Protein AF-A0A7V7EAX3-F1 (afdb_monomer_lite)

Secondary structure (DSSP, 8-state):
-HHHHHHHHHH-TT-HHHHHHHHHHHHHHT-HHHHHHHHHT-SSHHHHHHHHHHHHHHHHGGGGHHHHHHHHHH-SSSHHHHHHHHHHHHTT-HHHHHHHHTT--GGG-SSHHHHHHHHHHHHHHHHHTT-HHHHHHHHHHHHHH-TTTHHHHHHHHHHHHHHHTTHHHHHHHHHHHHHHHHHHHS--PPPGGGS-SSS----EEEEPPPB-TT-HHHHHTSHHHHHHHHHHHHHHHHSS-EEPPHHHHHHH--HHHHHHHHHSHHHHHHHHHHH--SEEEEEEEEEETTEEEEEEEEEETTT--EEEPPPEE-PSS--HHHHHHHHHHHHHHHHHHHS--EEEEEEETTEEEES--GGGT--TT-EEEEESSSSGGGEEEEEEEEE-S---SS-EEEEEESS-GGGS-TT-EEEEEHHHHHHHS--

Sequence (427 aa):
AAELYAAFLAEHPGDDACLHGLGYALLAQGEAEEALAHFERIVDSMRKAEGVAAVAYETKGEDARETLESAREAADTAYPDTLLANLELLRGRYESAAARLANATRDRFYYDWQYAKCLQALGQAYYRLSRNEQALDVFGRLGETTPAARPLSASYVEKLRRIELDDATRDALRQQIREVAQAIEASDGPSPAEQDAWTSRPLRFFVLPPEAGNSRLAFESGLADVLPLWLERALVENTHLRAVDRRDLDQALTEQELSAYLASEEGKLYLRKILTARLFIAADFYSVFGEDSVIVKITDTESSIKYTLEDMPLTRPFDREAFVTKLRRGIWQKIAEEYPVRGKVSSANGRATIDIGEAVGVTEGMRFVVAARANAAFVMEGKAAVVDGVVESDTAPVRLEGFSADTIPSEGWYVIDETWYRQHGET

Structure (mmCIF, N/CA/C/O backbone):
data_AF-A0A7V7EAX3-F1
#
_entry.id   AF-A0A7V7EAX3-F1
#
loop_
_atom_site.group_PDB
_atom_site.id
_atom_site.type_symbol
_atom_site.label_atom_id
_atom_site.label_alt_id
_atom_site.label_comp_id
_atom_site.label_asym_id
_atom_site.label_entity_id
_atom_site.label_seq_id
_atom_site.pdbx_PDB_ins_code
_atom_site.Cartn_x
_atom_site.Cartn_y
_atom_site.Cartn_z
_atom_site.occupancy
_atom_site.B_iso_or_equiv
_atom_site.auth_seq_id
_atom_site.auth_comp_id
_atom_site.auth_asym_id
_atom_site.auth_atom_id
_atom_site.pdbx_PDB_model_num
ATOM 1 N N . ALA A 1 1 ? 23.754 -12.742 -8.174 1.00 87.69 1 ALA A N 1
ATOM 2 C CA . ALA A 1 1 ? 23.681 -12.595 -9.647 1.00 87.69 1 ALA A CA 1
ATOM 3 C C . ALA A 1 1 ? 24.931 -11.912 -10.191 1.00 87.69 1 ALA A C 1
ATOM 5 O O . ALA A 1 1 ? 25.590 -12.523 -11.021 1.00 87.69 1 ALA A O 1
ATOM 6 N N . ALA A 1 2 ? 25.296 -10.721 -9.692 1.00 92.31 2 ALA A N 1
ATOM 7 C CA . ALA A 1 2 ? 26.517 -10.012 -10.095 1.00 92.31 2 ALA A CA 1
ATOM 8 C C . ALA A 1 2 ? 27.776 -10.900 -10.035 1.00 92.31 2 ALA A C 1
ATOM 10 O O . ALA A 1 2 ? 28.472 -11.031 -11.033 1.00 92.31 2 ALA A O 1
ATOM 11 N N . GLU A 1 3 ? 27.990 -11.622 -8.929 1.00 94.25 3 GLU A N 1
ATOM 12 C CA . GLU A 1 3 ? 29.122 -12.556 -8.780 1.00 94.25 3 GLU A CA 1
ATOM 13 C C . GLU A 1 3 ? 29.177 -13.647 -9.863 1.00 94.25 3 GLU A C 1
ATOM 15 O O . GLU A 1 3 ? 30.255 -13.990 -10.338 1.00 94.25 3 GLU A O 1
ATOM 20 N N . LEU A 1 4 ? 28.022 -14.171 -10.293 1.00 95.19 4 LEU A N 1
ATOM 21 C CA . LEU A 1 4 ? 27.958 -15.208 -11.330 1.00 95.19 4 LEU A CA 1
ATOM 22 C C . LEU A 1 4 ? 28.337 -14.645 -12.704 1.00 95.19 4 LEU A C 1
ATOM 24 O O . LEU A 1 4 ? 29.086 -15.283 -13.440 1.00 95.19 4 LEU A O 1
ATOM 28 N N . TYR A 1 5 ? 27.855 -13.444 -13.037 1.00 95.50 5 TYR A N 1
ATOM 29 C CA . TYR A 1 5 ? 28.257 -12.766 -14.269 1.00 95.50 5 TYR A CA 1
ATOM 30 C C . TYR A 1 5 ? 29.739 -12.377 -14.238 1.00 95.50 5 TYR A C 1
ATOM 32 O O . TYR A 1 5 ? 30.447 -12.588 -15.219 1.00 95.50 5 TYR A O 1
ATOM 40 N N . ALA A 1 6 ? 30.234 -11.874 -13.105 1.00 94.50 6 ALA A N 1
ATOM 41 C CA . ALA A 1 6 ? 31.641 -11.528 -12.930 1.00 94.50 6 ALA A CA 1
ATOM 42 C C . ALA A 1 6 ? 32.558 -12.750 -13.107 1.00 94.50 6 ALA A C 1
ATOM 44 O O . ALA A 1 6 ? 33.561 -12.663 -13.814 1.00 94.50 6 ALA A O 1
ATOM 45 N N . ALA A 1 7 ? 32.184 -13.900 -12.534 1.00 95.75 7 ALA A N 1
ATOM 46 C CA . ALA A 1 7 ? 32.910 -15.154 -12.718 1.00 95.75 7 ALA A CA 1
ATOM 47 C C . ALA A 1 7 ? 32.956 -15.581 -14.196 1.00 95.75 7 ALA A C 1
ATOM 49 O O . ALA A 1 7 ? 34.016 -15.950 -14.691 1.00 95.75 7 ALA A O 1
ATOM 50 N N . PHE A 1 8 ? 31.843 -15.463 -14.928 1.00 96.38 8 PHE A N 1
ATOM 51 C CA . PHE A 1 8 ? 31.804 -15.783 -16.359 1.00 96.38 8 PHE A CA 1
ATOM 52 C C . PHE A 1 8 ? 32.642 -14.809 -17.208 1.00 96.38 8 PHE A C 1
ATOM 54 O O . PHE A 1 8 ? 33.369 -15.228 -18.107 1.00 96.38 8 PHE A O 1
ATOM 61 N N . LEU A 1 9 ? 32.590 -13.505 -16.914 1.00 96.25 9 LEU A N 1
ATOM 62 C CA . LEU A 1 9 ? 33.372 -12.484 -17.625 1.00 96.25 9 LEU A CA 1
ATOM 63 C C . LEU A 1 9 ? 34.882 -12.616 -17.409 1.00 96.25 9 LEU A C 1
ATOM 65 O O . LEU A 1 9 ? 35.646 -12.112 -18.230 1.00 96.25 9 LEU A O 1
ATOM 69 N N . ALA A 1 10 ? 35.325 -13.285 -16.342 1.00 96.19 10 ALA A N 1
ATOM 70 C CA . ALA A 1 10 ? 36.741 -13.587 -16.150 1.00 96.19 10 ALA A CA 1
ATOM 71 C C . ALA A 1 10 ? 37.284 -14.500 -17.265 1.00 96.19 10 ALA A C 1
ATOM 73 O O . ALA A 1 10 ? 38.431 -14.346 -17.684 1.00 96.19 10 ALA A O 1
ATOM 74 N N . GLU A 1 11 ? 36.450 -15.406 -17.779 1.00 97.12 11 GLU A N 1
ATOM 75 C CA . GLU A 1 11 ? 36.781 -16.301 -18.893 1.00 97.12 11 GLU A CA 1
ATOM 76 C C . GLU A 1 11 ? 36.385 -15.698 -20.254 1.00 97.12 11 GLU A C 1
ATOM 78 O O . GLU A 1 11 ? 37.030 -15.963 -21.271 1.00 97.12 11 GLU A O 1
ATOM 83 N N . HIS A 1 12 ? 35.363 -14.834 -20.273 1.00 96.75 12 HIS A N 1
ATOM 84 C CA . HIS A 1 12 ? 34.773 -14.254 -21.483 1.00 96.75 12 HIS A CA 1
ATOM 85 C C . HIS A 1 12 ? 34.619 -12.719 -21.394 1.00 96.75 12 HIS A C 1
ATOM 87 O O . HIS A 1 12 ? 33.502 -12.204 -21.377 1.00 96.75 12 HIS A O 1
ATOM 93 N N . PRO A 1 13 ? 35.717 -11.939 -21.376 1.00 95.75 13 PRO A N 1
ATOM 94 C CA . PRO A 1 13 ? 35.693 -10.517 -20.997 1.00 95.75 13 PRO A CA 1
ATOM 95 C C . PRO A 1 13 ? 34.957 -9.567 -21.957 1.00 95.75 13 PRO A C 1
ATOM 97 O O . PRO A 1 13 ? 34.750 -8.401 -21.607 1.00 95.75 13 PRO A O 1
ATOM 100 N N . GLY A 1 14 ? 34.605 -10.035 -23.155 1.00 94.56 14 GLY A N 1
ATOM 101 C CA . GLY A 1 14 ? 33.897 -9.274 -24.188 1.00 94.56 14 GLY A CA 1
ATOM 102 C C . GLY A 1 14 ? 32.507 -9.818 -24.517 1.00 94.56 14 GLY A C 1
ATOM 103 O O . GLY A 1 14 ? 31.983 -9.500 -25.577 1.00 94.56 14 GLY A O 1
ATOM 104 N N . ASP A 1 15 ? 31.934 -10.680 -23.673 1.00 97.88 15 ASP A N 1
ATOM 105 C CA . ASP A 1 15 ? 30.567 -11.157 -23.884 1.00 97.88 15 ASP A CA 1
ATOM 106 C C . ASP A 1 15 ? 29.555 -10.044 -23.556 1.00 97.88 15 ASP A C 1
ATOM 108 O O . ASP A 1 15 ? 29.313 -9.720 -22.390 1.00 97.88 15 ASP A O 1
ATOM 112 N N . ASP A 1 16 ? 28.973 -9.449 -24.599 1.00 97.50 16 ASP A N 1
ATOM 113 C CA . ASP A 1 16 ? 28.034 -8.328 -24.487 1.00 97.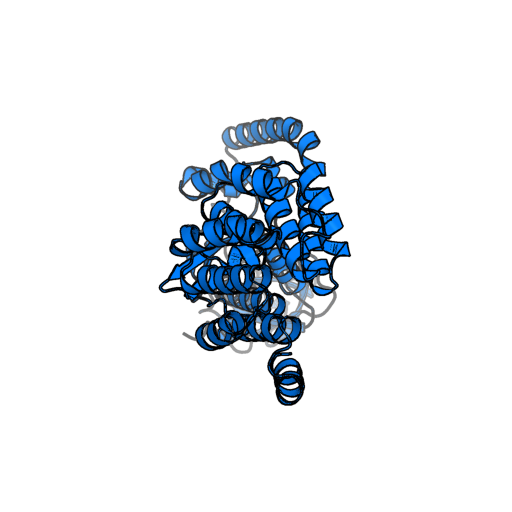50 16 ASP A CA 1
ATOM 114 C C . ASP A 1 16 ? 26.802 -8.665 -23.635 1.00 97.50 16 ASP A C 1
ATOM 116 O O . ASP A 1 16 ? 26.321 -7.821 -22.879 1.00 97.50 16 ASP A O 1
ATOM 120 N N . ALA A 1 17 ? 26.280 -9.893 -23.722 1.00 95.75 17 ALA A N 1
ATOM 121 C CA . ALA A 1 17 ? 25.100 -10.296 -22.962 1.00 95.75 17 ALA A CA 1
ATOM 122 C C . ALA A 1 17 ? 25.399 -10.391 -21.458 1.00 95.75 17 ALA A C 1
ATOM 124 O O . ALA A 1 17 ? 24.564 -9.999 -20.637 1.00 95.75 17 ALA A O 1
ATOM 125 N N . CYS A 1 18 ? 26.588 -10.874 -21.103 1.00 96.56 18 CYS A N 1
ATOM 126 C CA . CYS A 1 18 ? 27.056 -10.990 -19.732 1.00 96.56 18 CYS A CA 1
ATOM 127 C C . CYS A 1 18 ? 27.447 -9.628 -19.141 1.00 96.56 18 CYS A C 1
ATOM 129 O O . CYS A 1 18 ? 27.073 -9.330 -18.008 1.00 96.56 18 CYS A O 1
ATOM 131 N N . LEU A 1 19 ? 28.097 -8.755 -19.923 1.00 97.88 19 LEU A N 1
ATOM 132 C CA . LEU A 1 19 ? 28.339 -7.355 -19.542 1.00 97.88 19 LEU A CA 1
ATOM 133 C C . LEU A 1 19 ? 27.023 -6.620 -19.263 1.00 97.88 19 LEU A C 1
ATOM 135 O O . LEU A 1 19 ? 26.892 -5.943 -18.245 1.00 97.88 19 LEU A O 1
ATOM 139 N N . HIS A 1 20 ? 26.028 -6.811 -20.130 1.00 97.31 20 HIS A N 1
ATOM 140 C CA . HIS A 1 20 ? 24.699 -6.226 -19.980 1.00 97.31 20 HIS A CA 1
ATOM 141 C C . HIS A 1 20 ? 23.970 -6.760 -18.736 1.00 97.31 20 HIS A C 1
ATOM 143 O O . HIS A 1 20 ? 23.414 -5.989 -17.954 1.00 97.31 20 HIS A O 1
ATOM 149 N N . GLY A 1 21 ? 24.012 -8.077 -18.509 1.00 96.38 21 GLY A N 1
ATOM 150 C CA . GLY A 1 21 ? 23.439 -8.712 -17.321 1.00 96.38 21 GLY A CA 1
ATOM 151 C C . GLY A 1 21 ? 24.105 -8.266 -16.015 1.00 96.38 21 GLY A C 1
ATOM 152 O O . GLY A 1 21 ? 23.405 -8.003 -15.034 1.00 96.38 21 GLY A O 1
ATOM 153 N N . LEU A 1 22 ? 25.437 -8.131 -16.008 1.00 97.12 22 LEU A N 1
ATOM 154 C CA . LEU A 1 22 ? 26.192 -7.612 -14.867 1.00 97.12 22 LEU A CA 1
ATOM 155 C C . LEU A 1 22 ? 25.836 -6.152 -14.582 1.00 97.12 22 LEU A C 1
ATOM 157 O O . LEU A 1 22 ? 25.545 -5.830 -13.435 1.00 97.12 22 LEU A O 1
ATOM 161 N N . GLY A 1 23 ? 25.781 -5.298 -15.609 1.00 97.75 23 GLY A N 1
ATOM 162 C CA . GLY A 1 23 ? 25.401 -3.892 -15.454 1.00 97.75 23 GLY A CA 1
ATOM 163 C C . GLY A 1 23 ? 24.043 -3.725 -14.764 1.00 97.75 23 GLY A C 1
ATOM 164 O O . GLY A 1 23 ? 23.919 -2.957 -13.813 1.00 97.75 23 GLY A O 1
ATOM 165 N N . TYR A 1 24 ? 23.032 -4.512 -15.146 1.00 97.00 24 TYR A N 1
ATOM 166 C CA . TYR A 1 24 ? 21.738 -4.487 -14.451 1.00 97.00 24 TYR A CA 1
ATOM 167 C C . TYR A 1 24 ? 21.784 -5.055 -13.030 1.00 97.00 24 TYR A C 1
ATOM 169 O O . TYR A 1 24 ? 21.066 -4.561 -12.159 1.00 97.00 24 TYR A O 1
ATOM 177 N N . ALA A 1 25 ? 22.596 -6.085 -12.779 1.00 94.88 25 ALA A N 1
ATOM 178 C CA . ALA A 1 25 ? 22.753 -6.634 -11.435 1.00 94.88 25 ALA A CA 1
ATOM 179 C C . ALA A 1 25 ? 23.380 -5.606 -10.477 1.00 94.88 25 ALA A C 1
ATOM 181 O O . ALA A 1 25 ? 22.894 -5.469 -9.357 1.00 94.88 25 ALA A O 1
ATOM 182 N N . LEU A 1 26 ? 24.383 -4.860 -10.947 1.00 95.69 26 LEU A N 1
ATOM 183 C CA . LEU A 1 26 ? 25.029 -3.768 -10.215 1.00 95.69 26 LEU A CA 1
ATOM 184 C C . LEU A 1 26 ? 24.063 -2.593 -9.996 1.00 95.69 26 LEU A C 1
ATOM 186 O O . LEU A 1 26 ? 23.917 -2.113 -8.874 1.00 95.69 26 LEU A O 1
ATOM 190 N N . LEU A 1 27 ? 23.289 -2.197 -11.017 1.00 94.31 27 LEU A N 1
ATOM 191 C CA . LEU A 1 27 ? 22.243 -1.175 -10.850 1.00 94.31 27 LEU A CA 1
ATOM 192 C C . LEU A 1 27 ? 21.219 -1.551 -9.773 1.00 94.31 27 LEU A C 1
ATOM 194 O O . LEU A 1 27 ? 20.818 -0.701 -8.980 1.00 94.31 27 LEU A O 1
ATOM 198 N N . ALA A 1 28 ? 20.814 -2.821 -9.705 1.00 91.00 28 ALA A N 1
ATOM 199 C CA . ALA A 1 28 ? 19.900 -3.298 -8.667 1.00 91.00 28 ALA A CA 1
ATOM 200 C C . ALA A 1 28 ? 20.505 -3.235 -7.247 1.00 91.00 28 ALA A C 1
ATOM 202 O O . ALA A 1 28 ? 19.754 -3.236 -6.271 1.00 91.00 28 ALA A O 1
ATOM 203 N N . GLN A 1 29 ? 21.835 -3.169 -7.137 1.00 91.50 29 GLN A N 1
ATOM 204 C CA . GLN A 1 29 ? 22.588 -3.002 -5.890 1.00 91.50 29 GLN A CA 1
ATOM 205 C C . GLN A 1 29 ? 22.895 -1.527 -5.567 1.00 91.50 29 GLN A C 1
ATOM 207 O O . GLN A 1 29 ? 23.405 -1.244 -4.489 1.00 91.50 29 GLN A O 1
ATOM 212 N N . GLY A 1 30 ? 22.551 -0.586 -6.457 1.00 90.56 30 GLY A N 1
ATOM 213 C CA . GLY A 1 30 ? 22.875 0.839 -6.310 1.00 90.56 30 GLY A CA 1
ATOM 214 C C . GLY A 1 30 ? 24.261 1.232 -6.843 1.00 90.56 30 GLY A C 1
ATOM 215 O O . GLY A 1 30 ? 24.653 2.389 -6.727 1.00 90.56 30 GLY A O 1
ATOM 216 N N . GLU A 1 31 ? 24.977 0.302 -7.473 1.00 94.44 31 GLU A N 1
ATOM 217 C CA . GLU A 1 31 ? 26.338 0.458 -8.006 1.00 94.44 31 GLU A CA 1
ATOM 218 C C . GLU A 1 31 ? 26.307 1.034 -9.435 1.00 94.44 31 GLU A C 1
ATOM 220 O O . GLU A 1 31 ? 26.645 0.386 -10.428 1.00 94.44 31 GLU A O 1
ATOM 225 N N . ALA A 1 32 ? 25.793 2.262 -9.568 1.00 95.81 32 ALA A N 1
ATOM 226 C CA . ALA A 1 32 ? 25.502 2.860 -10.872 1.00 95.81 32 ALA A CA 1
ATOM 227 C C . ALA A 1 32 ? 26.752 3.231 -11.688 1.00 95.81 32 ALA A C 1
ATOM 229 O O . ALA A 1 32 ? 26.731 3.124 -12.916 1.00 95.81 32 ALA A O 1
ATOM 230 N N . GLU A 1 33 ? 27.833 3.645 -11.024 1.00 96.88 33 GLU A N 1
ATOM 231 C CA . GLU A 1 33 ? 29.101 3.968 -11.688 1.00 96.88 33 GLU A CA 1
ATOM 232 C C . GLU A 1 33 ? 29.769 2.707 -12.252 1.00 96.88 33 GLU A C 1
ATOM 234 O O . GLU A 1 33 ? 30.146 2.689 -13.428 1.00 96.88 33 GLU A O 1
ATOM 239 N N . GLU A 1 34 ? 29.849 1.622 -11.469 1.00 97.56 34 GLU A N 1
ATOM 240 C CA . GLU A 1 34 ? 30.370 0.345 -11.968 1.00 97.56 34 GLU A CA 1
ATOM 241 C C . GLU A 1 34 ? 29.489 -0.221 -13.085 1.00 97.56 34 GLU A C 1
ATOM 243 O O . GLU A 1 34 ? 30.003 -0.676 -14.113 1.00 97.56 34 GLU A O 1
ATOM 248 N N . ALA A 1 35 ? 28.163 -0.147 -12.937 1.00 98.06 35 ALA A N 1
ATOM 249 C CA . ALA A 1 35 ? 27.241 -0.575 -13.981 1.00 98.06 35 ALA A CA 1
ATOM 250 C C . ALA A 1 35 ? 27.484 0.159 -15.307 1.00 98.06 35 ALA A C 1
ATOM 252 O O . ALA A 1 35 ? 27.553 -0.481 -16.360 1.00 98.06 35 ALA A O 1
ATOM 253 N N . LEU A 1 36 ? 27.657 1.486 -15.262 1.00 98.25 36 LEU A N 1
ATOM 254 C CA . LEU A 1 36 ? 27.948 2.294 -16.445 1.00 98.25 36 LEU A CA 1
ATOM 255 C C . LEU A 1 36 ? 29.239 1.845 -17.126 1.00 98.25 36 LEU A C 1
ATOM 257 O O . LEU A 1 36 ? 29.240 1.632 -18.339 1.00 98.25 36 LEU A O 1
ATOM 261 N N . ALA A 1 37 ? 30.305 1.625 -16.354 1.00 98.00 37 ALA A N 1
ATOM 262 C CA . ALA A 1 37 ? 31.579 1.152 -16.887 1.00 98.00 37 ALA A CA 1
ATOM 263 C C . ALA A 1 37 ? 31.438 -0.197 -17.618 1.00 98.00 37 ALA A C 1
ATOM 265 O O . ALA A 1 37 ? 32.087 -0.429 -18.642 1.00 98.00 37 ALA A O 1
ATOM 266 N N . HIS A 1 38 ? 30.566 -1.089 -17.138 1.00 98.19 38 HIS A N 1
ATOM 267 C CA . HIS A 1 38 ? 30.264 -2.345 -17.827 1.00 98.19 38 HIS A CA 1
ATOM 268 C C . HIS A 1 38 ? 29.437 -2.146 -19.100 1.00 98.19 38 HIS A C 1
ATOM 270 O O . HIS A 1 38 ? 29.769 -2.748 -20.122 1.00 98.19 38 HIS A O 1
ATOM 276 N N . PHE A 1 39 ? 28.417 -1.283 -19.082 1.00 98.31 39 PHE A N 1
ATOM 277 C CA . PHE A 1 39 ? 27.634 -0.976 -20.283 1.00 98.31 39 PHE A CA 1
ATOM 278 C C . PHE A 1 39 ? 28.471 -0.292 -21.369 1.00 98.31 39 PHE A C 1
ATOM 280 O O . PHE A 1 39 ? 28.292 -0.569 -22.553 1.00 98.31 39 PHE A O 1
ATOM 287 N N . GLU A 1 40 ? 29.432 0.554 -21.000 1.00 97.75 40 GLU A N 1
ATOM 288 C CA . GLU A 1 40 ? 30.298 1.238 -21.963 1.00 97.75 40 GLU A CA 1
ATOM 289 C C . GLU A 1 40 ? 31.228 0.298 -22.735 1.00 97.75 40 GLU A C 1
ATOM 291 O O . GL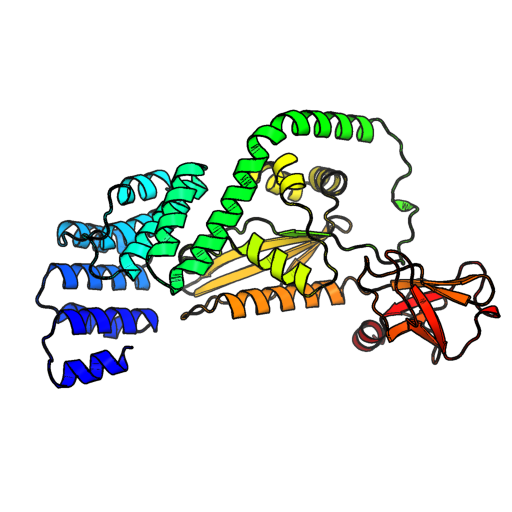U A 1 40 ? 31.611 0.630 -23.865 1.00 97.75 40 GLU A O 1
ATOM 296 N N . ARG A 1 41 ? 31.546 -0.867 -22.155 1.00 97.75 41 ARG A N 1
ATOM 297 C CA . ARG A 1 41 ? 32.364 -1.926 -22.766 1.00 97.75 41 ARG A CA 1
ATOM 298 C C . ARG A 1 41 ? 31.612 -2.770 -23.794 1.00 97.75 41 ARG A C 1
ATOM 300 O O . ARG A 1 41 ? 32.268 -3.496 -24.535 1.00 97.75 41 ARG A O 1
ATOM 307 N N . ILE A 1 42 ? 30.281 -2.698 -23.821 1.00 98.19 42 ILE A N 1
ATOM 308 C CA . ILE A 1 42 ? 29.451 -3.452 -24.763 1.00 98.19 42 ILE A CA 1
ATOM 309 C C . ILE A 1 42 ? 29.703 -2.942 -26.185 1.00 98.19 42 ILE A C 1
ATOM 311 O O . ILE A 1 42 ? 29.689 -1.730 -26.433 1.00 98.19 42 ILE A O 1
ATOM 315 N N . VAL A 1 43 ? 29.927 -3.870 -27.116 1.00 97.62 43 VAL A N 1
ATOM 316 C CA . VAL A 1 43 ? 30.163 -3.559 -28.533 1.00 97.62 43 VAL A CA 1
ATOM 317 C C . VAL A 1 43 ? 28.843 -3.340 -29.272 1.00 97.62 43 VAL A C 1
ATOM 319 O O . VAL A 1 43 ? 28.742 -2.403 -30.066 1.00 97.62 43 VAL A O 1
ATOM 322 N N . ASP A 1 44 ? 27.828 -4.163 -29.000 1.00 96.81 44 ASP A N 1
ATOM 323 C CA . ASP A 1 44 ? 26.473 -3.987 -29.519 1.00 96.81 44 ASP A CA 1
ATOM 324 C C . ASP A 1 44 ? 25.882 -2.630 -29.101 1.00 96.81 44 ASP A C 1
ATOM 326 O O . ASP A 1 44 ? 25.591 -2.364 -27.930 1.00 96.81 44 ASP A O 1
ATOM 330 N N . SER A 1 45 ? 25.691 -1.747 -30.083 1.00 95.88 45 SER A N 1
ATOM 331 C CA . SER A 1 45 ? 25.270 -0.368 -29.833 1.00 95.88 45 SER A CA 1
ATOM 332 C C . SER A 1 45 ? 23.885 -0.276 -29.196 1.00 95.88 45 SER A C 1
ATOM 334 O O . SER A 1 45 ? 23.637 0.663 -28.441 1.00 95.88 45 SER A O 1
ATOM 336 N N . MET A 1 46 ? 22.997 -1.242 -29.463 1.00 95.56 46 MET A N 1
ATOM 337 C CA . MET A 1 46 ? 21.639 -1.248 -28.919 1.00 95.56 46 MET A CA 1
ATOM 338 C C . MET A 1 46 ? 21.645 -1.575 -27.421 1.00 95.56 46 MET A C 1
ATOM 340 O O . MET A 1 46 ? 21.102 -0.810 -26.626 1.00 95.56 46 MET A O 1
ATOM 344 N N . ARG A 1 47 ? 22.311 -2.662 -27.008 1.00 96.75 47 ARG A N 1
ATOM 345 C CA . ARG A 1 47 ? 22.498 -3.035 -25.592 1.00 96.75 47 ARG A CA 1
ATOM 346 C C . ARG A 1 47 ? 23.253 -1.965 -24.816 1.00 96.75 47 ARG A C 1
ATOM 348 O O . ARG A 1 47 ? 22.891 -1.661 -23.681 1.00 96.75 47 ARG A O 1
ATOM 355 N N . LYS A 1 48 ? 24.282 -1.367 -25.425 1.00 97.75 48 LYS A N 1
ATOM 356 C CA . LYS A 1 48 ? 25.008 -0.247 -24.819 1.00 97.75 48 LYS A CA 1
ATOM 357 C C . LYS A 1 48 ? 24.081 0.943 -24.567 1.00 97.75 48 LYS A C 1
ATOM 359 O O . LYS A 1 48 ? 24.048 1.451 -23.449 1.00 97.75 48 LYS A O 1
ATOM 364 N N . ALA A 1 49 ? 23.326 1.373 -25.580 1.00 97.56 49 ALA A N 1
ATOM 365 C CA . ALA A 1 49 ? 22.396 2.495 -25.457 1.00 97.56 49 ALA A CA 1
ATOM 366 C C . ALA A 1 49 ? 21.328 2.236 -24.384 1.00 97.56 49 ALA A C 1
ATOM 368 O O . ALA A 1 49 ? 21.062 3.107 -23.557 1.00 97.56 49 ALA A O 1
ATOM 369 N N . GLU A 1 50 ? 20.769 1.026 -24.351 1.00 97.31 50 GLU A N 1
ATOM 370 C CA . GLU A 1 50 ? 19.782 0.613 -23.355 1.00 97.31 50 GLU A CA 1
ATOM 371 C C . GLU A 1 50 ? 20.347 0.629 -21.922 1.00 97.31 50 GLU A C 1
ATOM 373 O O . GLU A 1 50 ? 19.721 1.174 -21.011 1.00 97.31 50 GLU A O 1
ATOM 378 N N . GLY A 1 51 ? 21.552 0.091 -21.721 1.00 97.75 51 GLY A N 1
ATOM 379 C CA . GLY A 1 51 ? 22.227 0.096 -20.424 1.00 97.75 51 GLY A CA 1
ATOM 380 C C . GLY A 1 51 ? 22.563 1.502 -19.920 1.00 97.75 51 GLY A C 1
ATOM 381 O O . GLY A 1 51 ? 22.288 1.838 -18.768 1.00 97.75 51 GLY A O 1
ATOM 382 N N . VAL A 1 52 ? 23.080 2.368 -20.798 1.00 97.94 52 VAL A N 1
ATOM 383 C CA . VAL A 1 52 ? 23.340 3.786 -20.482 1.00 97.94 52 VAL A CA 1
ATOM 384 C C . VAL A 1 52 ? 22.042 4.515 -20.121 1.00 97.94 52 VAL A C 1
ATOM 386 O O . VAL A 1 52 ? 22.012 5.285 -19.159 1.00 97.94 52 VAL A O 1
ATOM 389 N N . ALA A 1 53 ? 20.953 4.243 -20.844 1.00 97.81 53 ALA A N 1
ATOM 390 C CA . ALA A 1 53 ? 19.626 4.757 -20.521 1.00 97.81 53 ALA A CA 1
ATOM 391 C C . ALA A 1 53 ? 19.149 4.305 -19.134 1.00 97.81 53 ALA A C 1
ATOM 393 O O . ALA A 1 53 ? 18.633 5.127 -18.375 1.00 97.81 53 ALA A O 1
ATOM 394 N N . ALA A 1 54 ? 19.364 3.039 -18.768 1.00 97.38 54 ALA A N 1
ATOM 395 C CA . ALA A 1 54 ? 19.023 2.531 -17.443 1.00 97.38 54 ALA A CA 1
ATOM 396 C C . ALA A 1 54 ? 19.801 3.251 -16.329 1.00 97.38 54 ALA A C 1
ATOM 398 O O . ALA A 1 54 ? 19.193 3.698 -15.359 1.00 97.38 54 ALA A O 1
ATOM 399 N N . VAL A 1 55 ? 21.116 3.446 -16.489 1.00 97.69 55 VAL A N 1
ATOM 400 C CA . VAL A 1 55 ? 21.935 4.211 -15.528 1.00 97.69 55 VAL A CA 1
ATOM 401 C C . VAL A 1 55 ? 21.437 5.651 -15.407 1.00 97.69 55 VAL A C 1
ATOM 403 O O . VAL A 1 55 ? 21.291 6.167 -14.297 1.00 97.69 55 VAL A O 1
ATOM 406 N N . ALA A 1 56 ? 21.169 6.312 -16.538 1.00 97.12 56 ALA A N 1
ATOM 407 C CA . ALA A 1 56 ? 20.686 7.687 -16.544 1.00 97.12 56 ALA A CA 1
ATOM 408 C C . ALA A 1 56 ? 19.341 7.802 -15.821 1.00 97.12 56 ALA A C 1
ATOM 410 O O . ALA A 1 56 ? 19.190 8.678 -14.974 1.00 97.12 56 ALA A O 1
ATOM 411 N N . TYR A 1 57 ? 18.401 6.893 -16.100 1.00 95.38 57 TYR A N 1
ATOM 412 C CA . TYR A 1 57 ? 17.124 6.829 -15.395 1.00 95.38 57 TYR A CA 1
ATOM 413 C C . TYR A 1 57 ? 17.331 6.695 -13.886 1.00 95.38 57 TYR A C 1
ATOM 415 O O . TYR A 1 57 ? 16.735 7.455 -13.126 1.00 95.38 57 TYR A O 1
ATOM 423 N N . GLU A 1 58 ? 18.213 5.790 -13.452 1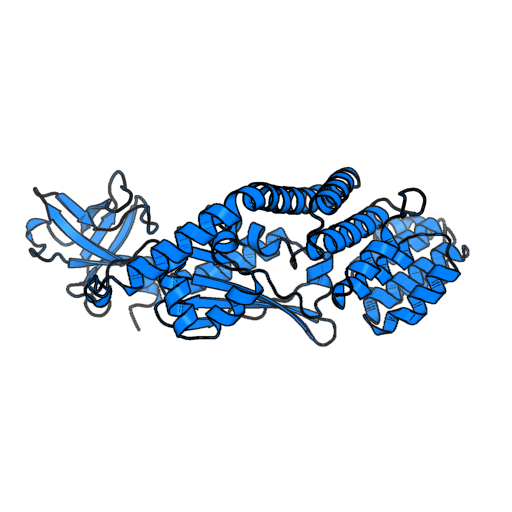.00 92.12 58 GLU A N 1
ATOM 424 C CA . GLU A 1 58 ? 18.461 5.518 -12.036 1.00 92.12 58 GLU A CA 1
ATOM 425 C C . GLU A 1 58 ? 19.093 6.700 -11.290 1.00 92.12 58 GLU A C 1
ATOM 427 O O . GLU A 1 58 ? 18.640 7.020 -10.190 1.00 92.12 58 GLU A O 1
ATOM 432 N N . THR A 1 59 ? 20.064 7.380 -11.906 1.00 92.69 59 THR A N 1
ATOM 433 C CA . THR A 1 59 ? 20.917 8.396 -11.252 1.00 92.69 59 THR A CA 1
ATOM 434 C C . THR A 1 59 ? 20.477 9.840 -11.465 1.00 92.69 59 THR A C 1
ATOM 436 O O . THR A 1 59 ? 20.716 10.683 -10.605 1.00 92.69 59 THR A O 1
ATOM 439 N N . LYS A 1 60 ? 19.850 10.151 -12.605 1.00 91.50 60 LYS A N 1
ATOM 440 C CA . LYS A 1 60 ? 19.471 11.524 -12.982 1.00 91.50 60 LYS A CA 1
ATOM 441 C C . LYS A 1 60 ? 17.979 11.798 -12.820 1.00 91.50 60 LYS A C 1
ATOM 443 O O . LYS A 1 60 ? 17.557 12.943 -12.952 1.00 91.50 60 LYS A O 1
ATOM 448 N N . GLY A 1 61 ? 17.171 10.766 -12.567 1.00 86.31 61 GLY A N 1
ATOM 449 C CA . GLY A 1 61 ? 15.725 10.900 -12.412 1.00 86.31 61 GLY A CA 1
ATOM 450 C C . GLY A 1 61 ? 15.095 11.624 -13.604 1.00 86.31 61 GLY A C 1
ATOM 451 O O . GLY A 1 61 ? 15.174 11.160 -14.741 1.00 86.31 61 GLY A O 1
ATOM 452 N N . GLU A 1 62 ? 14.484 12.781 -13.356 1.00 86.12 62 GLU A N 1
ATOM 453 C CA . GLU A 1 62 ? 13.835 13.584 -14.397 1.00 86.12 62 GLU A CA 1
ATOM 454 C C . GLU A 1 62 ? 14.788 14.098 -15.489 1.00 86.12 62 GLU A C 1
ATOM 456 O O . GLU A 1 62 ? 14.384 14.194 -16.655 1.00 86.12 62 GLU A O 1
ATOM 461 N N . ASP A 1 63 ? 16.048 14.366 -15.140 1.00 92.69 63 ASP A N 1
ATOM 462 C CA . ASP A 1 63 ? 17.065 14.878 -16.064 1.00 92.69 63 ASP A CA 1
ATOM 463 C C . ASP A 1 63 ? 17.580 13.787 -17.021 1.00 92.69 63 ASP A C 1
ATOM 465 O O . ASP A 1 63 ? 18.336 14.057 -17.955 1.00 92.69 63 ASP A O 1
ATOM 469 N N . ALA A 1 64 ? 17.137 12.535 -16.848 1.00 95.88 64 ALA A N 1
ATOM 470 C CA . ALA A 1 64 ? 17.484 11.423 -17.729 1.00 95.88 64 ALA A CA 1
ATOM 471 C C . ALA A 1 64 ? 16.831 11.511 -19.118 1.00 95.88 64 ALA A C 1
ATOM 473 O O . ALA A 1 64 ? 17.253 10.805 -20.035 1.00 95.88 64 ALA A O 1
ATOM 474 N N . ARG A 1 65 ? 15.792 12.341 -19.294 1.00 96.56 65 ARG A N 1
ATOM 475 C CA . ARG A 1 65 ? 14.903 12.295 -20.469 1.00 96.56 65 ARG A CA 1
ATOM 476 C C . ARG A 1 65 ? 15.637 12.371 -21.810 1.00 96.56 65 ARG A C 1
ATOM 478 O O . ARG A 1 65 ? 15.326 11.589 -22.701 1.00 96.56 65 ARG A O 1
ATOM 485 N N . GLU A 1 66 ? 16.590 13.288 -21.959 1.00 97.50 66 GLU A N 1
ATOM 486 C CA . GLU A 1 66 ? 17.349 13.452 -23.209 1.00 97.50 66 GLU A CA 1
ATOM 487 C C . GLU A 1 66 ? 18.176 12.200 -23.538 1.00 97.50 66 GLU A C 1
ATOM 489 O O . GLU A 1 66 ? 18.194 11.738 -24.680 1.00 97.50 66 GLU A O 1
ATOM 494 N N . THR A 1 67 ? 18.801 11.599 -22.520 1.00 97.94 67 THR A N 1
ATOM 495 C CA . THR A 1 67 ? 19.546 10.343 -22.671 1.00 97.94 67 THR A CA 1
ATOM 496 C C . THR A 1 67 ? 18.620 9.194 -23.071 1.00 97.94 67 THR A C 1
ATOM 498 O O . THR A 1 67 ? 18.978 8.391 -23.928 1.00 97.94 67 THR A O 1
ATOM 501 N N . LEU A 1 68 ? 17.415 9.132 -22.498 1.00 97.81 68 LEU A N 1
ATOM 502 C CA . LEU A 1 68 ? 16.435 8.096 -22.822 1.00 97.81 68 LEU A CA 1
ATOM 503 C C . LEU A 1 68 ? 15.879 8.221 -24.248 1.00 97.81 68 LEU A C 1
ATOM 505 O O . LEU A 1 68 ? 15.758 7.207 -24.932 1.00 97.81 68 LEU A O 1
ATOM 509 N N . GLU A 1 69 ? 15.561 9.432 -24.719 1.00 97.44 69 GLU A N 1
ATOM 510 C CA . GLU A 1 69 ? 15.112 9.634 -26.109 1.00 97.44 69 GLU A CA 1
ATOM 511 C C . GLU A 1 69 ? 16.250 9.329 -27.100 1.00 97.44 69 GLU A C 1
ATOM 513 O O . GLU A 1 69 ? 16.022 8.647 -28.095 1.00 97.44 69 GLU A O 1
ATOM 518 N N . SER A 1 70 ? 17.495 9.706 -26.780 1.00 97.31 70 SER A N 1
ATOM 519 C CA . SER A 1 70 ? 18.663 9.330 -27.595 1.00 97.31 70 SER A CA 1
ATOM 520 C C . SER A 1 70 ? 18.836 7.807 -27.680 1.00 97.31 70 SER A C 1
ATOM 522 O O . SER A 1 70 ? 19.108 7.261 -28.748 1.00 97.31 70 SER A O 1
ATOM 524 N N . ALA A 1 71 ? 18.650 7.094 -26.564 1.00 97.25 71 ALA A N 1
ATOM 525 C CA . ALA A 1 71 ? 18.731 5.636 -26.541 1.00 97.25 71 ALA A CA 1
ATOM 526 C C . ALA A 1 71 ? 17.589 4.970 -27.317 1.00 97.25 71 ALA A C 1
ATOM 528 O O . ALA A 1 71 ? 17.817 3.968 -27.986 1.00 97.25 71 ALA A O 1
ATOM 529 N N . ARG A 1 72 ? 16.382 5.539 -27.268 1.00 96.56 72 ARG A N 1
ATOM 530 C CA . ARG A 1 72 ? 15.228 5.092 -28.060 1.00 96.56 72 ARG A CA 1
ATOM 531 C C . ARG A 1 72 ? 15.466 5.230 -29.566 1.00 96.56 72 ARG A C 1
ATOM 533 O O . ARG A 1 72 ? 15.011 4.386 -30.326 1.00 96.56 72 ARG A O 1
ATOM 540 N N . GLU A 1 73 ? 16.156 6.279 -30.007 1.00 96.12 73 GLU A N 1
ATOM 541 C CA . GLU A 1 73 ? 16.532 6.441 -31.420 1.00 96.12 73 GLU A CA 1
ATOM 542 C C . GLU A 1 73 ? 17.644 5.467 -31.841 1.00 96.12 73 GLU A C 1
ATOM 544 O O . GLU A 1 73 ? 17.684 5.027 -32.990 1.00 96.12 73 GLU A O 1
ATOM 549 N N . ALA A 1 74 ? 18.541 5.123 -30.913 1.00 94.25 74 ALA A N 1
ATOM 550 C CA . ALA A 1 74 ? 19.695 4.264 -31.169 1.00 94.25 74 ALA A CA 1
ATOM 551 C C . ALA A 1 74 ? 19.408 2.754 -31.047 1.00 94.25 74 ALA A C 1
ATOM 553 O O . ALA A 1 74 ? 20.120 1.952 -31.656 1.00 94.25 74 ALA A O 1
ATOM 554 N N . ALA A 1 75 ? 18.411 2.354 -30.254 1.00 90.56 75 ALA A N 1
ATOM 555 C CA . ALA A 1 75 ? 18.072 0.960 -29.982 1.00 90.56 75 ALA A CA 1
ATOM 556 C C . ALA A 1 75 ? 16.685 0.603 -30.528 1.00 90.56 75 ALA A C 1
ATOM 558 O O . ALA A 1 75 ? 15.701 1.267 -30.218 1.00 90.56 75 ALA A O 1
ATOM 559 N N . ASP A 1 76 ? 16.576 -0.511 -31.258 1.00 90.88 76 ASP A N 1
ATOM 560 C CA . ASP A 1 76 ? 15.276 -1.083 -31.642 1.00 90.88 76 ASP A CA 1
ATOM 561 C C . ASP A 1 76 ? 14.703 -1.990 -30.534 1.00 90.88 76 ASP A C 1
ATOM 563 O O . ASP A 1 76 ? 14.219 -3.096 -30.772 1.00 90.88 76 ASP A O 1
ATOM 567 N N . THR A 1 77 ? 14.792 -1.538 -29.283 1.00 95.56 77 THR A N 1
ATOM 568 C CA . THR A 1 77 ? 14.174 -2.203 -28.130 1.00 95.56 77 THR A CA 1
ATOM 569 C C . THR A 1 77 ? 13.121 -1.295 -27.512 1.00 95.56 77 THR A C 1
ATOM 571 O O . THR A 1 77 ? 13.166 -0.071 -27.626 1.00 95.56 77 THR A O 1
ATOM 574 N N . ALA A 1 78 ? 12.135 -1.888 -26.844 1.00 97.56 78 ALA A N 1
ATOM 575 C CA . ALA A 1 78 ? 11.063 -1.141 -26.186 1.00 97.56 78 ALA A CA 1
ATOM 576 C C . ALA A 1 78 ? 11.406 -0.741 -24.733 1.00 97.56 78 ALA A C 1
ATOM 578 O O . ALA A 1 78 ? 10.581 -0.144 -24.033 1.00 97.56 78 ALA A O 1
ATOM 579 N N . TYR A 1 79 ? 12.613 -1.052 -24.244 1.00 97.88 79 TYR A N 1
ATOM 580 C CA . TYR A 1 79 ? 12.990 -0.736 -22.867 1.00 97.88 79 TYR A CA 1
ATOM 581 C C . TYR A 1 79 ? 13.248 0.763 -22.623 1.00 97.88 79 TYR A C 1
ATOM 583 O O . TYR A 1 79 ? 12.713 1.276 -21.638 1.00 97.88 79 TYR A O 1
ATOM 591 N N . PRO A 1 80 ? 13.928 1.526 -23.506 1.00 97.94 80 PRO A N 1
ATOM 592 C CA . PRO A 1 80 ? 13.997 2.986 -23.372 1.00 97.94 80 PRO A CA 1
ATOM 593 C C . PRO A 1 80 ? 12.610 3.647 -23.337 1.00 97.94 80 PRO A C 1
ATOM 595 O O . PRO A 1 80 ? 12.370 4.550 -22.534 1.00 97.94 80 PRO A O 1
ATOM 598 N N . ASP A 1 81 ? 11.661 3.142 -24.134 1.00 98.38 81 ASP A N 1
ATOM 599 C CA . ASP A 1 81 ? 10.262 3.582 -24.097 1.00 98.38 81 ASP A CA 1
ATOM 600 C C . ASP A 1 81 ? 9.591 3.283 -22.744 1.00 98.38 81 ASP A C 1
ATOM 602 O O . ASP A 1 81 ? 8.832 4.112 -22.239 1.00 98.38 81 ASP A O 1
ATOM 606 N N . THR A 1 82 ? 9.911 2.146 -22.119 1.00 98.31 82 THR A N 1
ATOM 607 C CA . THR A 1 82 ? 9.449 1.792 -20.762 1.00 98.31 82 THR A CA 1
ATOM 608 C C . THR A 1 82 ? 9.966 2.778 -19.715 1.00 98.31 82 THR A C 1
ATOM 610 O O . THR A 1 82 ? 9.191 3.267 -18.893 1.00 98.31 82 THR A O 1
ATOM 613 N N . LEU A 1 83 ? 11.254 3.132 -19.766 1.00 97.62 83 LEU A N 1
ATOM 614 C CA . LEU A 1 83 ? 11.853 4.105 -18.844 1.00 97.62 83 LEU A CA 1
ATOM 615 C C . LEU A 1 83 ? 11.247 5.506 -19.026 1.00 97.62 83 LEU A C 1
ATOM 617 O O . LEU A 1 83 ? 10.926 6.177 -18.043 1.00 97.62 83 LEU A O 1
ATOM 621 N N . LEU A 1 84 ? 11.019 5.930 -20.274 1.00 97.75 84 LEU A N 1
ATOM 622 C CA . LEU A 1 84 ? 10.329 7.188 -20.578 1.00 97.75 84 LEU A CA 1
ATOM 623 C C . LEU A 1 84 ? 8.895 7.190 -20.053 1.00 97.75 84 LEU A C 1
ATOM 625 O O . LEU A 1 84 ? 8.477 8.172 -19.445 1.00 97.75 84 LEU A O 1
ATOM 629 N N . ALA A 1 85 ? 8.149 6.102 -20.252 1.00 97.81 85 ALA A N 1
ATOM 630 C CA . ALA A 1 85 ? 6.791 5.975 -19.736 1.00 97.81 85 ALA A CA 1
ATOM 631 C C . ALA A 1 85 ? 6.751 6.068 -18.204 1.00 97.81 85 ALA A C 1
ATOM 633 O O . ALA A 1 85 ? 5.877 6.750 -17.676 1.00 97.81 85 ALA A O 1
ATOM 634 N N . ASN A 1 86 ? 7.723 5.492 -17.489 1.00 96.38 86 ASN A N 1
ATOM 635 C CA . ASN A 1 86 ? 7.815 5.653 -16.035 1.00 96.38 86 ASN A CA 1
ATOM 636 C C . ASN A 1 86 ? 8.043 7.114 -15.612 1.00 96.38 86 ASN A C 1
ATOM 638 O O . ASN A 1 86 ? 7.459 7.555 -14.625 1.00 96.38 86 ASN A O 1
ATOM 642 N N . LEU A 1 87 ? 8.840 7.893 -16.357 1.00 95.44 87 LEU A N 1
ATOM 643 C CA . LEU A 1 87 ? 8.955 9.340 -16.111 1.00 95.44 87 LEU A CA 1
ATOM 644 C C . LEU A 1 87 ? 7.633 10.077 -16.372 1.00 95.44 87 LEU A C 1
ATOM 646 O O . LEU A 1 87 ? 7.315 11.036 -15.671 1.00 95.44 87 LEU A O 1
ATOM 650 N N . GLU A 1 88 ? 6.851 9.652 -17.367 1.00 96.25 88 GLU A N 1
ATOM 651 C CA . GLU A 1 88 ? 5.518 10.220 -17.602 1.00 96.25 88 GLU A CA 1
ATOM 652 C C . GLU A 1 88 ? 4.539 9.863 -16.469 1.00 96.25 88 GLU A C 1
ATOM 654 O O . GLU A 1 88 ? 3.776 10.732 -16.050 1.00 96.25 88 GLU A O 1
ATOM 659 N N . LEU A 1 89 ? 4.588 8.636 -15.927 1.00 94.56 89 LEU A N 1
ATOM 660 C CA . LEU A 1 89 ? 3.781 8.225 -14.768 1.00 94.56 89 LEU A CA 1
ATOM 661 C C . LEU A 1 89 ? 4.062 9.104 -13.543 1.00 94.56 89 LEU A C 1
ATOM 663 O O . LEU A 1 89 ? 3.116 9.596 -12.928 1.00 94.56 89 LEU A O 1
ATOM 667 N N . LEU A 1 90 ? 5.341 9.363 -13.246 1.00 92.94 90 LEU A N 1
ATOM 668 C CA . LEU A 1 90 ? 5.763 10.246 -12.148 1.00 92.94 90 LEU A CA 1
ATOM 669 C C . LEU A 1 90 ? 5.210 11.670 -12.291 1.00 92.94 90 LEU A C 1
ATOM 671 O O . LEU A 1 90 ? 4.950 12.343 -11.299 1.00 92.94 90 LEU A O 1
ATOM 675 N N . ARG A 1 91 ? 4.985 12.121 -13.528 1.00 92.81 91 ARG A N 1
ATOM 676 C CA . ARG A 1 91 ? 4.439 13.448 -13.852 1.00 92.81 91 ARG A CA 1
ATOM 677 C C . ARG A 1 91 ? 2.922 13.464 -14.029 1.00 92.81 91 ARG A C 1
ATOM 679 O O . ARG A 1 91 ? 2.378 14.471 -14.479 1.00 92.81 91 ARG A O 1
ATOM 686 N N . GLY A 1 92 ? 2.245 12.351 -13.753 1.00 93.31 92 GLY A N 1
ATOM 687 C CA . GLY A 1 92 ? 0.801 12.220 -13.944 1.00 93.31 92 GLY A CA 1
ATOM 688 C C . GLY A 1 92 ? 0.349 12.228 -15.410 1.00 93.31 92 GLY A C 1
ATOM 689 O O . GLY A 1 92 ? -0.822 12.459 -15.691 1.00 93.31 92 GLY A O 1
ATOM 690 N N . ARG A 1 93 ? 1.252 12.002 -16.372 1.00 96.38 93 ARG A N 1
ATOM 691 C CA . ARG A 1 93 ? 0.964 12.017 -17.820 1.00 96.38 93 ARG A CA 1
ATOM 692 C C . ARG A 1 93 ? 0.619 10.615 -18.320 1.00 96.38 93 ARG A C 1
ATOM 694 O O . ARG A 1 93 ? 1.309 10.035 -19.164 1.00 96.38 93 ARG A O 1
ATOM 701 N N . TYR A 1 94 ? -0.452 10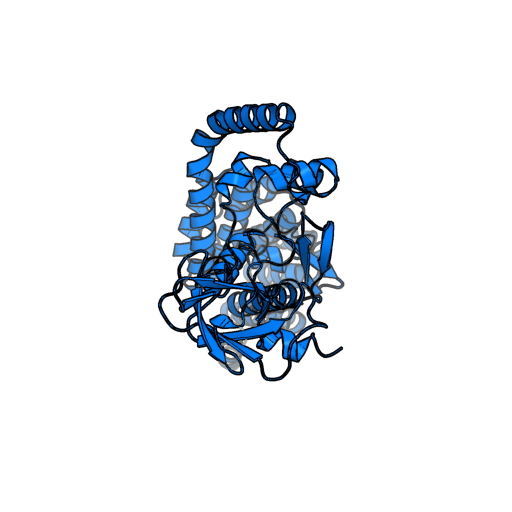.061 -17.766 1.00 96.81 94 TYR A N 1
ATOM 702 C CA . TYR A 1 94 ? -0.828 8.660 -17.947 1.00 96.81 94 TYR A CA 1
ATOM 703 C C . TYR A 1 94 ? -1.193 8.316 -19.399 1.00 96.81 94 TYR A C 1
ATOM 705 O O . TYR A 1 94 ? -0.819 7.249 -19.883 1.00 96.81 94 TYR A O 1
ATOM 713 N N . GLU A 1 95 ? -1.844 9.216 -20.143 1.00 98.31 95 GLU A N 1
ATOM 714 C CA . GLU A 1 95 ? -2.160 9.007 -21.563 1.00 98.31 95 GLU A CA 1
ATOM 715 C C . GLU A 1 95 ? -0.899 8.857 -22.410 1.00 98.31 95 GLU A C 1
ATOM 717 O O . GLU A 1 95 ? -0.833 7.968 -23.259 1.00 98.31 95 GLU A O 1
ATOM 722 N N . SER A 1 96 ? 0.112 9.695 -22.161 1.00 98.12 96 SER A N 1
ATOM 723 C CA . SER A 1 96 ? 1.399 9.634 -22.858 1.00 98.12 96 SER A CA 1
ATOM 724 C C . SER A 1 96 ? 2.135 8.332 -22.551 1.00 98.12 96 SER A C 1
ATOM 726 O O . SER A 1 96 ? 2.662 7.700 -23.467 1.00 98.12 96 SER A O 1
ATOM 728 N N . ALA A 1 97 ? 2.139 7.905 -21.282 1.00 98.19 97 ALA A N 1
ATOM 729 C CA . ALA A 1 97 ? 2.709 6.622 -20.874 1.00 98.19 97 ALA A CA 1
ATOM 730 C C . ALA A 1 97 ? 2.006 5.450 -21.582 1.00 98.19 97 ALA A C 1
ATOM 732 O O . ALA A 1 97 ? 2.660 4.612 -22.203 1.00 98.19 97 ALA A O 1
ATOM 733 N N . ALA A 1 98 ? 0.670 5.430 -21.563 1.00 98.44 98 ALA A N 1
ATOM 734 C CA . ALA A 1 98 ? -0.122 4.381 -22.196 1.00 98.44 98 ALA A CA 1
ATOM 735 C C . ALA A 1 98 ? 0.081 4.338 -23.718 1.00 98.44 98 ALA A C 1
ATOM 737 O O . ALA A 1 98 ? 0.311 3.268 -24.275 1.00 98.44 98 ALA A O 1
ATOM 738 N N . ALA A 1 99 ? 0.038 5.489 -24.397 1.00 98.31 99 ALA A N 1
ATOM 739 C CA . ALA A 1 99 ? 0.224 5.571 -25.846 1.00 98.31 99 ALA A CA 1
ATOM 740 C C . ALA A 1 99 ? 1.607 5.066 -26.280 1.00 98.31 99 ALA A C 1
ATOM 742 O O . ALA A 1 99 ? 1.722 4.394 -27.305 1.00 98.31 99 ALA A O 1
ATOM 743 N N . ARG A 1 100 ? 2.642 5.350 -25.481 1.00 97.75 100 ARG A N 1
ATOM 744 C CA . ARG A 1 100 ? 4.012 4.899 -25.740 1.00 97.75 100 ARG A CA 1
ATOM 745 C C . ARG A 1 100 ? 4.150 3.377 -25.645 1.00 97.75 100 ARG A C 1
ATOM 747 O O . ARG A 1 100 ? 4.853 2.785 -26.456 1.00 97.75 100 ARG A O 1
ATOM 754 N N . LEU A 1 101 ? 3.473 2.747 -24.685 1.00 98.44 101 LEU A N 1
ATOM 755 C CA . LEU A 1 101 ? 3.639 1.318 -24.392 1.00 98.44 101 LEU A CA 1
ATOM 756 C C . LEU A 1 101 ? 2.582 0.405 -25.030 1.00 98.44 101 LEU A C 1
ATOM 758 O O . LEU A 1 101 ? 2.783 -0.806 -25.063 1.00 98.44 101 LEU A O 1
ATOM 762 N N . ALA A 1 102 ? 1.482 0.947 -25.562 1.00 97.62 102 ALA A N 1
ATOM 763 C CA . ALA A 1 102 ? 0.338 0.162 -26.046 1.00 97.62 102 ALA A CA 1
ATOM 764 C C . ALA A 1 102 ? 0.694 -0.905 -27.099 1.00 97.62 102 ALA A C 1
ATOM 766 O O . ALA A 1 102 ? 0.057 -1.955 -27.147 1.00 97.62 102 ALA A O 1
ATOM 767 N N . ASN A 1 103 ? 1.719 -0.651 -27.919 1.00 96.38 103 ASN A N 1
ATOM 768 C CA . ASN A 1 103 ? 2.155 -1.552 -28.990 1.00 96.38 103 ASN A CA 1
ATOM 769 C C . ASN A 1 103 ? 3.419 -2.357 -28.635 1.00 96.38 103 ASN A C 1
ATOM 771 O O . ASN A 1 103 ? 4.014 -2.979 -29.514 1.00 96.38 103 ASN A O 1
ATOM 775 N N . ALA A 1 104 ? 3.876 -2.323 -27.379 1.00 97.12 104 ALA A N 1
ATOM 776 C CA . ALA A 1 104 ? 5.059 -3.063 -26.962 1.00 97.12 104 ALA A CA 1
ATOM 777 C C . ALA A 1 104 ? 4.767 -4.572 -26.894 1.00 97.12 104 ALA A C 1
ATOM 779 O O . ALA A 1 104 ? 3.856 -5.026 -26.195 1.00 97.12 104 ALA A O 1
ATOM 780 N N . THR A 1 105 ? 5.569 -5.357 -27.608 1.00 97.31 105 THR A N 1
ATOM 781 C CA . THR A 1 105 ? 5.496 -6.820 -27.645 1.00 97.31 105 THR A CA 1
ATOM 782 C C . THR A 1 105 ? 6.733 -7.436 -26.996 1.00 97.31 105 THR A C 1
ATOM 784 O O . THR A 1 105 ? 7.789 -6.809 -26.918 1.00 97.31 105 THR A O 1
ATOM 787 N N . ARG A 1 106 ? 6.603 -8.670 -26.491 1.00 97.56 106 ARG A N 1
ATOM 788 C CA . ARG A 1 106 ? 7.652 -9.354 -25.709 1.00 97.56 106 ARG A CA 1
ATOM 789 C C . ARG A 1 106 ? 8.977 -9.497 -26.466 1.00 97.56 106 ARG A C 1
ATOM 791 O O . ARG A 1 106 ? 10.028 -9.426 -25.846 1.00 97.56 106 ARG A O 1
ATOM 798 N N . ASP A 1 107 ? 8.929 -9.680 -27.781 1.00 97.25 107 ASP A N 1
ATOM 799 C CA . ASP A 1 107 ? 10.090 -9.834 -28.665 1.00 97.25 107 ASP A CA 1
ATOM 800 C C . ASP A 1 107 ? 10.935 -8.557 -28.814 1.00 97.25 107 ASP A C 1
ATOM 802 O O . ASP A 1 107 ? 12.076 -8.638 -29.259 1.00 97.25 107 ASP A O 1
ATOM 806 N N . ARG A 1 108 ? 10.427 -7.396 -28.374 1.00 97.38 108 ARG A N 1
ATOM 807 C CA . ARG A 1 108 ? 11.171 -6.124 -28.349 1.00 97.38 108 ARG A CA 1
ATOM 808 C C . ARG A 1 108 ? 11.985 -5.905 -27.067 1.00 97.38 108 ARG A C 1
ATOM 810 O O . ARG A 1 108 ? 12.434 -4.785 -26.816 1.00 97.38 108 ARG A O 1
ATOM 817 N N . PHE A 1 109 ? 12.142 -6.934 -26.235 1.00 97.56 109 PHE A N 1
ATOM 818 C CA . PHE A 1 109 ? 12.874 -6.878 -24.969 1.00 97.56 109 PHE A CA 1
ATOM 819 C C . PHE A 1 109 ? 13.924 -7.987 -24.897 1.00 97.56 109 PHE A C 1
ATOM 821 O O . PHE A 1 109 ? 13.677 -9.112 -25.330 1.00 97.56 109 PHE A O 1
ATOM 828 N N . TYR A 1 110 ? 15.081 -7.698 -24.294 1.00 96.38 110 TYR A N 1
ATOM 829 C CA . TYR A 1 110 ? 16.123 -8.707 -24.089 1.00 96.38 110 TYR A CA 1
ATOM 830 C C . TYR A 1 110 ? 15.781 -9.691 -22.972 1.00 96.38 110 TYR A C 1
ATOM 832 O O . TYR A 1 110 ? 16.211 -10.845 -23.019 1.00 96.38 110 TYR A O 1
ATOM 840 N N . TYR A 1 111 ? 15.031 -9.242 -21.962 1.00 95.88 111 TYR A N 1
ATOM 841 C CA . TYR A 1 111 ? 14.695 -10.050 -20.795 1.00 95.88 111 TYR A CA 1
ATOM 842 C C . TYR A 1 111 ? 13.218 -9.945 -20.413 1.00 95.88 111 TYR A C 1
ATOM 844 O O . TYR A 1 111 ? 12.608 -8.878 -20.472 1.00 95.88 111 TYR A O 1
ATOM 852 N N . ASP A 1 112 ? 12.668 -11.039 -19.885 1.00 96.94 112 ASP A N 1
ATOM 853 C CA . ASP A 1 112 ? 11.272 -11.090 -19.432 1.00 96.94 112 ASP A CA 1
ATOM 854 C C . ASP A 1 112 ? 10.959 -10.091 -18.314 1.00 96.94 112 ASP A C 1
ATOM 856 O O . ASP A 1 112 ? 9.847 -9.572 -18.247 1.00 96.94 112 ASP A O 1
ATOM 860 N N . TRP A 1 113 ? 11.929 -9.777 -17.450 1.00 95.69 113 TRP A N 1
ATOM 861 C CA . TRP A 1 113 ? 11.735 -8.784 -16.392 1.00 95.69 113 TRP A CA 1
ATOM 862 C C . TRP A 1 113 ? 11.577 -7.359 -16.952 1.00 95.69 113 TRP A C 1
ATOM 864 O O . TRP A 1 113 ? 10.869 -6.551 -16.354 1.00 95.69 113 TRP A O 1
ATOM 874 N N . GLN A 1 114 ? 12.178 -7.048 -18.109 1.00 97.31 114 GLN A N 1
ATOM 875 C CA . GLN A 1 114 ? 12.005 -5.753 -18.777 1.00 97.31 114 GLN A CA 1
ATOM 876 C C . GLN A 1 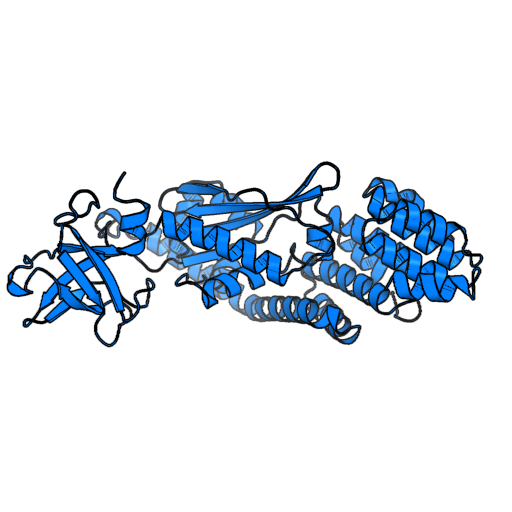114 ? 10.599 -5.635 -19.360 1.00 97.31 114 GLN A C 1
ATOM 878 O O . GLN A 1 114 ? 9.924 -4.627 -19.161 1.00 97.31 114 GLN A O 1
ATOM 883 N N . TYR A 1 115 ? 10.128 -6.701 -20.011 1.00 98.25 115 TYR A N 1
ATOM 884 C CA . TYR A 1 115 ? 8.753 -6.772 -20.493 1.00 98.25 115 TYR A CA 1
ATOM 885 C C . TYR A 1 115 ? 7.745 -6.723 -19.333 1.00 98.25 115 TYR A C 1
ATOM 887 O O . TYR A 1 115 ? 6.733 -6.033 -19.428 1.00 98.25 115 TYR A O 1
ATOM 895 N N . ALA A 1 116 ? 8.046 -7.364 -18.198 1.00 97.94 116 ALA A N 1
ATOM 896 C CA . ALA A 1 116 ? 7.245 -7.244 -16.982 1.00 97.94 116 ALA A CA 1
ATOM 897 C C . ALA A 1 116 ? 7.171 -5.785 -16.487 1.00 97.94 116 ALA A C 1
ATOM 899 O O . ALA A 1 116 ? 6.076 -5.301 -16.207 1.00 97.94 116 ALA A O 1
ATOM 900 N N . LYS A 1 117 ? 8.295 -5.049 -16.454 1.00 97.38 117 LYS A N 1
ATOM 901 C CA . LYS A 1 117 ? 8.295 -3.608 -16.131 1.00 97.38 117 LYS A CA 1
ATOM 902 C C . LYS A 1 117 ? 7.436 -2.795 -17.109 1.00 97.38 117 LYS A C 1
ATOM 904 O O . LYS A 1 117 ? 6.676 -1.936 -16.670 1.00 97.38 117 LYS A O 1
ATOM 909 N N . CYS A 1 118 ? 7.504 -3.093 -18.408 1.00 98.44 118 CYS A N 1
ATOM 910 C CA . CYS A 1 118 ? 6.656 -2.458 -19.421 1.00 98.44 118 CYS A CA 1
ATOM 911 C C . CYS A 1 118 ? 5.165 -2.693 -19.151 1.00 98.44 118 CYS A C 1
ATOM 913 O O . CYS A 1 118 ? 4.377 -1.748 -19.155 1.00 98.44 118 CYS A O 1
ATOM 915 N N . LEU A 1 119 ? 4.763 -3.944 -18.904 1.00 98.50 119 LEU A N 1
ATOM 916 C CA . LEU A 1 119 ? 3.369 -4.274 -18.604 1.00 98.50 119 LEU A CA 1
ATOM 917 C C . LEU A 1 119 ? 2.904 -3.626 -17.302 1.00 98.50 119 LEU A C 1
ATOM 919 O O . LEU A 1 119 ? 1.787 -3.127 -17.246 1.00 98.50 119 LEU A O 1
ATOM 923 N N . GLN A 1 120 ? 3.751 -3.578 -16.274 1.00 98.19 120 GLN A N 1
ATOM 924 C CA . GLN A 1 120 ? 3.424 -2.873 -15.039 1.00 98.19 120 GLN A CA 1
ATOM 925 C C . GLN A 1 120 ? 3.137 -1.391 -15.308 1.00 98.19 120 GLN A C 1
ATOM 927 O O . GLN A 1 120 ? 2.071 -0.913 -14.929 1.00 98.19 120 GLN A O 1
ATOM 932 N N . ALA A 1 121 ? 4.034 -0.690 -16.006 1.00 98.12 121 ALA A N 1
ATOM 933 C CA . ALA A 1 121 ? 3.867 0.727 -16.317 1.00 98.12 121 ALA A CA 1
ATOM 934 C C . ALA A 1 121 ? 2.607 0.997 -17.161 1.00 98.12 121 ALA A C 1
ATOM 936 O O . ALA A 1 121 ? 1.844 1.923 -16.880 1.00 98.12 121 ALA A O 1
ATOM 937 N N . LEU A 1 122 ? 2.341 0.154 -18.165 1.00 98.50 122 LEU A N 1
ATOM 938 C CA . LEU A 1 122 ? 1.139 0.247 -18.997 1.00 98.50 122 LEU A CA 1
ATOM 939 C C . LEU A 1 122 ? -0.142 -0.023 -18.189 1.00 98.50 122 LEU A C 1
ATOM 941 O O . LEU A 1 122 ? -1.121 0.712 -18.320 1.00 98.50 122 LEU A O 1
ATOM 945 N N . GLY A 1 123 ? -0.135 -1.046 -17.333 1.00 98.19 123 GLY A N 1
ATOM 946 C CA . GLY A 1 123 ? -1.264 -1.389 -16.470 1.00 98.19 123 GLY A CA 1
ATOM 947 C C . GLY A 1 123 ? -1.566 -0.278 -15.467 1.00 98.19 123 GLY A C 1
ATOM 948 O O . GLY A 1 123 ? -2.726 0.089 -15.289 1.00 98.19 123 GLY A O 1
ATOM 949 N N . GLN A 1 124 ? -0.527 0.319 -14.875 1.00 97.44 124 GLN A N 1
ATOM 950 C CA . GLN A 1 124 ? -0.637 1.479 -13.985 1.00 97.44 124 GLN A CA 1
ATOM 951 C C . GLN A 1 124 ? -1.206 2.701 -14.712 1.00 97.44 124 GLN A C 1
ATOM 953 O O . GLN A 1 124 ? -2.107 3.357 -14.188 1.00 97.44 124 GLN A O 1
ATOM 958 N N . ALA A 1 125 ? -0.747 2.974 -15.938 1.00 97.62 125 ALA A N 1
ATOM 959 C CA . ALA A 1 125 ? -1.295 4.048 -16.760 1.00 97.62 125 ALA A CA 1
ATOM 960 C C . ALA A 1 125 ? -2.795 3.838 -17.028 1.00 97.62 125 ALA A C 1
ATOM 962 O O . ALA A 1 125 ? -3.593 4.742 -16.796 1.00 97.62 125 ALA A O 1
ATOM 963 N N . TYR A 1 126 ? -3.208 2.640 -17.456 1.00 97.75 126 TYR A N 1
ATOM 964 C CA . TYR A 1 126 ? -4.627 2.341 -17.673 1.00 97.75 126 TYR A CA 1
ATOM 965 C C . TYR A 1 126 ? -5.455 2.397 -16.391 1.00 97.75 126 TYR A C 1
ATOM 967 O O . TYR A 1 126 ? -6.561 2.934 -16.419 1.00 97.75 126 TYR A O 1
ATOM 975 N N . TYR A 1 127 ? -4.916 1.913 -15.271 1.00 94.56 127 TYR A N 1
ATOM 976 C CA . TYR A 1 127 ? -5.564 2.002 -13.965 1.00 94.56 127 TYR A CA 1
ATOM 977 C C . TYR A 1 127 ? -5.834 3.463 -13.570 1.00 94.56 127 TYR A C 1
ATOM 979 O O . TYR A 1 127 ? -6.962 3.810 -13.225 1.00 94.56 127 TYR A O 1
ATOM 987 N N . ARG A 1 128 ? -4.835 4.347 -13.692 1.00 92.56 128 ARG A N 1
ATOM 988 C CA . ARG A 1 128 ? -4.971 5.779 -13.360 1.00 92.56 128 ARG A CA 1
ATOM 989 C C . ARG A 1 128 ? -5.868 6.551 -14.331 1.00 92.56 128 ARG A C 1
ATOM 991 O O . ARG A 1 128 ? -6.439 7.563 -13.947 1.00 92.56 128 ARG A O 1
ATOM 998 N N . LEU A 1 129 ? -6.042 6.048 -15.553 1.00 93.88 129 LEU A N 1
ATOM 999 C CA . LEU A 1 129 ? -7.010 6.553 -16.534 1.00 93.88 129 LEU A CA 1
ATOM 1000 C C . LEU A 1 129 ? -8.423 5.977 -16.355 1.00 93.88 129 LEU A C 1
ATOM 1002 O O . LEU A 1 129 ? -9.278 6.210 -17.210 1.00 93.88 129 LEU A O 1
ATOM 1006 N N . SER A 1 130 ? -8.656 5.172 -15.312 1.00 91.31 130 SER A N 1
ATOM 1007 C CA . SER A 1 130 ? -9.913 4.445 -15.082 1.00 91.31 130 SER A CA 1
ATOM 1008 C C . SER A 1 130 ? -10.326 3.538 -16.253 1.00 91.31 130 SER A C 1
ATOM 1010 O O . SER A 1 130 ? -11.500 3.223 -16.436 1.00 91.31 130 SER A O 1
ATOM 1012 N N . ARG A 1 131 ? -9.360 3.078 -17.058 1.00 93.75 131 ARG A N 1
ATOM 1013 C CA . ARG A 1 131 ? -9.561 2.126 -18.164 1.00 93.75 131 ARG A CA 1
ATOM 1014 C C . ARG A 1 131 ? -9.446 0.699 -17.628 1.00 93.75 131 ARG A C 1
ATOM 1016 O O . ARG A 1 131 ? -8.524 -0.040 -17.978 1.00 93.75 131 ARG A O 1
ATOM 1023 N N . ASN A 1 132 ? -10.368 0.342 -16.735 1.00 93.12 132 ASN A N 1
ATOM 1024 C CA . ASN A 1 132 ? -10.281 -0.848 -15.881 1.00 93.12 132 ASN A CA 1
ATOM 1025 C C . ASN A 1 132 ? -10.141 -2.159 -16.667 1.00 93.12 132 ASN A C 1
ATOM 1027 O O . ASN A 1 132 ? -9.302 -2.980 -16.309 1.00 93.12 132 ASN A O 1
ATOM 1031 N N . GLU A 1 133 ? -10.885 -2.333 -17.764 1.00 94.38 133 GLU A N 1
ATOM 1032 C CA . GLU A 1 133 ? -10.796 -3.533 -18.613 1.00 94.38 133 GLU A CA 1
ATOM 1033 C C . GLU A 1 133 ? -9.394 -3.711 -19.217 1.00 94.38 133 GLU A C 1
ATOM 1035 O O . GLU A 1 133 ? -8.815 -4.797 -19.169 1.00 94.38 133 GLU A O 1
ATOM 1040 N N . GLN A 1 134 ? -8.808 -2.627 -19.736 1.00 97.38 134 GLN A N 1
ATOM 1041 C CA . GLN A 1 134 ? -7.464 -2.654 -20.319 1.00 97.38 134 GLN A CA 1
ATOM 1042 C C . GLN A 1 134 ? -6.398 -2.878 -19.244 1.00 97.38 134 GLN A C 1
ATOM 1044 O O . GLN A 1 134 ? -5.442 -3.621 -19.461 1.00 97.38 134 GLN A O 1
ATOM 1049 N N . ALA A 1 135 ? -6.563 -2.261 -18.071 1.00 97.56 135 ALA A N 1
ATOM 1050 C CA . ALA A 1 135 ? -5.681 -2.492 -16.934 1.00 97.56 135 ALA A CA 1
ATOM 1051 C C . ALA A 1 135 ? -5.730 -3.963 -16.488 1.00 97.56 135 ALA A C 1
ATOM 1053 O O . ALA A 1 135 ? -4.684 -4.565 -16.251 1.00 97.56 135 ALA A O 1
ATOM 1054 N N . LEU A 1 136 ? -6.925 -4.559 -16.426 1.00 96.88 136 LEU A N 1
ATOM 1055 C CA . LEU A 1 136 ? -7.133 -5.950 -16.025 1.00 96.88 136 LEU A CA 1
ATOM 1056 C C . LEU A 1 136 ? -6.443 -6.930 -16.983 1.00 96.88 136 LEU A C 1
ATOM 1058 O O . LEU A 1 136 ? -5.747 -7.831 -16.513 1.00 96.88 136 LEU A O 1
ATOM 1062 N N . ASP A 1 137 ? -6.578 -6.727 -18.299 1.00 97.81 137 ASP A N 1
ATOM 1063 C CA . ASP A 1 137 ? -5.867 -7.516 -19.319 1.00 97.81 137 ASP A CA 1
ATOM 1064 C C . ASP A 1 137 ? -4.344 -7.429 -19.138 1.00 97.81 137 ASP A C 1
ATOM 1066 O O . ASP A 1 137 ? -3.649 -8.445 -19.024 1.00 97.81 137 ASP A O 1
ATOM 1070 N N . VAL A 1 138 ? -3.821 -6.204 -19.039 1.00 98.50 138 VAL A N 1
ATOM 1071 C CA . VAL A 1 138 ? -2.380 -5.959 -18.932 1.00 98.50 138 VAL A CA 1
ATOM 1072 C C . VAL A 1 138 ? -1.807 -6.549 -17.642 1.00 98.50 138 VAL A C 1
ATOM 1074 O O . VAL A 1 138 ? -0.754 -7.192 -17.677 1.00 98.50 138 VAL A O 1
ATOM 1077 N N . PHE A 1 139 ? -2.496 -6.400 -16.507 1.00 98.38 139 PHE A N 1
ATOM 1078 C CA . PHE A 1 139 ? -2.063 -7.017 -15.254 1.00 98.38 139 PHE A CA 1
ATOM 1079 C C . PHE A 1 139 ? -2.213 -8.541 -15.267 1.00 98.38 139 PHE A C 1
ATOM 1081 O O . PHE A 1 139 ? -1.382 -9.218 -14.661 1.00 98.38 139 PHE A O 1
ATOM 1088 N N . GLY A 1 140 ? -3.191 -9.102 -15.982 1.00 98.00 140 GLY A N 1
ATOM 1089 C CA . GLY A 1 140 ? -3.277 -10.544 -16.231 1.00 98.00 140 GLY A CA 1
ATOM 1090 C C . GLY A 1 140 ? -2.019 -11.062 -16.929 1.00 98.00 140 GLY A C 1
ATOM 1091 O O . GLY A 1 140 ? -1.321 -11.926 -16.396 1.00 98.00 140 GLY A O 1
ATOM 1092 N N . ARG A 1 141 ? -1.646 -10.426 -18.047 1.00 98.06 141 ARG A N 1
ATOM 1093 C CA . ARG A 1 141 ? -0.407 -10.722 -18.788 1.00 98.06 141 ARG A CA 1
ATOM 1094 C C . ARG A 1 141 ? 0.844 -10.541 -17.928 1.00 98.06 141 ARG A C 1
ATOM 1096 O O . ARG A 1 141 ? 1.763 -11.352 -18.016 1.00 98.06 141 ARG A O 1
ATOM 1103 N N . LEU A 1 142 ? 0.891 -9.519 -17.066 1.00 98.12 142 LEU A N 1
ATOM 1104 C CA . LEU A 1 142 ? 2.011 -9.301 -16.139 1.00 98.12 142 LEU A CA 1
ATOM 1105 C C . LEU A 1 142 ? 2.242 -10.530 -15.243 1.00 98.12 142 LEU A C 1
ATOM 1107 O O . LEU A 1 142 ? 3.386 -10.954 -15.069 1.00 98.12 142 LEU A O 1
ATOM 1111 N N . GLY A 1 143 ? 1.174 -11.142 -14.723 1.00 97.44 143 GLY A N 1
ATOM 1112 C CA . GLY A 1 143 ? 1.255 -12.336 -13.873 1.00 97.44 143 GLY A CA 1
ATOM 1113 C C . GLY A 1 143 ? 1.833 -13.569 -14.580 1.00 97.44 143 GLY A C 1
ATOM 1114 O O . GLY A 1 143 ? 2.381 -14.464 -13.934 1.00 97.44 143 GLY A O 1
ATOM 1115 N N . GLU A 1 144 ? 1.775 -13.600 -15.909 1.00 97.25 144 GLU A N 1
ATOM 1116 C CA . GLU A 1 144 ? 2.283 -14.700 -16.732 1.00 97.25 144 GLU A CA 1
ATOM 1117 C C . GLU A 1 144 ? 3.764 -14.532 -17.110 1.00 97.25 144 GLU A C 1
ATOM 1119 O O . GLU A 1 144 ? 4.398 -15.500 -17.528 1.00 97.25 144 GLU A O 1
ATOM 1124 N N . THR A 1 145 ? 4.343 -13.336 -16.936 1.00 96.62 145 THR A N 1
ATOM 1125 C CA . THR A 1 145 ? 5.719 -13.047 -17.382 1.00 96.62 145 THR A CA 1
ATOM 1126 C C . THR A 1 145 ? 6.787 -13.709 -16.515 1.00 96.62 145 THR A C 1
ATOM 1128 O O . THR A 1 145 ? 7.618 -14.463 -17.013 1.00 96.62 145 THR A O 1
ATOM 1131 N N . THR A 1 146 ? 6.788 -13.432 -15.209 1.00 95.25 146 THR A N 1
ATOM 1132 C CA . THR A 1 146 ? 7.809 -13.908 -14.268 1.00 95.25 146 THR A CA 1
ATOM 1133 C C . THR A 1 146 ? 7.174 -14.296 -12.931 1.00 95.25 146 THR A C 1
ATOM 1135 O O . THR A 1 146 ? 6.174 -13.697 -12.525 1.00 95.25 146 THR A O 1
ATOM 1138 N N . PRO A 1 147 ? 7.751 -15.254 -12.178 1.00 95.50 147 PRO A N 1
ATOM 1139 C CA . PRO A 1 147 ? 7.259 -15.585 -10.840 1.00 95.50 147 PRO A CA 1
ATOM 1140 C C . PRO A 1 147 ? 7.232 -14.387 -9.879 1.00 95.50 147 PRO A C 1
ATOM 1142 O O . PRO A 1 147 ? 6.302 -14.276 -9.084 1.00 95.50 147 PRO A O 1
ATOM 1145 N N . ALA A 1 148 ? 8.207 -13.477 -9.985 1.00 91.94 148 ALA A N 1
ATOM 1146 C CA . ALA A 1 148 ? 8.305 -12.284 -9.143 1.00 91.94 148 ALA A CA 1
ATOM 1147 C C . ALA A 1 148 ? 7.166 -11.274 -9.388 1.00 91.94 148 ALA A C 1
ATOM 1149 O O . ALA A 1 148 ? 6.757 -10.578 -8.461 1.00 91.94 148 ALA A O 1
ATOM 1150 N N . ALA A 1 149 ? 6.615 -11.219 -10.605 1.00 94.62 149 ALA A N 1
ATOM 1151 C CA . ALA A 1 149 ? 5.538 -10.296 -10.963 1.00 94.62 149 ALA A CA 1
ATOM 1152 C C . ALA A 1 149 ? 4.144 -10.755 -10.489 1.00 94.62 149 ALA A C 1
ATOM 1154 O O . ALA A 1 149 ? 3.250 -9.926 -10.296 1.00 94.62 149 ALA A O 1
ATOM 1155 N N . ARG A 1 150 ? 3.947 -12.064 -10.262 1.00 96.00 150 ARG A N 1
ATOM 1156 C CA . ARG A 1 150 ? 2.640 -12.659 -9.914 1.00 96.00 150 ARG A CA 1
ATOM 1157 C C . ARG A 1 150 ? 1.949 -12.006 -8.717 1.00 96.00 150 ARG A C 1
ATOM 1159 O O . ARG A 1 150 ? 0.770 -11.690 -8.849 1.00 96.00 150 ARG A O 1
ATOM 1166 N N . PRO A 1 151 ? 2.613 -11.767 -7.569 1.00 94.88 151 PRO A N 1
ATOM 1167 C CA . PRO A 1 151 ? 1.915 -11.208 -6.414 1.00 94.88 151 PRO A CA 1
ATOM 1168 C C . PRO A 1 151 ? 1.439 -9.768 -6.648 1.00 94.88 151 PRO A C 1
ATOM 1170 O O . PRO A 1 151 ? 0.379 -9.375 -6.162 1.00 94.88 151 PRO A O 1
ATOM 1173 N N . LEU A 1 152 ? 2.219 -8.974 -7.394 1.00 95.25 152 LEU A N 1
ATOM 1174 C CA . LEU A 1 152 ? 1.837 -7.605 -7.737 1.00 95.25 152 LEU A CA 1
ATOM 1175 C C . LEU A 1 152 ? 0.645 -7.604 -8.699 1.00 95.25 152 LEU A C 1
ATOM 1177 O O . LEU A 1 152 ? -0.361 -6.959 -8.416 1.00 95.25 152 LEU A O 1
ATOM 1181 N N . SER A 1 153 ? 0.731 -8.394 -9.772 1.00 97.38 153 SER A N 1
ATOM 1182 C CA . SER A 1 153 ? -0.369 -8.627 -10.715 1.00 97.38 153 SER A CA 1
ATOM 1183 C C . SER A 1 153 ? -1.656 -9.036 -9.988 1.00 97.38 153 SER A C 1
ATOM 1185 O O . SER A 1 153 ? -2.678 -8.370 -10.142 1.00 97.38 153 SER A O 1
ATOM 1187 N N . ALA A 1 154 ? -1.595 -10.048 -9.116 1.00 97.19 154 ALA A N 1
ATOM 1188 C CA . ALA A 1 154 ? -2.752 -10.520 -8.356 1.00 97.19 154 ALA A CA 1
ATOM 1189 C C . ALA A 1 154 ? -3.399 -9.410 -7.510 1.00 97.19 154 ALA A C 1
ATOM 1191 O O . ALA A 1 154 ? -4.623 -9.332 -7.433 1.00 97.19 154 ALA A O 1
ATOM 1192 N N . SER A 1 155 ? -2.587 -8.520 -6.929 1.00 95.94 155 SER A N 1
ATOM 1193 C CA . SER A 1 155 ? -3.073 -7.400 -6.113 1.00 95.94 155 SER A CA 1
ATOM 1194 C C . SER A 1 155 ? -3.825 -6.358 -6.946 1.00 95.94 155 SER A C 1
ATOM 1196 O O . SER A 1 155 ? -4.889 -5.899 -6.534 1.00 95.94 155 SER A O 1
ATOM 1198 N N . TYR A 1 156 ? -3.320 -6.010 -8.135 1.00 96.81 156 TYR A N 1
ATOM 1199 C CA . TYR A 1 156 ? -4.034 -5.113 -9.051 1.00 96.81 156 TYR A CA 1
ATOM 1200 C C . TYR A 1 156 ? -5.300 -5.751 -9.621 1.00 96.81 156 TYR A C 1
ATOM 1202 O O . TYR A 1 156 ? -6.335 -5.093 -9.672 1.00 96.81 156 TYR A O 1
ATOM 1210 N N . VAL A 1 157 ? -5.240 -7.027 -10.016 1.00 96.62 157 VAL A N 1
ATOM 1211 C CA . VAL A 1 157 ? -6.401 -7.775 -10.524 1.00 96.62 157 VAL A CA 1
ATOM 1212 C C . VAL A 1 157 ? -7.512 -7.811 -9.479 1.00 96.62 157 VAL A C 1
ATOM 1214 O O . VAL A 1 157 ? -8.668 -7.546 -9.796 1.00 96.62 157 VAL A O 1
ATOM 1217 N N . GLU A 1 158 ? -7.176 -8.104 -8.224 1.00 93.94 158 GLU A N 1
ATOM 1218 C CA . GLU A 1 158 ? -8.144 -8.056 -7.135 1.00 93.94 158 GLU A CA 1
ATOM 1219 C C . GLU A 1 158 ? -8.724 -6.654 -6.954 1.00 93.94 158 GLU A C 1
ATOM 1221 O O . GLU A 1 158 ? -9.943 -6.505 -6.867 1.00 93.94 158 GLU A O 1
ATOM 1226 N N . LYS A 1 159 ? -7.864 -5.630 -6.919 1.00 90.88 159 LYS A N 1
ATOM 1227 C CA . LYS A 1 159 ? -8.296 -4.241 -6.757 1.00 90.88 159 LYS A CA 1
ATOM 1228 C C . LYS A 1 159 ? -9.275 -3.825 -7.860 1.00 90.88 159 LYS A C 1
ATOM 1230 O O . LYS A 1 159 ? -10.324 -3.272 -7.556 1.00 90.88 159 LYS A O 1
ATOM 1235 N N . LEU A 1 160 ? -8.964 -4.130 -9.118 1.00 90.81 160 LEU A N 1
ATOM 1236 C CA . LEU A 1 160 ? -9.806 -3.817 -10.276 1.00 90.81 160 LEU A CA 1
ATOM 1237 C C . LEU A 1 160 ? -11.143 -4.561 -10.249 1.00 90.81 160 LEU A C 1
ATOM 1239 O O . LEU A 1 160 ? -12.178 -3.957 -10.513 1.00 90.81 160 LEU A O 1
ATOM 1243 N N . ARG A 1 161 ? -11.146 -5.843 -9.866 1.00 88.50 161 ARG A N 1
ATOM 1244 C CA . ARG A 1 161 ? -12.387 -6.625 -9.729 1.00 88.50 161 ARG A CA 1
ATOM 1245 C C . ARG A 1 161 ? -13.313 -6.074 -8.648 1.00 88.50 161 ARG A C 1
ATOM 1247 O O . ARG A 1 161 ? -14.525 -6.163 -8.804 1.00 88.50 161 ARG A O 1
ATOM 1254 N N . ARG A 1 162 ? -12.761 -5.510 -7.566 1.00 84.00 162 ARG A N 1
ATOM 1255 C CA . ARG A 1 162 ? -13.570 -4.811 -6.555 1.00 84.00 162 ARG A CA 1
ATOM 1256 C C . ARG A 1 162 ? -14.250 -3.573 -7.155 1.00 84.00 162 ARG A C 1
ATOM 1258 O O . ARG A 1 162 ? -15.431 -3.394 -6.914 1.00 84.00 162 ARG A O 1
ATOM 1265 N N . ILE A 1 163 ? -13.548 -2.806 -7.996 1.00 79.62 163 ILE A N 1
ATOM 1266 C CA . ILE A 1 163 ? -14.089 -1.599 -8.653 1.00 79.62 163 ILE A CA 1
ATOM 1267 C C . ILE A 1 163 ? -15.203 -1.936 -9.663 1.00 79.62 163 ILE A C 1
ATOM 1269 O O . ILE A 1 163 ? -16.236 -1.274 -9.674 1.00 79.62 163 ILE A O 1
ATOM 1273 N N . GLU A 1 164 ? -15.018 -2.956 -10.510 1.00 72.06 164 GLU A N 1
ATOM 1274 C CA . GLU A 1 164 ? -15.979 -3.330 -11.570 1.00 72.06 164 GLU A CA 1
ATOM 1275 C C . GLU A 1 164 ? -17.361 -3.723 -11.015 1.00 72.06 164 GLU A C 1
ATOM 1277 O O . GLU A 1 164 ? -18.392 -3.411 -11.609 1.00 72.06 164 GLU A O 1
ATOM 1282 N N . LEU A 1 165 ? -17.392 -4.356 -9.839 1.00 61.06 165 LEU A N 1
ATOM 1283 C CA . LEU A 1 165 ? -18.630 -4.728 -9.148 1.00 61.06 165 LEU A CA 1
ATOM 1284 C C . LEU A 1 165 ? -19.442 -3.511 -8.656 1.00 61.06 165 LEU A C 1
ATOM 1286 O O . LEU A 1 165 ? -20.639 -3.642 -8.389 1.00 61.06 165 LEU A O 1
ATOM 1290 N N . ASP A 1 166 ? -18.824 -2.330 -8.562 1.00 62.84 166 ASP A N 1
ATOM 1291 C CA . ASP A 1 166 ? -19.410 -1.169 -7.891 1.00 62.84 166 ASP A CA 1
ATOM 1292 C C . ASP A 1 166 ? -20.075 -0.159 -8.836 1.00 62.84 166 ASP A C 1
ATOM 1294 O O . ASP A 1 166 ? -21.021 0.510 -8.417 1.00 62.84 166 ASP A O 1
ATOM 1298 N N . ASP A 1 167 ? -19.662 -0.052 -10.105 1.00 60.34 167 ASP A N 1
ATOM 1299 C CA . ASP A 1 167 ? -20.180 0.971 -11.036 1.00 60.34 167 ASP A CA 1
ATOM 1300 C C . ASP A 1 167 ? -21.704 0.863 -11.252 1.00 60.34 167 ASP A C 1
ATOM 1302 O O . ASP A 1 167 ? -22.398 1.878 -11.290 1.00 60.34 167 ASP A O 1
ATOM 1306 N N . ALA A 1 168 ? -22.251 -0.358 -11.299 1.00 60.50 168 ALA A N 1
ATOM 1307 C CA . ALA A 1 168 ? -23.694 -0.600 -11.417 1.00 60.50 168 ALA A CA 1
ATOM 1308 C C . ALA A 1 168 ? -24.481 -0.298 -10.122 1.00 60.50 168 ALA A C 1
ATOM 1310 O O . ALA A 1 168 ? -25.683 -0.032 -10.167 1.00 60.50 168 ALA A O 1
ATOM 1311 N N . THR A 1 169 ? -23.810 -0.322 -8.968 1.00 60.50 169 THR A N 1
ATOM 1312 C CA . THR A 1 169 ? -24.400 -0.117 -7.632 1.00 60.50 169 THR A CA 1
ATOM 1313 C C . THR A 1 169 ? -24.347 1.360 -7.208 1.00 60.50 169 THR A C 1
ATOM 1315 O O . THR A 1 169 ? -25.176 1.826 -6.422 1.00 60.50 169 THR A O 1
ATOM 1318 N N . ARG A 1 170 ? -23.401 2.126 -7.768 1.00 58.06 170 ARG A N 1
ATOM 1319 C CA . ARG A 1 170 ? -23.046 3.485 -7.332 1.00 58.06 170 ARG A CA 1
ATOM 1320 C C . ARG A 1 170 ? -24.179 4.510 -7.489 1.00 58.06 170 ARG A C 1
ATOM 1322 O O . ARG A 1 170 ? -24.356 5.350 -6.610 1.00 58.06 170 ARG A O 1
ATOM 1329 N N . ASP A 1 171 ? -24.983 4.442 -8.553 1.00 61.41 171 ASP A N 1
ATOM 1330 C CA . ASP A 1 171 ? -26.033 5.448 -8.808 1.00 61.41 171 ASP A CA 1
ATOM 1331 C C . ASP A 1 171 ? -27.276 5.282 -7.921 1.00 61.41 171 ASP A C 1
ATOM 1333 O O . ASP A 1 171 ? -27.796 6.271 -7.396 1.00 61.41 171 ASP A O 1
ATOM 1337 N N . ALA A 1 172 ? -27.720 4.042 -7.685 1.00 61.31 172 ALA A N 1
ATOM 1338 C CA . ALA A 1 172 ? -28.834 3.755 -6.778 1.00 61.31 172 ALA A CA 1
ATOM 1339 C C . ALA A 1 172 ? -28.496 4.141 -5.328 1.00 61.31 172 ALA A C 1
ATOM 1341 O O . ALA A 1 172 ? -29.334 4.665 -4.591 1.00 61.31 172 ALA A O 1
ATOM 1342 N N . LEU A 1 173 ? -27.240 3.940 -4.936 1.00 51.94 173 LEU A N 1
ATOM 1343 C CA . LEU A 1 173 ? -26.788 4.201 -3.580 1.00 51.94 173 LEU A CA 1
ATOM 1344 C C . LEU A 1 173 ? -26.470 5.682 -3.325 1.00 51.94 173 LEU A C 1
ATOM 1346 O O . LEU A 1 173 ? -26.797 6.184 -2.255 1.00 51.94 173 LEU A O 1
ATOM 1350 N N . ARG A 1 174 ? -25.963 6.437 -4.315 1.00 60.34 174 ARG A N 1
ATOM 1351 C CA . ARG A 1 174 ? -25.856 7.913 -4.228 1.00 60.34 174 ARG A CA 1
ATOM 1352 C C . ARG A 1 174 ? -27.195 8.574 -3.910 1.00 60.34 174 ARG A C 1
ATOM 1354 O O . ARG A 1 174 ? -27.239 9.600 -3.232 1.00 60.34 174 ARG A O 1
ATOM 1361 N N . GLN A 1 175 ? -28.290 8.011 -4.416 1.00 64.06 175 GLN A N 1
ATOM 1362 C CA . GLN A 1 175 ? -29.628 8.476 -4.080 1.00 64.06 175 GLN A CA 1
ATOM 1363 C C . GLN A 1 175 ? -29.991 8.150 -2.622 1.00 64.06 175 GLN A C 1
ATOM 1365 O O . GLN A 1 175 ? -30.391 9.059 -1.898 1.00 64.06 175 GLN A O 1
ATOM 1370 N N . GLN A 1 176 ? -29.752 6.919 -2.162 1.00 55.16 176 GLN A N 1
ATOM 1371 C CA . GLN A 1 176 ? -29.984 6.526 -0.765 1.00 55.16 176 GLN A CA 1
ATOM 1372 C C . GLN A 1 176 ? -29.130 7.320 0.237 1.00 55.16 176 GLN A C 1
ATOM 1374 O O . GLN A 1 176 ? -29.630 7.714 1.285 1.00 55.16 176 GLN A O 1
ATOM 1379 N N . ILE A 1 177 ? -27.868 7.618 -0.083 1.00 53.75 177 ILE A N 1
ATOM 1380 C CA . ILE A 1 177 ? -26.981 8.416 0.779 1.00 53.75 177 ILE A CA 1
ATOM 1381 C C . ILE A 1 177 ? -27.504 9.849 0.922 1.00 53.75 177 ILE A C 1
ATOM 1383 O O . ILE A 1 177 ? -27.517 10.379 2.030 1.00 53.75 177 ILE A O 1
ATOM 1387 N N . ARG A 1 178 ? -28.001 10.467 -0.162 1.00 64.94 178 ARG A N 1
ATOM 1388 C CA . ARG A 1 178 ? -28.651 11.788 -0.085 1.00 64.94 178 ARG A CA 1
ATOM 1389 C C . ARG A 1 178 ? -29.912 11.754 0.776 1.00 64.94 178 ARG A C 1
ATOM 1391 O O . ARG A 1 178 ? -30.123 12.670 1.563 1.00 64.94 178 ARG A O 1
ATOM 1398 N N . GLU A 1 179 ? -30.720 10.706 0.651 1.00 65.38 179 GLU A N 1
ATOM 1399 C CA . GLU A 1 179 ? -31.936 10.526 1.452 1.00 65.38 179 GLU A CA 1
ATOM 1400 C C . GLU A 1 179 ? -31.609 10.326 2.944 1.00 65.38 179 GLU A C 1
ATOM 1402 O O . GLU A 1 179 ? -32.246 10.942 3.798 1.00 65.38 179 GLU A O 1
ATOM 1407 N N . VAL A 1 180 ? -30.571 9.548 3.274 1.00 52.59 180 VAL A N 1
ATOM 1408 C CA . VAL A 1 180 ? -30.096 9.347 4.655 1.00 52.59 180 VAL A CA 1
ATOM 1409 C C . VAL A 1 180 ? -29.478 10.623 5.227 1.00 52.59 180 VAL A C 1
ATOM 1411 O O . VAL A 1 180 ? -29.783 10.980 6.362 1.00 52.59 180 VAL A O 1
ATOM 1414 N N . ALA A 1 181 ? -28.660 11.347 4.458 1.00 56.34 181 ALA A N 1
ATOM 1415 C CA . ALA A 1 181 ? -28.091 12.625 4.886 1.00 56.34 181 ALA A CA 1
ATOM 1416 C C . ALA A 1 181 ? -29.196 13.646 5.210 1.00 56.34 181 ALA A C 1
ATOM 1418 O O . ALA A 1 181 ? -29.173 14.248 6.282 1.00 56.34 181 ALA A O 1
ATOM 1419 N N . GLN A 1 182 ? -30.212 13.758 4.346 1.00 66.38 182 GLN A N 1
ATOM 1420 C CA . GLN A 1 182 ? -31.382 14.612 4.578 1.00 66.38 182 GLN A CA 1
ATOM 1421 C C . GLN A 1 182 ? -32.203 14.161 5.793 1.00 66.38 182 GLN A C 1
ATOM 1423 O O . GLN A 1 182 ? -32.640 14.996 6.582 1.00 66.38 182 GLN A O 1
ATOM 1428 N N . ALA A 1 183 ? -32.392 12.853 5.984 1.00 59.66 183 ALA A N 1
ATOM 1429 C CA . ALA A 1 183 ? -33.101 12.317 7.144 1.00 59.66 183 ALA A CA 1
ATOM 1430 C C . ALA A 1 183 ? -32.346 12.566 8.462 1.00 59.66 183 ALA A C 1
ATOM 1432 O O . ALA A 1 183 ? -32.973 12.828 9.487 1.00 59.66 183 ALA A O 1
ATOM 1433 N N . ILE A 1 184 ? -31.011 12.518 8.442 1.00 52.78 184 ILE A N 1
ATOM 1434 C CA . ILE A 1 184 ? -30.164 12.804 9.606 1.00 52.78 184 ILE A CA 1
ATOM 1435 C C . ILE A 1 184 ? -30.137 14.304 9.918 1.00 52.78 184 ILE A C 1
ATOM 1437 O O . ILE A 1 184 ? -30.168 14.666 11.089 1.00 52.78 184 ILE A O 1
ATOM 1441 N N . GLU A 1 185 ? -30.092 15.179 8.910 1.00 64.06 185 GLU A N 1
ATOM 1442 C CA . GLU A 1 185 ? -30.230 16.632 9.108 1.00 64.06 185 GLU A CA 1
ATOM 1443 C C . GLU A 1 185 ? -31.614 17.013 9.648 1.00 64.06 185 GLU A C 1
ATOM 1445 O O . GLU A 1 185 ? -31.729 17.942 10.442 1.00 64.06 185 GLU A O 1
ATOM 1450 N N . ALA A 1 186 ? -32.656 16.277 9.256 1.00 70.19 186 ALA A N 1
ATOM 1451 C CA . ALA A 1 186 ? -34.022 16.484 9.730 1.00 70.19 186 ALA A CA 1
ATOM 1452 C C . ALA A 1 186 ? -34.306 15.863 11.112 1.00 70.19 186 ALA A C 1
ATOM 1454 O O . ALA A 1 186 ? -35.344 16.149 11.710 1.00 70.19 186 ALA A O 1
ATOM 1455 N N . SER A 1 187 ? -33.420 15.003 11.620 1.00 52.53 187 SER A N 1
ATOM 1456 C CA . SER A 1 187 ? -33.580 14.325 12.904 1.00 52.53 187 SER A CA 1
ATOM 1457 C C . SER A 1 187 ? -32.772 15.035 13.994 1.00 52.53 187 SER A C 1
ATOM 1459 O O . SER A 1 187 ? -31.558 14.857 14.070 1.00 52.53 187 SER A O 1
ATOM 1461 N N . ASP A 1 188 ? -33.455 15.714 14.925 1.00 52.78 188 ASP A N 1
ATOM 1462 C CA . ASP A 1 188 ? -32.935 16.137 16.246 1.00 52.78 188 ASP A CA 1
ATOM 1463 C C . ASP A 1 188 ? -32.692 14.914 17.165 1.00 52.78 188 ASP A C 1
ATOM 1465 O O . ASP A 1 188 ? -33.171 14.822 18.297 1.00 52.78 188 ASP A O 1
ATOM 1469 N N . GLY A 1 189 ? -31.993 13.900 16.652 1.00 54.09 189 GLY A N 1
ATOM 1470 C CA . GLY A 1 189 ? -31.629 12.720 17.427 1.00 54.09 189 GLY A CA 1
ATOM 1471 C C . GLY A 1 189 ? -30.692 13.114 18.574 1.00 54.09 189 GLY A C 1
ATOM 1472 O O . GLY A 1 189 ? -29.903 14.050 18.413 1.00 54.09 189 GLY A O 1
ATOM 1473 N N . PRO A 1 190 ? -30.747 12.422 19.728 1.00 45.75 190 PRO A N 1
ATOM 1474 C CA . PRO A 1 190 ? -29.866 12.719 20.848 1.00 45.75 190 PRO A CA 1
ATOM 1475 C C . PRO A 1 190 ? -28.412 12.717 20.374 1.00 45.75 190 PRO A C 1
ATOM 1477 O O . PRO A 1 190 ? -27.946 11.770 19.734 1.00 45.75 190 PRO A O 1
ATOM 1480 N N . SER A 1 191 ? -27.712 13.814 20.667 1.00 48.69 191 SER A N 1
ATOM 1481 C CA . SER A 1 191 ? -26.285 13.938 20.396 1.00 48.69 191 SER A CA 1
ATOM 1482 C C . SER A 1 191 ? -25.561 12.723 20.996 1.00 48.69 191 SER A C 1
ATOM 1484 O O . SER A 1 191 ? -25.824 12.382 22.151 1.00 48.69 191 SER A O 1
ATOM 1486 N N . PRO A 1 192 ? -24.607 12.093 20.283 1.00 52.88 192 PRO A N 1
ATOM 1487 C CA . PRO A 1 192 ? -23.763 11.019 20.821 1.00 52.88 192 PRO A CA 1
ATOM 1488 C C . PRO A 1 192 ? -23.033 11.375 22.132 1.00 52.88 192 PRO A C 1
ATOM 1490 O O . PRO A 1 192 ? -22.430 10.506 22.754 1.00 52.88 192 PRO A O 1
ATOM 1493 N N . ALA A 1 193 ? -23.081 12.645 22.548 1.00 47.28 193 ALA A N 1
ATOM 1494 C CA . ALA A 1 193 ? -22.499 13.201 23.761 1.00 47.28 193 ALA A CA 1
ATOM 1495 C C . ALA A 1 193 ? -23.013 12.610 25.095 1.00 47.28 193 ALA A C 1
ATOM 1497 O O . ALA A 1 193 ? -22.384 12.865 26.116 1.00 47.28 193 ALA A O 1
ATOM 1498 N N . GLU A 1 194 ? -24.088 11.811 25.120 1.00 54.84 194 GLU A N 1
ATOM 1499 C CA . GLU A 1 194 ? -24.509 11.068 26.331 1.00 54.84 194 GLU A CA 1
ATOM 1500 C C . GLU A 1 194 ? -24.011 9.612 26.383 1.00 54.84 194 GLU A C 1
ATOM 1502 O O . GLU A 1 194 ? -24.346 8.866 27.303 1.00 54.84 194 GLU A O 1
ATOM 1507 N N . GLN A 1 195 ? -23.207 9.175 25.412 1.00 62.88 195 GLN A N 1
ATOM 1508 C CA . GLN A 1 195 ? -22.671 7.817 25.415 1.00 62.88 195 GLN A CA 1
ATOM 1509 C C . GLN A 1 195 ? -21.430 7.707 26.306 1.00 62.88 195 GLN A C 1
ATOM 1511 O O . GLN A 1 195 ? -20.588 8.603 26.337 1.00 62.88 195 GLN A O 1
ATOM 1516 N N . ASP A 1 196 ? -21.304 6.570 26.990 1.00 83.38 196 ASP A N 1
ATOM 1517 C CA . ASP A 1 196 ? -20.159 6.227 27.831 1.00 83.38 196 ASP A CA 1
ATOM 1518 C C . ASP A 1 196 ? -18.830 6.472 27.096 1.00 83.38 196 ASP A C 1
ATOM 1520 O O . ASP A 1 196 ? -18.564 5.880 26.043 1.00 83.38 196 ASP A O 1
ATOM 1524 N N . ALA A 1 197 ? -18.030 7.396 27.632 1.00 86.44 197 ALA A N 1
ATOM 1525 C CA . ALA A 1 197 ? -16.730 7.772 27.087 1.00 86.44 197 ALA A CA 1
ATOM 1526 C C . ALA A 1 197 ? -15.609 6.820 27.534 1.00 86.44 197 ALA A C 1
ATOM 1528 O O . ALA A 1 197 ? -14.507 6.882 26.990 1.00 86.44 197 ALA A O 1
ATOM 1529 N N . TRP A 1 198 ? -15.862 5.970 28.537 1.00 92.69 198 TRP A N 1
ATOM 1530 C CA . TRP A 1 198 ? -14.871 5.033 29.053 1.00 92.69 198 TRP A CA 1
ATOM 1531 C C . TRP A 1 198 ? -14.818 3.738 28.249 1.00 92.69 198 TRP A C 1
ATOM 1533 O O . TRP A 1 198 ? -13.727 3.285 27.904 1.00 92.69 198 TRP A O 1
ATOM 1543 N N . THR A 1 199 ? -15.981 3.139 27.988 1.00 94.38 199 THR A N 1
ATOM 1544 C CA . THR A 1 199 ? -16.078 1.826 27.349 1.00 94.38 199 THR A CA 1
ATOM 1545 C C . THR A 1 199 ? -15.586 1.890 25.902 1.00 94.38 199 THR A C 1
ATOM 1547 O O . THR A 1 199 ? -16.064 2.687 25.088 1.00 94.38 199 THR A O 1
ATOM 1550 N N . SER A 1 200 ? -14.598 1.050 25.585 1.00 94.44 200 SER A N 1
ATOM 1551 C CA . SER A 1 200 ? -14.010 0.934 24.256 1.00 94.44 200 SER A CA 1
ATOM 1552 C C . SER A 1 200 ? -15.057 0.503 23.243 1.00 94.44 200 SER A C 1
ATOM 1554 O O . SER A 1 200 ? -15.977 -0.259 23.530 1.00 94.44 200 SER A O 1
ATOM 1556 N N . ARG A 1 201 ? -14.885 0.982 22.014 1.00 91.31 201 ARG A N 1
ATOM 1557 C CA . ARG A 1 201 ? -15.758 0.663 20.885 1.00 91.31 201 ARG A CA 1
ATOM 1558 C C . ARG A 1 201 ? -14.937 0.035 19.772 1.00 91.31 201 ARG A C 1
ATOM 1560 O O . ARG A 1 201 ? -13.738 0.317 19.701 1.00 91.31 201 ARG A O 1
ATOM 1567 N N . PRO A 1 202 ? -15.559 -0.755 18.881 1.00 91.06 202 PRO A N 1
ATOM 1568 C CA . PRO A 1 202 ? -14.857 -1.318 17.740 1.00 91.06 202 PRO A CA 1
ATOM 1569 C C . PRO A 1 202 ? -14.189 -0.207 16.933 1.00 91.06 202 PRO A C 1
ATOM 1571 O O . PRO A 1 202 ? -14.852 0.720 16.459 1.00 91.06 202 PRO A O 1
ATOM 1574 N N . LEU A 1 203 ? -12.868 -0.285 16.794 1.00 93.19 203 LEU A N 1
ATOM 1575 C CA . LEU A 1 203 ? -12.105 0.699 16.042 1.00 93.19 203 LEU A CA 1
ATOM 1576 C C . LEU A 1 203 ? -12.194 0.367 14.559 1.00 93.19 203 LEU A C 1
ATOM 1578 O O . LEU A 1 203 ? -11.584 -0.585 14.065 1.00 93.19 203 LEU A O 1
ATOM 1582 N N . ARG A 1 204 ? -12.982 1.173 13.852 1.00 93.88 204 ARG A N 1
ATOM 1583 C CA . ARG A 1 204 ? -13.083 1.113 12.400 1.00 93.88 204 ARG A CA 1
ATOM 1584 C C . ARG A 1 204 ? -12.076 2.053 11.764 1.00 93.88 204 ARG A C 1
ATOM 1586 O O . ARG A 1 204 ? -11.958 3.204 12.193 1.00 93.88 204 ARG A O 1
ATOM 1593 N N . PHE A 1 205 ? -11.383 1.578 10.740 1.00 94.56 205 PHE A N 1
ATOM 1594 C CA . PHE A 1 205 ? -10.386 2.364 10.028 1.00 94.56 205 PHE A CA 1
ATOM 1595 C C . PHE A 1 205 ? -10.586 2.319 8.520 1.00 94.56 205 PHE A C 1
ATOM 1597 O O . PHE A 1 205 ? -11.191 1.392 7.982 1.00 94.56 205 PHE A O 1
ATOM 1604 N N . PHE A 1 206 ? -10.020 3.311 7.846 1.00 92.50 206 PHE A N 1
ATOM 1605 C CA . PHE A 1 206 ? -9.918 3.349 6.401 1.00 92.50 206 PHE A CA 1
ATOM 1606 C C . PHE A 1 206 ? -8.512 3.762 5.968 1.00 92.50 206 PHE A C 1
ATOM 1608 O O . PHE A 1 206 ? -7.940 4.703 6.523 1.00 92.50 206 PHE A O 1
ATOM 1615 N N . VAL A 1 207 ? -7.958 3.065 4.973 1.00 93.31 207 VAL A N 1
ATOM 1616 C CA . VAL A 1 207 ? -6.661 3.415 4.381 1.00 93.31 207 VAL A CA 1
ATOM 1617 C C . VAL A 1 207 ? -6.891 4.216 3.109 1.00 93.31 207 VAL A C 1
ATOM 1619 O O . VAL A 1 207 ? -7.393 3.701 2.105 1.00 93.31 207 VAL A O 1
ATOM 1622 N N . LEU A 1 208 ? -6.497 5.481 3.160 1.00 89.62 208 LEU A N 1
ATOM 1623 C CA . LEU A 1 208 ? -6.576 6.401 2.040 1.00 89.62 208 LEU A CA 1
ATOM 1624 C C . LEU A 1 208 ? -5.604 5.976 0.929 1.00 89.62 208 LEU A C 1
ATOM 1626 O O . LEU A 1 208 ? -4.536 5.424 1.219 1.00 89.62 208 LEU A O 1
ATOM 1630 N N . PRO A 1 209 ? -5.951 6.213 -0.347 1.00 88.38 209 PRO A N 1
ATOM 1631 C CA . PRO A 1 209 ? -4.988 6.130 -1.435 1.00 88.38 209 PRO A CA 1
ATOM 1632 C C . PRO A 1 209 ? -3.760 6.991 -1.120 1.00 88.38 209 PRO A C 1
ATOM 1634 O O . PRO A 1 209 ? -3.921 8.129 -0.678 1.00 88.38 209 PRO A O 1
ATOM 1637 N N . PRO A 1 210 ? -2.546 6.459 -1.301 1.00 91.38 210 PRO A N 1
ATOM 1638 C CA . PRO A 1 210 ? -1.360 7.224 -0.999 1.00 91.38 210 PRO A CA 1
ATOM 1639 C C . PRO A 1 210 ? -1.061 8.228 -2.109 1.00 91.38 210 PRO A C 1
ATOM 1641 O O . PRO A 1 210 ? -1.218 7.933 -3.300 1.00 91.38 210 PRO A O 1
ATOM 1644 N N . GLU A 1 211 ? -0.542 9.388 -1.725 1.00 88.06 211 GLU A N 1
ATOM 1645 C CA . GLU A 1 211 ? 0.079 10.297 -2.677 1.00 88.06 211 GLU A CA 1
ATOM 1646 C C . GLU A 1 211 ? 1.487 9.790 -2.977 1.00 88.06 211 GLU A C 1
ATOM 1648 O O . GLU A 1 211 ? 2.324 9.670 -2.088 1.00 88.06 211 GLU A O 1
ATOM 1653 N N . ALA A 1 212 ? 1.761 9.458 -4.238 1.00 88.50 212 ALA A N 1
ATOM 1654 C CA . ALA A 1 212 ? 3.078 8.961 -4.633 1.00 88.50 212 ALA A CA 1
ATOM 1655 C C . ALA A 1 212 ? 4.159 10.061 -4.652 1.00 88.50 212 ALA A C 1
ATOM 1657 O O . ALA A 1 212 ? 5.352 9.753 -4.684 1.00 88.50 212 ALA A O 1
ATOM 1658 N N . GLY A 1 213 ? 3.740 11.334 -4.665 1.00 88.81 213 GLY A N 1
ATOM 1659 C CA . GLY A 1 213 ? 4.629 12.484 -4.776 1.00 88.81 213 GLY A CA 1
ATOM 1660 C C . GLY A 1 213 ? 5.610 12.330 -5.940 1.00 88.81 213 GLY A C 1
ATOM 1661 O O . GLY A 1 213 ? 5.237 11.944 -7.047 1.00 88.81 213 GLY A O 1
ATOM 1662 N N . ASN A 1 214 ? 6.882 12.600 -5.666 1.00 89.44 214 ASN A N 1
ATOM 1663 C CA . ASN A 1 214 ? 8.009 12.365 -6.569 1.00 89.44 214 ASN A CA 1
ATOM 1664 C C . ASN A 1 214 ? 8.759 11.049 -6.271 1.00 89.44 214 ASN A C 1
ATOM 1666 O O . ASN A 1 214 ? 9.874 10.870 -6.759 1.00 89.44 214 ASN A O 1
ATOM 1670 N N . SER A 1 215 ? 8.190 10.139 -5.469 1.00 93.94 215 SER A N 1
ATOM 1671 C CA . SER A 1 215 ? 8.846 8.881 -5.105 1.00 93.94 215 SER A CA 1
ATOM 1672 C C . SER A 1 215 ? 8.800 7.880 -6.254 1.00 93.94 215 SER A C 1
ATOM 1674 O O . SER A 1 215 ? 7.749 7.324 -6.591 1.00 93.94 215 SER A O 1
ATOM 1676 N N . ARG A 1 216 ? 9.963 7.595 -6.843 1.00 92.06 216 ARG A N 1
ATOM 1677 C CA . ARG A 1 216 ? 10.066 6.616 -7.930 1.00 92.06 216 ARG A CA 1
ATOM 1678 C C . ARG A 1 216 ? 9.768 5.211 -7.432 1.00 92.06 216 ARG A C 1
ATOM 1680 O O . ARG A 1 216 ? 8.996 4.484 -8.060 1.00 92.06 216 ARG A O 1
ATOM 1687 N N . LEU A 1 217 ? 10.363 4.828 -6.306 1.00 93.31 217 LEU A N 1
ATOM 1688 C CA . LEU A 1 217 ? 10.226 3.484 -5.765 1.00 93.31 217 LEU A CA 1
ATOM 1689 C C . LEU A 1 217 ? 8.776 3.176 -5.374 1.00 93.31 217 LEU A C 1
ATOM 1691 O O . LEU A 1 217 ? 8.356 2.029 -5.520 1.00 93.31 217 LEU A O 1
ATOM 1695 N N . ALA A 1 218 ? 7.976 4.171 -4.973 1.00 95.06 218 ALA A N 1
ATOM 1696 C CA . ALA A 1 218 ? 6.547 3.981 -4.722 1.00 95.06 218 ALA A CA 1
ATOM 1697 C C . ALA A 1 218 ? 5.777 3.519 -5.977 1.00 95.06 218 ALA A C 1
ATOM 1699 O O . ALA A 1 218 ? 4.960 2.598 -5.889 1.00 95.06 218 ALA A O 1
ATOM 1700 N N . PHE A 1 219 ? 6.061 4.097 -7.150 1.00 92.12 219 PHE A N 1
ATOM 1701 C CA . PHE A 1 219 ? 5.466 3.658 -8.421 1.00 92.12 219 PHE A CA 1
ATOM 1702 C C . PHE A 1 219 ? 6.034 2.316 -8.888 1.00 92.12 219 PHE A C 1
ATOM 1704 O O . PHE A 1 219 ? 5.275 1.406 -9.226 1.00 92.12 219 PHE A O 1
ATOM 1711 N N . GLU A 1 220 ? 7.359 2.159 -8.866 1.00 92.00 220 GLU A N 1
ATOM 1712 C CA . GLU A 1 220 ? 8.023 0.948 -9.365 1.00 92.00 220 GLU A CA 1
ATOM 1713 C C . GLU A 1 220 ? 7.713 -0.301 -8.529 1.00 92.00 220 GLU A C 1
ATOM 1715 O O . GLU A 1 220 ? 7.686 -1.408 -9.061 1.00 92.00 220 GLU A O 1
ATOM 1720 N N . SER A 1 221 ? 7.442 -0.149 -7.234 1.00 93.56 221 SER A N 1
ATOM 1721 C CA . SER A 1 221 ? 7.003 -1.251 -6.364 1.00 93.56 221 SER A CA 1
ATOM 1722 C C . SER A 1 221 ? 5.489 -1.501 -6.406 1.00 93.56 221 SER A C 1
ATOM 1724 O O . SER A 1 221 ? 5.008 -2.503 -5.868 1.00 93.56 221 SER A O 1
ATOM 1726 N N . GLY A 1 222 ? 4.729 -0.584 -7.014 1.00 94.56 222 GLY A N 1
ATOM 1727 C CA . GLY A 1 222 ? 3.266 -0.559 -7.015 1.00 94.56 222 GLY A CA 1
ATOM 1728 C C . GLY A 1 222 ? 2.631 -0.059 -5.714 1.00 94.56 222 GLY A C 1
ATOM 1729 O O . GLY A 1 222 ? 1.406 0.023 -5.637 1.00 94.56 222 GLY A O 1
ATOM 1730 N N . LEU A 1 223 ? 3.416 0.317 -4.697 1.00 95.62 223 LEU A N 1
ATOM 1731 C CA . LEU A 1 223 ? 2.895 0.851 -3.432 1.00 95.62 223 LEU A CA 1
ATOM 1732 C C . LEU A 1 223 ? 1.956 2.043 -3.634 1.00 95.62 223 LEU A C 1
ATOM 1734 O O . LEU A 1 223 ? 0.940 2.128 -2.948 1.00 95.62 223 LEU A O 1
ATOM 1738 N N . ALA A 1 224 ? 2.257 2.908 -4.606 1.00 93.56 224 ALA A N 1
ATOM 1739 C CA . ALA A 1 224 ? 1.434 4.059 -4.971 1.00 93.56 224 ALA A CA 1
ATOM 1740 C C . ALA A 1 224 ? -0.033 3.694 -5.272 1.00 93.56 224 ALA A C 1
ATOM 1742 O O . ALA A 1 224 ? -0.926 4.524 -5.121 1.00 93.56 224 ALA A O 1
ATOM 1743 N N . ASP A 1 225 ? -0.300 2.456 -5.693 1.00 94.06 225 ASP A N 1
ATOM 1744 C CA . ASP A 1 225 ? -1.646 2.012 -6.035 1.00 94.06 225 ASP A CA 1
ATOM 1745 C C . ASP A 1 225 ? -2.181 0.972 -5.052 1.00 94.06 225 ASP A C 1
ATOM 1747 O O . ASP A 1 225 ? -3.332 1.060 -4.628 1.00 94.06 225 ASP A O 1
ATOM 1751 N N . VAL A 1 226 ? -1.393 -0.044 -4.704 1.00 95.44 226 VAL A N 1
ATOM 1752 C CA . VAL A 1 226 ? -1.902 -1.234 -4.000 1.00 95.44 226 VAL A CA 1
ATOM 1753 C C . VAL A 1 226 ? -1.567 -1.270 -2.508 1.00 95.44 226 VAL A C 1
ATOM 1755 O O . VAL A 1 226 ? -2.071 -2.155 -1.815 1.00 95.44 226 VAL A O 1
ATOM 1758 N N . LEU A 1 227 ? -0.823 -0.287 -1.975 1.00 95.94 227 LEU A N 1
ATOM 1759 C CA . LEU A 1 227 ? -0.560 -0.202 -0.532 1.00 95.94 227 LEU A CA 1
ATOM 1760 C C . LEU A 1 227 ? -1.844 -0.234 0.315 1.00 95.94 227 LEU A C 1
ATOM 1762 O O . LEU A 1 227 ? -1.845 -0.988 1.286 1.00 95.94 227 LEU A O 1
ATOM 1766 N N . PRO A 1 228 ? -2.940 0.481 -0.019 1.00 94.19 228 PRO A N 1
ATOM 1767 C CA . PRO A 1 228 ? -4.151 0.431 0.796 1.00 94.19 228 PRO A CA 1
ATOM 1768 C C . PRO A 1 228 ? -4.687 -0.985 0.995 1.00 94.19 228 PRO A C 1
ATOM 1770 O O . PRO A 1 228 ? -4.982 -1.373 2.117 1.00 94.19 228 PRO A O 1
ATOM 1773 N N . LEU A 1 229 ? -4.721 -1.787 -0.075 1.00 93.69 229 LEU A N 1
ATOM 1774 C CA . LEU A 1 229 ? -5.187 -3.172 -0.023 1.00 93.69 229 LEU A CA 1
ATOM 1775 C C . LEU A 1 229 ? -4.279 -4.042 0.858 1.00 93.69 229 LEU A C 1
ATOM 1777 O O . LEU A 1 229 ? -4.766 -4.861 1.636 1.00 93.69 229 LEU A O 1
ATOM 1781 N N . TRP A 1 230 ? -2.960 -3.884 0.731 1.00 95.88 230 TRP A N 1
ATOM 1782 C CA . TRP A 1 230 ? -1.996 -4.645 1.530 1.00 95.88 230 TRP A CA 1
ATOM 1783 C C . TRP A 1 230 ? -2.039 -4.260 3.004 1.00 95.88 230 TRP A C 1
ATOM 1785 O O . TRP A 1 230 ? -2.022 -5.131 3.871 1.00 95.88 230 TRP A O 1
ATOM 1795 N N . LEU A 1 231 ? -2.113 -2.963 3.287 1.00 96.75 231 LEU A N 1
ATOM 1796 C CA . LEU A 1 231 ? -2.100 -2.446 4.643 1.00 96.75 231 LEU A CA 1
ATOM 1797 C C . LEU A 1 231 ? -3.402 -2.760 5.381 1.00 96.75 231 LEU A C 1
ATOM 1799 O O . LEU A 1 231 ? -3.357 -3.160 6.540 1.00 96.75 231 LEU A O 1
ATOM 1803 N N . GLU A 1 232 ? -4.544 -2.639 4.704 1.00 95.56 232 GLU A N 1
ATOM 1804 C CA . GLU A 1 232 ? -5.856 -3.001 5.241 1.00 95.56 232 GLU A CA 1
ATOM 1805 C C . GLU A 1 232 ? -5.887 -4.465 5.693 1.00 95.56 232 GLU A C 1
ATOM 1807 O O . GLU A 1 232 ? -6.207 -4.746 6.847 1.00 95.56 232 GLU A O 1
ATOM 1812 N N . ARG A 1 233 ? -5.456 -5.388 4.825 1.00 95.12 233 ARG A N 1
ATOM 1813 C CA . ARG A 1 233 ? -5.326 -6.814 5.163 1.00 95.12 233 ARG A CA 1
ATOM 1814 C C . ARG A 1 233 ? -4.399 -7.042 6.341 1.00 95.12 233 ARG A C 1
ATOM 1816 O O . ARG A 1 233 ? -4.785 -7.687 7.309 1.00 95.12 233 ARG A O 1
ATOM 1823 N N . ALA A 1 234 ? -3.198 -6.470 6.276 1.00 96.62 234 ALA A N 1
ATOM 1824 C CA . ALA A 1 234 ? -2.195 -6.646 7.312 1.00 96.62 234 ALA A CA 1
ATOM 1825 C C . ALA A 1 234 ? -2.706 -6.170 8.682 1.00 96.62 234 ALA A C 1
ATOM 1827 O O . ALA A 1 234 ? -2.426 -6.818 9.692 1.00 96.62 234 ALA A O 1
ATOM 1828 N N . LEU A 1 235 ? -3.463 -5.069 8.726 1.00 96.94 235 LEU A N 1
ATOM 1829 C CA . LEU A 1 235 ? -4.087 -4.562 9.946 1.00 96.94 235 LEU A CA 1
ATOM 1830 C C . LEU A 1 235 ? -5.233 -5.470 10.412 1.00 96.94 235 LEU A C 1
ATOM 1832 O O . LEU A 1 235 ? -5.217 -5.878 11.569 1.00 96.94 235 LEU A O 1
ATOM 1836 N N . VAL A 1 236 ? -6.178 -5.846 9.547 1.00 95.00 236 VAL A N 1
ATOM 1837 C CA . VAL A 1 236 ? -7.324 -6.700 9.928 1.00 95.00 236 VAL A CA 1
ATOM 1838 C C . VAL A 1 236 ? -6.885 -8.086 10.411 1.00 95.00 236 VAL A C 1
ATOM 1840 O O . VAL A 1 236 ? -7.431 -8.594 11.383 1.00 95.00 236 VAL A O 1
ATOM 1843 N N . GLU A 1 237 ? -5.894 -8.702 9.766 1.00 94.19 237 GLU A N 1
ATOM 1844 C CA . GLU A 1 237 ? -5.442 -10.063 10.097 1.00 94.19 237 GLU A CA 1
ATOM 1845 C C . GLU A 1 237 ? -4.696 -10.152 11.434 1.00 94.19 237 GLU A C 1
ATOM 1847 O O . GLU A 1 237 ? -4.634 -11.221 12.035 1.00 94.19 237 GLU A O 1
ATOM 1852 N N . ASN A 1 238 ? -4.092 -9.053 11.893 1.00 91.25 238 ASN A N 1
ATOM 1853 C CA . ASN A 1 238 ? -3.153 -9.071 13.021 1.00 91.25 238 ASN A CA 1
ATOM 1854 C C . ASN A 1 238 ? -3.547 -8.122 14.159 1.00 91.25 238 ASN A C 1
ATOM 1856 O O . ASN A 1 238 ? -2.769 -7.928 15.093 1.00 91.25 238 ASN A O 1
ATOM 1860 N N . THR A 1 239 ? -4.713 -7.487 14.070 1.00 93.25 239 THR A N 1
ATOM 1861 C CA . THR A 1 239 ? -5.229 -6.561 15.083 1.00 93.25 239 THR A CA 1
ATOM 1862 C C . THR A 1 239 ? -6.741 -6.739 15.220 1.00 93.25 239 THR A C 1
ATOM 1864 O O . THR A 1 239 ? -7.370 -7.443 14.435 1.00 93.25 239 THR A O 1
ATOM 1867 N N . HIS A 1 240 ? -7.354 -6.077 16.199 1.00 91.62 240 HIS A N 1
ATOM 1868 C CA . HIS A 1 240 ? -8.815 -6.027 16.322 1.00 91.62 240 HIS A CA 1
ATOM 1869 C C . HIS A 1 240 ? -9.449 -4.875 15.529 1.00 91.62 240 HIS A C 1
ATOM 1871 O O . HIS A 1 240 ? -10.644 -4.606 15.662 1.00 91.62 240 HIS A O 1
ATOM 1877 N N . LEU A 1 241 ? -8.660 -4.178 14.707 1.00 94.75 241 LEU A N 1
ATOM 1878 C CA . LEU A 1 241 ? -9.177 -3.144 13.831 1.00 94.75 241 LEU A CA 1
ATOM 1879 C C . LEU A 1 241 ? -10.115 -3.748 12.786 1.00 94.75 241 LEU A C 1
ATOM 1881 O O . LEU A 1 241 ? -9.904 -4.849 12.269 1.00 94.75 241 LEU A O 1
ATOM 1885 N N . ARG A 1 242 ? -11.155 -2.996 12.444 1.00 93.25 242 ARG A N 1
ATOM 1886 C CA . ARG A 1 242 ? -12.105 -3.365 11.395 1.00 93.25 242 ARG A CA 1
ATOM 1887 C C . ARG A 1 242 ? -11.959 -2.397 10.234 1.00 93.25 242 ARG A C 1
ATOM 1889 O O . ARG A 1 242 ? -12.134 -1.195 10.408 1.00 93.25 242 ARG A O 1
ATOM 1896 N N . ALA A 1 243 ? -11.624 -2.914 9.061 1.00 92.44 243 ALA A N 1
ATOM 1897 C CA . ALA A 1 243 ? -11.639 -2.097 7.861 1.00 92.44 243 ALA A CA 1
ATOM 1898 C C . ALA A 1 243 ? -13.082 -1.686 7.558 1.00 92.44 243 ALA A C 1
ATOM 1900 O O . ALA A 1 243 ? -13.993 -2.517 7.622 1.00 92.44 243 ALA A O 1
ATOM 1901 N N . VAL A 1 244 ? -13.292 -0.409 7.259 1.00 89.19 244 VAL A N 1
ATOM 1902 C CA . VAL A 1 244 ? -14.519 0.024 6.592 1.00 89.19 244 VAL A CA 1
ATOM 1903 C C . VAL A 1 244 ? -14.490 -0.534 5.181 1.00 89.19 244 VAL A C 1
ATOM 1905 O O . VAL A 1 244 ? -13.448 -0.482 4.522 1.00 89.19 244 VAL A O 1
ATOM 1908 N N . ASP A 1 245 ? -15.614 -1.095 4.736 1.00 81.44 245 ASP A N 1
ATOM 1909 C CA . ASP A 1 245 ? -15.696 -1.613 3.382 1.00 81.44 245 ASP A CA 1
ATOM 1910 C C . ASP A 1 245 ? -15.452 -0.454 2.418 1.00 81.44 245 ASP A C 1
ATOM 1912 O O . ASP A 1 245 ? -16.121 0.579 2.453 1.00 81.44 245 ASP A O 1
ATOM 1916 N N . ARG A 1 246 ? -14.445 -0.611 1.564 1.00 72.88 246 ARG A N 1
ATOM 1917 C CA . ARG A 1 246 ? -14.083 0.411 0.589 1.00 72.88 246 ARG A CA 1
ATOM 1918 C C . ARG A 1 246 ? -15.235 0.724 -0.356 1.00 72.88 246 ARG A C 1
ATOM 1920 O O . ARG A 1 246 ? -15.331 1.857 -0.811 1.00 72.88 246 ARG A O 1
ATOM 1927 N N . ARG A 1 247 ? -16.132 -0.242 -0.574 1.00 65.12 247 ARG A N 1
ATOM 1928 C CA . ARG A 1 247 ? -17.384 -0.035 -1.297 1.00 65.12 247 ARG A CA 1
ATOM 1929 C C . ARG A 1 247 ? -18.202 1.062 -0.639 1.00 65.12 247 ARG A C 1
ATOM 1931 O O . ARG A 1 247 ? -18.538 2.011 -1.326 1.00 65.12 247 ARG A O 1
ATOM 1938 N N . ASP A 1 248 ? -18.404 1.017 0.677 1.00 66.38 248 ASP A N 1
ATOM 1939 C CA . ASP A 1 248 ? -19.186 2.024 1.409 1.00 66.38 248 ASP A CA 1
ATOM 1940 C C . ASP A 1 248 ? -18.621 3.444 1.213 1.00 66.38 248 ASP A C 1
ATOM 1942 O O . ASP A 1 248 ? -19.360 4.429 1.201 1.00 66.38 248 ASP A O 1
ATOM 1946 N N . LEU A 1 249 ? -17.302 3.554 1.021 1.00 66.06 249 LEU A N 1
ATOM 1947 C CA . LEU A 1 249 ? -16.589 4.820 0.894 1.00 66.06 249 LEU A CA 1
ATOM 1948 C C . LEU A 1 249 ? -16.512 5.333 -0.549 1.00 66.06 249 LEU A C 1
ATOM 1950 O O . LEU A 1 249 ? -16.861 6.487 -0.786 1.00 66.06 249 LEU A O 1
ATOM 1954 N N . ASP A 1 250 ? -16.165 4.472 -1.509 1.00 58.03 250 ASP A N 1
ATOM 1955 C CA . ASP A 1 250 ? -16.188 4.776 -2.950 1.00 58.03 250 ASP A CA 1
ATOM 1956 C C . ASP A 1 250 ? -17.636 4.993 -3.457 1.00 58.03 250 ASP A C 1
ATOM 1958 O O . ASP A 1 250 ? -17.872 5.659 -4.471 1.00 58.03 250 ASP A O 1
ATOM 1962 N N . GLN A 1 251 ? -18.633 4.456 -2.743 1.00 56.22 251 GLN A N 1
ATOM 1963 C CA . GLN A 1 251 ? -20.060 4.724 -2.946 1.00 56.22 251 GLN A CA 1
ATOM 1964 C C . GLN A 1 251 ? -20.495 6.080 -2.371 1.00 56.22 251 GLN A C 1
ATOM 1966 O O . GLN A 1 251 ? -21.410 6.702 -2.919 1.00 56.22 251 GLN A O 1
ATOM 1971 N N . ALA A 1 252 ? -19.846 6.549 -1.299 1.00 54.03 252 ALA A N 1
ATOM 1972 C CA . ALA A 1 252 ? -20.184 7.799 -0.629 1.00 54.03 252 ALA A CA 1
ATOM 1973 C C . ALA A 1 252 ? -19.499 9.025 -1.238 1.00 54.03 252 ALA A C 1
ATOM 1975 O O . ALA A 1 252 ? -20.141 10.071 -1.342 1.00 54.03 252 ALA A O 1
ATOM 1976 N N . LEU A 1 253 ? -18.219 8.921 -1.608 1.00 58.69 253 LEU A N 1
ATOM 1977 C CA . LEU A 1 253 ? -17.385 10.056 -2.005 1.00 58.69 253 LEU A CA 1
ATOM 1978 C C . LEU A 1 253 ? -16.342 9.642 -3.046 1.00 58.69 253 LEU A C 1
ATOM 1980 O O . LEU A 1 253 ? -15.696 8.605 -2.926 1.00 58.69 253 LEU A O 1
ATOM 1984 N N . THR A 1 254 ? -16.131 10.482 -4.057 1.00 64.50 254 THR A N 1
ATOM 1985 C CA . THR A 1 254 ? -14.937 10.371 -4.905 1.00 64.50 254 THR A CA 1
ATOM 1986 C C . THR A 1 254 ? -13.683 10.722 -4.098 1.00 64.50 254 THR A C 1
ATOM 1988 O O . THR A 1 254 ? -13.741 11.474 -3.126 1.00 64.50 254 THR A O 1
ATOM 1991 N N . GLU A 1 255 ? -12.520 10.219 -4.516 1.00 59.16 255 GLU A N 1
ATOM 1992 C CA . GLU A 1 255 ? -11.232 10.461 -3.842 1.00 59.16 255 GLU A CA 1
ATOM 1993 C C . GLU A 1 255 ? -10.928 11.964 -3.656 1.00 59.16 255 GLU A C 1
ATOM 1995 O O . GLU A 1 255 ? -10.450 12.394 -2.604 1.00 59.16 255 GLU A O 1
ATOM 2000 N N . GLN A 1 256 ? -11.298 12.783 -4.645 1.00 58.28 256 GLN A N 1
ATOM 2001 C CA . GLN A 1 256 ? -11.142 14.237 -4.601 1.00 58.28 256 GLN A CA 1
ATOM 2002 C C . GLN A 1 256 ? -12.089 14.905 -3.590 1.00 58.28 256 GLN A C 1
ATOM 2004 O O . GLN A 1 256 ? -11.679 15.816 -2.867 1.00 58.28 256 GLN A O 1
ATOM 2009 N N . GLU A 1 257 ? -13.341 14.450 -3.506 1.00 65.75 257 GLU A N 1
ATOM 2010 C CA . GLU A 1 257 ? -14.300 14.943 -2.512 1.00 65.75 257 GLU A CA 1
ATOM 2011 C C . GLU A 1 257 ? -13.859 14.554 -1.100 1.00 65.75 257 GLU A C 1
ATOM 2013 O O . GLU A 1 257 ? -13.920 15.375 -0.190 1.00 65.75 257 GLU A O 1
ATOM 2018 N N . LEU A 1 258 ? -13.349 13.335 -0.920 1.00 65.88 258 LEU A N 1
ATOM 2019 C CA . LEU A 1 258 ? -12.894 12.827 0.370 1.00 65.88 258 LEU A CA 1
ATOM 2020 C C . LEU A 1 258 ? -11.780 13.697 0.973 1.00 65.88 258 LEU A C 1
ATOM 2022 O O . LEU A 1 258 ? -11.852 14.060 2.146 1.00 65.88 258 LEU A O 1
ATOM 2026 N N . SER A 1 259 ? -10.784 14.080 0.167 1.00 62.41 259 SER A N 1
ATOM 2027 C CA . SER A 1 259 ? -9.689 14.956 0.607 1.00 62.41 259 SER A CA 1
ATOM 2028 C C . SER A 1 259 ? -10.196 16.354 0.996 1.00 62.41 259 SER A C 1
ATOM 2030 O O . SER A 1 259 ? -9.840 16.882 2.054 1.00 62.41 259 SER A O 1
ATOM 2032 N N . ALA A 1 260 ? -11.117 16.923 0.209 1.00 66.94 260 ALA A N 1
ATOM 2033 C CA . ALA A 1 260 ? -11.754 18.202 0.527 1.00 66.94 260 ALA A CA 1
ATOM 2034 C C . ALA A 1 260 ? -12.594 18.131 1.817 1.00 66.94 260 ALA A C 1
ATOM 2036 O O . ALA A 1 260 ? -12.515 19.023 2.666 1.00 66.94 260 ALA A O 1
ATOM 2037 N N . TYR A 1 261 ? -13.350 17.048 2.008 1.00 66.31 261 TYR A N 1
ATOM 2038 C CA . TYR A 1 261 ? -14.143 16.835 3.213 1.00 66.31 261 TYR A CA 1
ATOM 2039 C C . TYR A 1 261 ? -13.256 16.641 4.450 1.00 66.31 261 TYR A C 1
ATOM 2041 O O . TYR A 1 261 ? -13.523 17.267 5.472 1.00 66.31 261 TYR A O 1
ATOM 2049 N N . LEU A 1 262 ? -12.160 15.880 4.360 1.00 65.62 262 LEU A N 1
ATOM 2050 C CA . LEU A 1 262 ? -11.196 15.712 5.459 1.00 65.62 262 LEU A CA 1
ATOM 2051 C C . LEU A 1 262 ? -10.512 17.028 5.871 1.00 65.62 262 LEU A C 1
ATOM 2053 O O . LEU A 1 262 ? -10.120 17.187 7.032 1.00 65.62 262 LEU A O 1
ATOM 2057 N N . ALA A 1 263 ? -10.373 17.977 4.942 1.00 68.75 263 ALA A N 1
ATOM 2058 C CA . ALA A 1 263 ? -9.801 19.294 5.213 1.00 68.75 263 ALA A CA 1
ATOM 2059 C C . ALA A 1 263 ? -10.768 20.251 5.940 1.00 68.75 263 ALA A C 1
ATOM 2061 O O . ALA A 1 263 ? -10.312 21.203 6.573 1.00 68.75 263 ALA A O 1
ATOM 2062 N N . SER A 1 264 ? -12.081 20.000 5.885 1.00 70.94 264 SER A N 1
ATOM 2063 C CA . SER A 1 264 ? -13.121 20.856 6.477 1.00 70.94 264 SER A CA 1
ATOM 2064 C C . SER A 1 264 ? -13.740 20.237 7.737 1.00 70.94 264 SER A C 1
ATOM 2066 O O . SER A 1 264 ? -13.912 19.026 7.824 1.00 70.94 264 SER A O 1
ATOM 2068 N N . GLU A 1 265 ? -14.118 21.051 8.727 1.00 67.88 265 GLU A N 1
ATOM 2069 C CA . GLU A 1 265 ? -14.791 20.543 9.940 1.00 67.88 265 GLU A CA 1
ATOM 2070 C C . GLU A 1 265 ? -16.182 19.952 9.638 1.00 67.88 265 GLU A C 1
ATOM 2072 O O . GLU A 1 265 ? -16.545 18.904 10.174 1.00 67.88 265 GLU A O 1
ATOM 2077 N N . GLU A 1 266 ? -16.940 20.563 8.722 1.00 66.19 266 GLU A N 1
ATOM 2078 C CA . GLU A 1 266 ? -18.235 20.038 8.255 1.00 66.19 26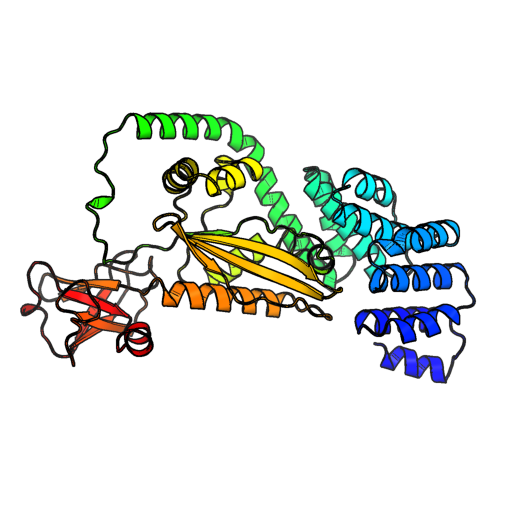6 GLU A CA 1
ATOM 2079 C C . GLU A 1 266 ? -18.078 18.692 7.544 1.00 66.19 266 GLU A C 1
ATOM 2081 O O . GLU A 1 266 ? -18.857 17.764 7.767 1.00 66.19 266 GLU A O 1
ATOM 2086 N N . GLY A 1 267 ? -17.026 18.546 6.741 1.00 68.75 267 GLY A N 1
ATOM 2087 C CA . GLY A 1 267 ? -16.728 17.294 6.072 1.00 68.75 267 GLY A CA 1
ATOM 2088 C C . GLY A 1 267 ? -16.311 16.179 7.001 1.00 68.75 267 GLY A C 1
ATOM 2089 O O . GLY A 1 267 ? -16.767 15.055 6.825 1.00 68.75 267 GLY A O 1
ATOM 2090 N N . LYS A 1 268 ? -15.540 16.473 8.047 1.00 67.12 268 LYS A N 1
ATOM 2091 C CA . LYS A 1 268 ? -15.241 15.485 9.093 1.00 67.12 268 LYS A CA 1
ATOM 2092 C C . LYS A 1 268 ? -16.510 14.998 9.790 1.00 67.12 268 LYS A C 1
ATOM 2094 O O . LYS A 1 268 ? -16.652 13.798 10.010 1.00 67.12 268 LYS A O 1
ATOM 2099 N N . LEU A 1 269 ? -17.454 15.895 10.088 1.00 66.31 269 LEU A N 1
ATOM 2100 C CA . LEU A 1 269 ? -18.752 15.523 10.663 1.00 66.31 269 LEU A CA 1
ATOM 2101 C C . LEU A 1 269 ? -19.590 14.664 9.704 1.00 66.31 269 LEU A C 1
ATOM 2103 O O . LEU A 1 269 ? -20.235 13.711 10.144 1.00 66.31 269 LEU A O 1
ATOM 2107 N N . TYR A 1 270 ? -19.561 14.967 8.406 1.00 66.94 270 TYR A N 1
ATOM 2108 C CA . TYR A 1 270 ? -20.231 14.183 7.366 1.00 66.94 270 TYR A CA 1
ATOM 2109 C C . TYR A 1 270 ? -19.613 12.782 7.215 1.00 66.94 270 TYR A C 1
ATOM 2111 O O . TYR A 1 270 ? -20.318 11.774 7.300 1.00 66.94 270 TYR A O 1
ATOM 2119 N N . LEU A 1 271 ? -18.284 12.709 7.101 1.00 66.81 271 LEU A N 1
ATOM 2120 C CA . LEU A 1 271 ? -17.512 11.464 7.035 1.00 66.81 271 LEU A CA 1
ATOM 2121 C C . LEU A 1 271 ? -17.751 10.596 8.274 1.00 66.81 271 LEU A C 1
ATOM 2123 O O . LEU A 1 271 ? -17.978 9.395 8.142 1.00 66.81 271 LEU A O 1
ATOM 2127 N N . ARG A 1 272 ? -17.788 11.206 9.466 1.00 67.81 272 ARG A N 1
ATOM 2128 C CA . ARG A 1 272 ? -18.094 10.523 10.731 1.00 67.81 272 ARG A CA 1
ATOM 2129 C C . ARG A 1 272 ? -19.461 9.838 10.697 1.00 67.81 272 ARG A C 1
ATOM 2131 O O . ARG A 1 272 ? -19.594 8.719 11.186 1.00 67.81 272 ARG A O 1
ATOM 2138 N N . LYS A 1 273 ? -20.475 10.506 10.141 1.00 67.06 273 LYS A N 1
ATOM 2139 C CA . LYS A 1 273 ? -21.853 9.997 10.088 1.00 67.06 273 LYS A CA 1
ATOM 2140 C C . LYS A 1 273 ? -22.035 8.881 9.059 1.00 67.06 273 LYS A C 1
ATOM 2142 O O . LYS A 1 273 ? -22.825 7.977 9.305 1.00 67.06 273 LYS A O 1
ATOM 2147 N N . ILE A 1 274 ? -21.324 8.944 7.935 1.00 65.31 274 ILE A N 1
ATOM 2148 C CA . ILE A 1 274 ? -21.549 8.032 6.803 1.00 65.31 274 ILE A CA 1
ATOM 2149 C C . ILE A 1 274 ? -20.593 6.850 6.815 1.00 65.31 274 ILE A C 1
ATOM 2151 O O . ILE A 1 274 ? -21.017 5.716 6.632 1.00 65.31 274 ILE A O 1
ATOM 2155 N N . LEU A 1 275 ? -19.307 7.094 7.048 1.00 68.12 275 LEU A N 1
ATOM 2156 C CA . LEU A 1 275 ? -18.296 6.067 6.823 1.00 68.12 275 LEU A CA 1
ATOM 2157 C C . LEU A 1 275 ? -18.117 5.151 8.019 1.00 68.12 275 LEU A C 1
ATOM 2159 O O . LEU A 1 275 ? -17.514 4.092 7.890 1.00 68.12 275 LEU A O 1
ATOM 2163 N N . THR A 1 276 ? -18.604 5.539 9.200 1.00 77.75 276 THR A N 1
ATOM 2164 C CA . THR A 1 276 ? -18.383 4.841 10.481 1.00 77.75 276 THR A CA 1
ATOM 2165 C C . THR A 1 276 ? -16.904 4.599 10.835 1.00 77.75 276 THR A C 1
ATOM 2167 O O . THR A 1 276 ? -16.619 4.052 11.899 1.00 77.75 276 THR A O 1
ATOM 2170 N N . ALA A 1 277 ? -15.962 5.012 9.976 1.00 86.31 277 ALA A N 1
ATOM 2171 C CA . ALA A 1 277 ? -14.532 5.011 10.215 1.00 86.31 277 ALA A CA 1
ATOM 2172 C C . ALA A 1 277 ? -14.236 6.038 11.298 1.00 86.31 277 ALA A C 1
ATOM 2174 O O . ALA A 1 277 ? -14.565 7.214 11.154 1.00 86.31 277 ALA A O 1
ATOM 2175 N N . ARG A 1 278 ? -13.578 5.591 12.363 1.00 90.25 278 ARG A N 1
ATOM 2176 C CA . ARG A 1 278 ? -13.013 6.488 13.367 1.00 90.25 278 ARG A CA 1
ATOM 2177 C C . ARG A 1 278 ? -11.619 6.950 12.961 1.00 90.25 278 ARG A C 1
ATOM 2179 O O . ARG A 1 278 ? -11.251 8.086 13.236 1.00 90.25 278 ARG A O 1
ATOM 2186 N N . LEU A 1 279 ? -10.853 6.068 12.317 1.00 93.69 279 LEU A N 1
ATOM 2187 C CA . LEU A 1 279 ? -9.451 6.297 11.979 1.00 93.69 279 LEU A CA 1
ATOM 2188 C C . LEU A 1 279 ? -9.254 6.360 10.461 1.00 93.69 279 LEU A C 1
ATOM 2190 O O . LEU A 1 279 ? -9.567 5.408 9.751 1.00 93.69 279 LEU A O 1
ATOM 2194 N N . PHE A 1 280 ? -8.666 7.446 9.968 1.00 92.69 280 PHE A N 1
ATOM 2195 C CA . PHE A 1 280 ? -8.150 7.529 8.599 1.00 92.69 280 PHE A CA 1
ATOM 2196 C C . PHE A 1 280 ? -6.638 7.399 8.606 1.00 92.69 280 PHE A C 1
ATOM 2198 O O . PHE A 1 280 ? -5.964 8.106 9.351 1.00 92.69 280 PHE A O 1
ATOM 2205 N N . ILE A 1 281 ? -6.112 6.524 7.757 1.00 95.69 281 ILE A N 1
ATOM 2206 C CA . ILE A 1 281 ? -4.680 6.277 7.608 1.00 95.69 281 ILE A CA 1
ATOM 2207 C C . ILE A 1 281 ? -4.271 6.747 6.213 1.00 95.69 281 ILE A C 1
ATOM 2209 O O . ILE A 1 281 ? -4.686 6.152 5.222 1.00 95.69 281 ILE A O 1
ATOM 2213 N N . ALA A 1 282 ? -3.468 7.805 6.139 1.00 94.50 282 ALA A N 1
ATOM 2214 C CA . ALA A 1 282 ? -2.859 8.300 4.906 1.00 94.50 282 ALA A CA 1
ATOM 2215 C C . ALA A 1 282 ? -1.371 7.952 4.884 1.00 94.50 282 ALA A C 1
ATOM 2217 O O . ALA A 1 282 ? -0.704 8.048 5.915 1.00 94.50 282 ALA A O 1
ATOM 2218 N N . ALA A 1 283 ? -0.857 7.581 3.717 1.00 96.06 283 ALA A N 1
ATOM 2219 C CA . ALA A 1 283 ? 0.567 7.401 3.481 1.00 96.06 283 ALA A CA 1
ATOM 2220 C C . ALA A 1 283 ? 0.994 8.344 2.354 1.00 96.06 283 ALA A C 1
ATOM 2222 O O . ALA A 1 283 ? 0.463 8.249 1.251 1.00 96.06 283 ALA A O 1
ATOM 2223 N N . ASP A 1 284 ? 1.948 9.226 2.630 1.00 95.56 284 ASP A N 1
ATOM 2224 C CA . ASP A 1 284 ? 2.476 10.167 1.646 1.00 95.56 284 ASP A CA 1
ATOM 2225 C C . ASP A 1 284 ? 3.907 9.750 1.311 1.00 95.56 284 ASP A C 1
ATOM 2227 O O . ASP A 1 284 ? 4.771 9.688 2.192 1.00 95.56 284 ASP A O 1
ATOM 2231 N N . PHE A 1 285 ? 4.154 9.437 0.045 1.00 96.50 285 PHE A N 1
ATOM 2232 C CA . PHE A 1 285 ? 5.481 9.117 -0.456 1.00 96.50 285 PHE A CA 1
ATOM 2233 C C . PHE A 1 285 ? 6.166 10.368 -0.988 1.00 96.50 285 PHE A C 1
ATOM 2235 O O . PHE A 1 285 ? 5.551 11.219 -1.633 1.00 96.50 285 PHE A O 1
ATOM 2242 N N . TYR A 1 286 ? 7.468 10.459 -0.760 1.00 95.38 286 TYR A N 1
ATOM 2243 C CA . TYR A 1 286 ? 8.284 11.548 -1.277 1.00 95.38 286 TYR A CA 1
ATOM 2244 C C . TYR A 1 286 ? 9.717 11.091 -1.512 1.00 95.38 286 TYR A C 1
ATOM 2246 O O . TYR A 1 286 ? 10.136 10.041 -1.034 1.00 95.38 286 TYR A O 1
ATOM 2254 N N . SER A 1 287 ? 10.457 11.898 -2.262 1.00 93.12 287 SER A N 1
ATOM 2255 C CA . SER A 1 287 ? 11.878 11.722 -2.526 1.00 93.12 287 SER A CA 1
ATOM 2256 C C . SER A 1 287 ? 12.627 12.999 -2.175 1.00 93.12 287 SER A C 1
ATOM 2258 O O . SER A 1 287 ? 12.281 14.081 -2.668 1.00 93.12 287 SER A O 1
ATOM 2260 N N . VAL A 1 288 ? 13.653 12.888 -1.333 1.00 91.25 288 VAL A N 1
ATOM 2261 C CA . VAL A 1 288 ? 14.528 14.000 -0.939 1.00 91.25 288 VAL A CA 1
ATOM 2262 C C . VAL A 1 288 ? 15.969 13.577 -1.193 1.00 91.25 288 VAL A C 1
ATOM 2264 O O . VAL A 1 288 ? 16.420 12.559 -0.691 1.00 91.25 288 VAL A O 1
ATOM 2267 N N . PHE A 1 289 ? 16.687 14.339 -2.025 1.00 88.25 289 PHE A N 1
ATOM 2268 C CA . PHE A 1 289 ? 18.057 14.012 -2.458 1.00 88.25 289 PHE A CA 1
ATOM 2269 C C . PHE A 1 289 ? 18.216 12.600 -3.057 1.00 88.25 289 PHE A C 1
ATOM 2271 O O . PHE A 1 289 ? 19.281 12.000 -2.964 1.00 88.25 289 PHE A O 1
ATOM 2278 N N . GLY A 1 290 ? 17.163 12.087 -3.704 1.00 84.62 290 GLY A N 1
ATOM 2279 C CA . GLY A 1 290 ? 17.148 10.751 -4.308 1.00 84.62 290 GLY A CA 1
ATOM 2280 C C . GLY A 1 290 ? 16.838 9.617 -3.328 1.00 84.62 290 GLY A C 1
ATOM 2281 O O . GLY A 1 290 ? 16.777 8.463 -3.749 1.00 84.62 290 GLY A O 1
ATOM 2282 N N . GLU A 1 291 ? 16.615 9.925 -2.050 1.00 91.19 291 GLU A N 1
ATOM 2283 C CA . GLU A 1 291 ? 16.149 8.966 -1.053 1.00 91.19 291 GLU A CA 1
ATOM 2284 C C . GLU A 1 291 ? 14.622 8.996 -0.996 1.00 91.19 291 GLU A C 1
ATOM 2286 O O . GLU A 1 291 ? 14.013 10.017 -0.668 1.00 91.19 291 GLU A O 1
ATOM 2291 N N . ASP A 1 292 ? 14.007 7.871 -1.355 1.00 94.88 292 ASP A N 1
ATOM 2292 C CA . ASP A 1 292 ? 12.563 7.691 -1.294 1.00 94.88 292 ASP A CA 1
ATOM 2293 C C . ASP A 1 292 ? 12.137 7.308 0.130 1.00 94.88 292 ASP A C 1
ATOM 2295 O O . ASP A 1 292 ? 12.728 6.419 0.742 1.00 94.88 292 ASP A O 1
ATOM 2299 N N . SER A 1 293 ? 11.072 7.925 0.629 1.00 96.94 293 SER A N 1
ATOM 2300 C CA . SER A 1 293 ? 10.538 7.719 1.976 1.00 96.94 293 SER A CA 1
ATOM 2301 C C . SER A 1 293 ? 9.008 7.719 1.985 1.00 96.94 293 SER A C 1
ATOM 2303 O O . SER A 1 293 ? 8.360 8.152 1.027 1.00 96.94 293 SER A O 1
ATOM 2305 N N . VAL A 1 294 ? 8.420 7.230 3.080 1.00 97.62 294 VAL A N 1
ATOM 2306 C CA . VAL A 1 294 ? 6.989 7.356 3.373 1.00 97.62 294 VAL A CA 1
ATOM 2307 C C . VAL A 1 294 ? 6.770 7.970 4.751 1.00 97.62 294 VAL A C 1
ATOM 2309 O O . VAL A 1 294 ? 7.363 7.543 5.743 1.00 97.62 294 VAL A O 1
ATOM 2312 N N . ILE A 1 295 ? 5.820 8.896 4.828 1.00 97.12 295 ILE A N 1
ATOM 2313 C CA . ILE A 1 295 ? 5.258 9.367 6.091 1.00 97.12 295 ILE A CA 1
ATOM 2314 C C . ILE A 1 295 ? 3.816 8.889 6.213 1.00 97.12 295 ILE A C 1
ATOM 2316 O O . ILE A 1 295 ? 3.031 8.986 5.272 1.00 97.12 295 ILE A O 1
ATOM 2320 N N . VAL A 1 296 ? 3.457 8.355 7.378 1.00 97.44 296 VAL A N 1
ATOM 2321 C CA . VAL A 1 296 ? 2.097 7.872 7.641 1.00 97.44 296 VAL A CA 1
ATOM 2322 C C . VAL A 1 296 ? 1.423 8.755 8.673 1.00 97.44 296 VAL A C 1
ATOM 2324 O O . VAL A 1 296 ? 1.970 8.999 9.749 1.00 97.44 296 VAL A O 1
ATOM 2327 N N . LYS A 1 297 ? 0.212 9.204 8.348 1.00 96.56 297 LYS A N 1
ATOM 2328 C CA . LYS A 1 297 ? -0.635 10.035 9.202 1.00 96.56 297 LYS A CA 1
ATOM 2329 C C . LYS A 1 297 ? -1.898 9.268 9.565 1.00 96.56 297 LYS A C 1
ATOM 2331 O O . LYS A 1 297 ? -2.581 8.744 8.690 1.00 96.56 297 LYS A O 1
ATOM 2336 N N . ILE A 1 298 ? -2.227 9.242 10.848 1.00 96.50 298 ILE A N 1
ATOM 2337 C CA . ILE A 1 298 ? -3.453 8.658 11.387 1.00 96.50 298 ILE A CA 1
ATOM 2338 C C . ILE A 1 298 ? -4.303 9.809 11.919 1.00 96.50 298 ILE A C 1
ATOM 2340 O O . ILE A 1 298 ? -3.841 10.576 12.760 1.00 96.50 298 ILE A O 1
ATOM 2344 N N . THR A 1 299 ? -5.525 9.959 11.423 1.00 92.75 299 THR A N 1
ATOM 2345 C CA . THR A 1 299 ? -6.462 11.002 11.861 1.00 92.75 299 THR A CA 1
ATOM 2346 C C . THR A 1 299 ? -7.659 10.360 12.545 1.00 92.75 299 THR A C 1
ATOM 2348 O O . THR A 1 299 ? -8.347 9.550 11.927 1.00 92.75 299 THR A O 1
ATOM 2351 N N . ASP A 1 300 ? -7.921 10.746 13.793 1.00 91.00 300 ASP A N 1
ATOM 2352 C CA . ASP A 1 300 ? -9.159 10.416 14.502 1.00 91.00 300 ASP A CA 1
ATOM 2353 C C . ASP A 1 300 ? -10.233 11.447 14.156 1.00 91.00 300 ASP A C 1
ATOM 2355 O O . ASP A 1 300 ? -10.100 12.630 14.473 1.00 91.00 300 ASP A O 1
ATOM 2359 N N . THR A 1 301 ? -11.309 11.020 13.503 1.00 84.38 301 THR A N 1
ATOM 2360 C CA . THR A 1 301 ? -12.393 11.932 13.109 1.00 84.38 301 THR A CA 1
ATOM 2361 C C . THR A 1 301 ? -13.290 12.366 14.254 1.00 84.38 301 THR A C 1
ATOM 2363 O O . THR A 1 301 ? -14.048 13.319 14.093 1.00 84.38 301 THR A O 1
ATOM 2366 N N . GLU A 1 302 ? -13.263 11.670 15.390 1.00 83.25 302 GLU A N 1
ATOM 2367 C CA . GLU A 1 302 ? -14.082 12.049 16.542 1.00 83.25 302 GLU A CA 1
ATOM 2368 C C . GLU A 1 302 ? -13.398 13.103 17.407 1.00 83.25 302 GLU A C 1
ATOM 2370 O O . GLU A 1 302 ? -14.064 14.016 17.892 1.00 83.25 302 GLU A O 1
ATOM 2375 N N . SER A 1 303 ? -12.081 12.987 17.589 1.00 83.75 303 SER A N 1
ATOM 2376 C CA . SER A 1 303 ? -11.291 13.913 18.410 1.00 83.75 303 SER A CA 1
ATOM 2377 C C . SER A 1 303 ? -10.543 14.975 17.598 1.00 83.75 303 SER A C 1
ATOM 2379 O O . SER A 1 303 ? -10.006 15.919 18.176 1.00 83.75 303 SER A O 1
ATOM 2381 N N . SER A 1 304 ? -10.488 14.836 16.268 1.00 80.44 304 SER A N 1
ATOM 2382 C CA . SER A 1 304 ? -9.639 15.632 15.368 1.00 80.44 304 SER A CA 1
ATOM 2383 C C . SER A 1 304 ? -8.135 15.544 15.678 1.00 80.44 304 SER A C 1
ATOM 2385 O O . SER A 1 304 ? -7.347 16.325 15.132 1.00 80.44 304 SER A O 1
ATOM 2387 N N . ILE A 1 305 ? -7.712 14.591 16.517 1.00 88.56 305 ILE A N 1
ATOM 2388 C CA . ILE A 1 305 ? -6.302 14.353 16.832 1.00 88.56 305 ILE A CA 1
ATOM 2389 C C . ILE A 1 305 ? -5.627 13.684 15.632 1.00 88.56 305 ILE A C 1
ATOM 2391 O O . ILE A 1 305 ? -6.194 12.816 14.964 1.00 88.56 305 ILE A O 1
ATOM 2395 N N . LYS A 1 306 ? -4.398 14.119 15.351 1.00 92.88 306 LYS A N 1
ATOM 2396 C CA . LYS A 1 306 ? -3.557 13.579 14.286 1.00 92.88 306 LYS A CA 1
ATOM 2397 C C . LYS A 1 306 ? -2.288 12.998 14.882 1.00 92.88 306 LYS A C 1
ATOM 2399 O O . LYS A 1 306 ? -1.603 13.664 15.656 1.00 92.88 306 LYS A O 1
ATOM 2404 N N . TYR A 1 307 ? -1.959 11.793 14.455 1.00 95.06 307 TYR A N 1
ATOM 2405 C CA . TYR A 1 307 ? -0.725 11.107 14.790 1.00 95.06 307 TYR A CA 1
ATOM 2406 C C . TYR A 1 307 ? 0.108 10.953 13.528 1.00 95.06 307 TYR A C 1
ATOM 2408 O O . TYR A 1 307 ? -0.422 10.624 12.468 1.00 95.06 307 TYR A O 1
ATOM 2416 N N . THR A 1 308 ? 1.409 11.161 13.649 1.00 96.31 308 THR A N 1
ATOM 2417 C CA . THR A 1 308 ? 2.353 10.989 12.547 1.00 96.31 308 THR A CA 1
ATOM 2418 C C . THR A 1 308 ? 3.376 9.956 12.981 1.00 96.31 308 THR A C 1
ATOM 2420 O O . THR A 1 308 ? 3.964 10.098 14.053 1.00 96.31 308 THR A O 1
ATOM 2423 N N . LEU A 1 309 ? 3.547 8.901 12.186 1.00 96.56 309 LEU A N 1
ATOM 2424 C CA . LEU A 1 309 ? 4.612 7.929 12.414 1.00 96.56 309 LEU A CA 1
ATOM 2425 C C . LEU A 1 309 ? 5.961 8.516 12.000 1.00 96.56 309 LEU A C 1
ATOM 2427 O O . LEU A 1 309 ? 6.023 9.445 11.195 1.00 96.56 309 LEU A O 1
ATOM 2431 N N . GLU A 1 310 ? 7.036 7.951 12.547 1.00 96.00 310 GLU A N 1
ATOM 2432 C CA . GLU A 1 310 ? 8.390 8.272 12.102 1.00 96.00 310 GLU A CA 1
ATOM 2433 C C . GLU A 1 310 ? 8.554 8.013 10.604 1.00 96.00 310 GLU A C 1
ATOM 2435 O O . GLU A 1 310 ? 7.941 7.098 10.044 1.00 96.00 310 GLU A O 1
ATOM 2440 N N . ASP A 1 311 ? 9.407 8.824 9.980 1.00 95.69 311 ASP A N 1
ATOM 2441 C CA . ASP A 1 311 ? 9.732 8.680 8.570 1.00 95.69 311 ASP A CA 1
ATOM 2442 C C . ASP A 1 311 ? 10.339 7.299 8.289 1.00 95.69 311 ASP A C 1
ATOM 2444 O O . ASP A 1 311 ? 11.210 6.810 9.020 1.00 95.69 311 ASP A O 1
ATOM 2448 N N . MET A 1 312 ? 9.855 6.644 7.237 1.00 96.44 312 MET A N 1
ATOM 2449 C CA . MET A 1 312 ? 10.260 5.293 6.880 1.00 96.44 312 MET A CA 1
ATOM 2450 C C . MET A 1 312 ? 10.910 5.280 5.496 1.00 96.44 312 MET A C 1
ATOM 2452 O O . MET A 1 312 ? 10.196 5.376 4.495 1.00 96.44 312 MET A O 1
ATOM 2456 N N . PRO A 1 313 ? 12.242 5.089 5.420 1.00 96.19 313 PRO A N 1
ATOM 2457 C CA . PRO A 1 313 ? 12.936 5.053 4.143 1.00 96.19 313 PRO A CA 1
ATOM 2458 C C . PRO A 1 313 ? 12.532 3.817 3.334 1.00 96.19 313 PRO A C 1
ATOM 2460 O O . PRO A 1 313 ? 12.364 2.717 3.879 1.00 96.19 313 PRO A O 1
ATOM 2463 N N . LEU A 1 314 ? 12.421 4.000 2.022 1.00 95.06 314 LEU A N 1
ATOM 2464 C CA . LEU A 1 314 ? 12.260 2.952 1.026 1.00 95.06 314 LEU A CA 1
ATOM 2465 C C . LEU A 1 314 ? 13.639 2.619 0.448 1.00 95.06 314 LEU A C 1
ATOM 2467 O O . LEU A 1 314 ? 14.180 3.338 -0.389 1.00 95.06 314 LEU A O 1
ATOM 2471 N N . THR A 1 315 ? 14.230 1.515 0.898 1.00 90.56 315 THR A N 1
ATOM 2472 C CA . THR A 1 315 ? 15.568 1.102 0.460 1.00 90.56 315 THR A CA 1
ATOM 2473 C C . THR A 1 315 ? 15.516 0.093 -0.685 1.00 90.56 315 THR A C 1
ATOM 2475 O O . THR A 1 315 ? 14.539 -0.641 -0.859 1.00 90.56 315 THR A O 1
ATOM 2478 N N . ARG A 1 316 ? 16.596 0.042 -1.475 1.00 86.06 316 ARG A N 1
ATOM 2479 C CA . ARG A 1 316 ? 16.846 -1.009 -2.471 1.00 86.06 316 ARG A CA 1
ATOM 2480 C C . ARG A 1 316 ? 17.876 -2.009 -1.913 1.00 86.06 316 ARG A C 1
ATOM 2482 O O . ARG A 1 316 ? 18.839 -1.562 -1.295 1.00 86.06 316 ARG A O 1
ATOM 2489 N N . PRO A 1 317 ? 17.708 -3.330 -2.118 1.00 86.75 317 PRO A N 1
ATOM 2490 C CA . PRO A 1 317 ? 16.541 -3.984 -2.714 1.00 86.75 317 PRO A CA 1
ATOM 2491 C C . PRO A 1 317 ? 15.293 -3.827 -1.832 1.00 86.75 317 PRO A C 1
ATOM 2493 O O . PRO A 1 317 ? 15.368 -3.923 -0.610 1.00 86.75 317 PRO A O 1
ATOM 2496 N N . PHE A 1 318 ? 14.144 -3.581 -2.464 1.00 89.81 318 PHE A N 1
ATOM 2497 C CA . PHE A 1 318 ? 12.899 -3.320 -1.747 1.00 89.81 318 PHE A CA 1
ATOM 2498 C C . PHE A 1 318 ? 12.188 -4.625 -1.376 1.00 89.81 318 PHE A C 1
ATOM 2500 O O . PHE A 1 318 ? 11.727 -5.361 -2.251 1.00 89.81 318 PHE A O 1
ATOM 2507 N N . ASP A 1 319 ? 12.063 -4.886 -0.075 1.00 92.19 319 ASP A N 1
ATOM 2508 C CA . ASP A 1 319 ? 11.242 -5.971 0.459 1.00 92.19 319 ASP A CA 1
ATOM 2509 C C . ASP A 1 319 ? 9.864 -5.439 0.869 1.00 92.19 319 ASP A C 1
ATOM 2511 O O . ASP A 1 319 ? 9.672 -4.836 1.929 1.00 92.19 319 ASP A O 1
ATOM 2515 N N . ARG A 1 320 ? 8.882 -5.698 0.005 1.00 92.62 320 ARG A N 1
ATOM 2516 C CA . ARG A 1 320 ? 7.494 -5.287 0.212 1.00 92.62 320 ARG A CA 1
ATOM 2517 C C . ARG A 1 320 ? 6.886 -5.866 1.489 1.00 92.62 320 ARG A C 1
ATOM 2519 O O . ARG A 1 320 ? 6.149 -5.158 2.172 1.00 92.62 320 ARG A O 1
ATOM 2526 N N . GLU A 1 321 ? 7.109 -7.145 1.776 1.00 92.75 321 GLU A N 1
ATOM 2527 C CA . GLU A 1 321 ? 6.444 -7.819 2.896 1.00 92.75 321 GLU A CA 1
ATOM 2528 C C . GLU A 1 321 ? 6.996 -7.308 4.226 1.00 92.75 321 GLU A C 1
ATOM 2530 O O . GLU A 1 321 ? 6.227 -6.940 5.124 1.00 92.75 321 GLU A O 1
ATOM 2535 N N . ALA A 1 322 ? 8.322 -7.186 4.318 1.00 95.44 322 ALA A N 1
ATOM 2536 C CA . ALA A 1 322 ? 8.976 -6.581 5.470 1.00 95.44 322 ALA A CA 1
ATOM 2537 C C . ALA A 1 322 ? 8.518 -5.127 5.674 1.00 95.44 322 ALA A C 1
ATOM 2539 O O . ALA A 1 322 ? 8.233 -4.719 6.805 1.00 95.44 322 ALA A O 1
ATOM 2540 N N . PHE A 1 323 ? 8.379 -4.359 4.589 1.00 96.06 323 PHE A N 1
ATOM 2541 C CA . PHE A 1 323 ? 7.909 -2.978 4.642 1.00 96.06 323 PHE A CA 1
ATOM 2542 C C . PHE A 1 323 ? 6.461 -2.857 5.145 1.00 96.06 323 PHE A C 1
ATOM 2544 O O . PHE A 1 323 ? 6.212 -2.125 6.105 1.00 96.06 323 PHE A O 1
ATOM 2551 N N . VAL A 1 324 ? 5.510 -3.612 4.579 1.00 96.06 324 VAL A N 1
ATOM 2552 C CA . VAL A 1 324 ? 4.102 -3.602 5.031 1.00 96.06 324 VAL A CA 1
ATOM 2553 C C . VAL A 1 324 ? 3.993 -4.074 6.484 1.00 96.06 324 VAL A C 1
ATOM 2555 O O . VAL A 1 324 ? 3.252 -3.489 7.274 1.00 96.06 324 VAL A O 1
ATOM 2558 N N . THR A 1 325 ? 4.787 -5.073 6.877 1.00 96.25 325 THR A N 1
ATOM 2559 C CA . THR A 1 325 ? 4.864 -5.554 8.264 1.00 96.25 325 THR A CA 1
ATOM 2560 C C . THR A 1 325 ? 5.357 -4.463 9.217 1.00 96.25 325 THR A C 1
ATOM 2562 O O . THR A 1 325 ? 4.801 -4.294 10.310 1.00 96.25 325 THR A O 1
ATOM 2565 N N . LYS A 1 326 ? 6.380 -3.698 8.811 1.00 96.94 326 LYS A N 1
ATOM 2566 C CA . LYS A 1 326 ? 6.904 -2.560 9.576 1.00 96.94 326 LYS A CA 1
ATOM 2567 C C . LYS A 1 326 ? 5.848 -1.461 9.718 1.00 96.94 326 LYS A C 1
ATOM 2569 O O . LYS A 1 326 ? 5.610 -1.037 10.849 1.00 96.94 326 LYS A O 1
ATOM 2574 N N . LEU A 1 327 ? 5.181 -1.077 8.623 1.00 97.06 327 LEU A N 1
ATOM 2575 C CA . LEU A 1 327 ? 4.086 -0.098 8.621 1.00 97.06 327 LEU A CA 1
ATOM 2576 C C . LEU A 1 327 ? 2.963 -0.507 9.572 1.00 97.06 327 LEU A C 1
ATOM 2578 O O . LEU A 1 327 ? 2.613 0.243 10.480 1.00 97.06 327 LEU A O 1
ATOM 2582 N N . ARG A 1 328 ? 2.442 -1.726 9.405 1.00 97.38 328 ARG A N 1
ATOM 2583 C CA . ARG A 1 328 ? 1.386 -2.290 10.251 1.00 97.38 328 ARG A CA 1
ATOM 2584 C C . ARG A 1 328 ? 1.757 -2.206 11.728 1.00 97.38 328 ARG A C 1
ATOM 2586 O O . ARG A 1 328 ? 0.944 -1.767 12.531 1.00 97.38 328 ARG A O 1
ATOM 2593 N N . ARG A 1 329 ? 2.975 -2.626 12.091 1.00 97.00 329 ARG A N 1
ATOM 2594 C CA . ARG A 1 329 ? 3.443 -2.590 13.484 1.00 97.00 329 ARG A CA 1
ATOM 2595 C C . ARG A 1 329 ? 3.488 -1.163 14.027 1.00 97.00 329 ARG A C 1
ATOM 2597 O O . ARG A 1 329 ? 3.009 -0.957 15.132 1.00 97.00 329 ARG A O 1
ATOM 2604 N N . GLY A 1 330 ? 4.027 -0.206 13.268 1.00 96.81 330 GLY A N 1
ATOM 2605 C CA . GLY A 1 330 ? 4.088 1.197 13.693 1.00 96.81 330 GLY A CA 1
ATOM 2606 C C . GLY A 1 330 ? 2.699 1.813 13.884 1.00 96.81 330 GLY A C 1
ATOM 2607 O O . GLY A 1 330 ? 2.437 2.444 14.904 1.00 96.81 330 GLY A O 1
ATOM 2608 N N . ILE A 1 331 ? 1.782 1.555 12.947 1.00 97.19 331 ILE A N 1
ATOM 2609 C CA . ILE A 1 331 ? 0.384 2.001 13.036 1.00 97.19 331 ILE A CA 1
ATOM 2610 C C . ILE A 1 331 ? -0.299 1.386 14.254 1.00 97.19 331 ILE A C 1
ATOM 2612 O O . ILE A 1 331 ? -0.900 2.104 15.048 1.00 97.19 331 ILE A O 1
ATOM 2616 N N . TRP A 1 332 ? -0.202 0.064 14.408 1.00 96.12 332 TRP A N 1
ATOM 2617 C CA . TRP A 1 332 ? -0.851 -0.643 15.505 1.00 96.12 332 TRP A CA 1
ATOM 2618 C C . TRP A 1 332 ? -0.307 -0.209 16.861 1.00 96.12 332 TRP A C 1
ATOM 2620 O O . TRP A 1 332 ? -1.094 0.048 17.762 1.00 96.12 332 TRP A O 1
ATOM 2630 N N . GLN A 1 333 ? 1.014 -0.070 16.991 1.00 95.12 333 GLN A N 1
ATOM 2631 C CA . GLN A 1 333 ? 1.633 0.445 18.206 1.00 95.12 333 GLN A CA 1
ATOM 2632 C C . GLN A 1 333 ? 1.040 1.809 18.568 1.00 95.12 333 GLN A C 1
ATOM 2634 O O . GLN A 1 333 ? 0.545 1.980 19.679 1.00 95.12 333 GLN A O 1
ATOM 2639 N N . LYS A 1 334 ? 1.005 2.745 17.610 1.00 95.88 334 LYS A N 1
ATOM 2640 C CA . LYS A 1 334 ? 0.489 4.086 17.878 1.00 95.88 334 LYS A CA 1
ATOM 2641 C C . LYS A 1 334 ? -0.996 4.084 18.246 1.00 95.88 334 LYS A C 1
ATOM 2643 O O . LYS A 1 334 ? -1.411 4.832 19.119 1.00 95.88 334 LYS A O 1
ATOM 2648 N N . ILE A 1 335 ? -1.800 3.230 17.615 1.00 95.19 335 ILE A N 1
ATOM 2649 C CA . ILE A 1 335 ? -3.222 3.082 17.952 1.00 95.19 335 ILE A CA 1
ATOM 2650 C C . ILE A 1 335 ? -3.397 2.445 19.337 1.00 95.19 335 ILE A C 1
ATOM 2652 O O . ILE A 1 335 ? -4.208 2.925 20.119 1.00 95.19 335 ILE A O 1
ATOM 2656 N N . ALA A 1 336 ? -2.652 1.392 19.668 1.00 93.31 336 ALA A N 1
ATOM 2657 C CA . ALA A 1 336 ? -2.770 0.698 20.949 1.00 93.31 336 ALA A CA 1
ATOM 2658 C C . ALA A 1 336 ? -2.367 1.587 22.139 1.00 93.31 336 ALA A C 1
ATOM 2660 O O . ALA A 1 336 ? -2.955 1.471 23.213 1.00 93.31 336 ALA A O 1
ATOM 2661 N N . GLU A 1 337 ? -1.401 2.490 21.944 1.00 93.25 337 GLU A N 1
ATOM 2662 C CA . GLU A 1 337 ? -1.022 3.516 22.924 1.00 93.25 337 GLU A CA 1
ATOM 2663 C C . GLU A 1 337 ? -2.191 4.473 23.224 1.00 93.25 337 GLU A C 1
ATOM 2665 O O . GLU A 1 337 ? -2.454 4.792 24.383 1.00 93.25 337 GLU A O 1
ATOM 2670 N N . GLU A 1 338 ? -2.929 4.892 22.196 1.00 93.75 338 GLU A N 1
ATOM 2671 C CA . GLU A 1 338 ? -3.963 5.934 22.293 1.00 93.75 338 GLU A CA 1
ATOM 2672 C C . GLU A 1 338 ? -5.361 5.376 22.620 1.00 93.75 338 GLU A C 1
ATOM 2674 O O . GLU A 1 338 ? -6.170 6.041 23.272 1.00 93.75 338 GLU A O 1
ATOM 2679 N N . TYR A 1 339 ? -5.645 4.137 22.209 1.00 94.19 339 TYR A N 1
ATOM 2680 C CA . TYR A 1 339 ? -6.943 3.474 22.354 1.00 94.19 339 TYR A CA 1
ATOM 2681 C C . TYR A 1 339 ? -6.819 2.136 23.093 1.00 94.19 339 TYR A C 1
ATOM 2683 O O . TYR A 1 339 ? -7.053 1.073 22.509 1.00 94.19 339 TYR A O 1
ATOM 2691 N N . PRO A 1 340 ? -6.479 2.149 24.390 1.00 95.38 340 PRO A N 1
ATOM 2692 C CA . PRO A 1 340 ? -6.493 0.930 25.184 1.00 95.38 340 PRO A CA 1
ATOM 2693 C C . PRO A 1 340 ? -7.885 0.312 25.272 1.00 95.38 340 PRO A C 1
ATOM 2695 O O . PRO A 1 340 ? -8.910 1.000 25.237 1.00 95.38 340 PRO A O 1
ATOM 2698 N N . VAL A 1 341 ? -7.904 -1.002 25.474 1.00 96.69 341 VAL A N 1
ATOM 2699 C CA . VAL A 1 341 ? -9.131 -1.752 25.729 1.00 96.69 341 VAL A CA 1
ATOM 2700 C C . VAL A 1 341 ? -9.611 -1.451 27.152 1.00 96.69 341 VAL A C 1
ATOM 2702 O O . VAL A 1 341 ? -8.897 -1.680 28.133 1.00 96.69 341 VAL A O 1
ATOM 2705 N N . ARG A 1 342 ? -10.814 -0.891 27.259 1.00 97.12 342 ARG A N 1
ATOM 2706 C CA . ARG A 1 342 ? -11.449 -0.397 28.483 1.00 97.12 342 ARG A CA 1
ATOM 2707 C C . ARG A 1 342 ? -12.925 -0.769 28.485 1.00 97.12 342 ARG A C 1
ATOM 2709 O O . ARG A 1 342 ? -13.566 -0.759 27.441 1.00 97.12 342 ARG A O 1
ATOM 2716 N N . GLY A 1 343 ? -13.472 -1.053 29.656 1.00 97.31 343 GLY A N 1
ATOM 2717 C CA . GLY A 1 343 ? -14.892 -1.369 29.822 1.00 97.31 343 GLY A CA 1
ATOM 2718 C C . GLY A 1 343 ? -15.337 -1.229 31.269 1.00 97.31 343 GLY A C 1
ATOM 2719 O O . GLY A 1 343 ? -14.612 -0.684 32.106 1.00 97.31 343 GLY A O 1
ATOM 2720 N N . LYS A 1 344 ? -16.509 -1.755 31.583 1.00 97.62 344 LYS A N 1
ATOM 2721 C CA . LYS A 1 344 ? -17.091 -1.838 32.914 1.00 97.62 344 LYS A CA 1
ATOM 2722 C C . LYS A 1 344 ? -17.324 -3.284 33.295 1.00 97.62 344 LYS A C 1
ATOM 2724 O O . LYS A 1 344 ? -17.954 -4.038 32.563 1.00 97.62 344 LYS A O 1
ATOM 2729 N N . VAL A 1 345 ? -16.854 -3.651 34.480 1.00 97.81 345 VAL A N 1
ATOM 2730 C CA . VAL A 1 345 ? -17.199 -4.914 35.121 1.00 97.81 345 VAL A CA 1
ATOM 2731 C C . VAL A 1 345 ? -18.487 -4.748 35.923 1.00 97.81 345 VAL A C 1
ATOM 2733 O O . VAL A 1 345 ? -18.623 -3.830 36.736 1.00 97.81 345 VAL A O 1
ATOM 2736 N N . SER A 1 346 ? -19.432 -5.651 35.696 1.00 97.19 346 SER A N 1
ATOM 2737 C CA . SER A 1 346 ? -20.717 -5.738 36.391 1.00 97.19 346 SER A CA 1
ATOM 2738 C C . SER A 1 346 ? -20.940 -7.160 36.914 1.00 97.19 346 SER A C 1
ATOM 2740 O O . SER A 1 346 ? -20.235 -8.092 36.523 1.00 97.19 346 SER A O 1
ATOM 2742 N N . SER A 1 347 ? -21.887 -7.324 37.840 1.00 96.25 347 SER A N 1
ATOM 2743 C CA . SER A 1 347 ? -22.279 -8.623 38.394 1.00 96.25 347 SER A CA 1
ATOM 2744 C C . SER A 1 347 ? -23.766 -8.858 38.170 1.00 96.25 347 SER A C 1
ATOM 2746 O O . SER A 1 347 ? -24.595 -8.041 38.572 1.00 96.25 347 SER A O 1
ATOM 2748 N N . ALA A 1 348 ? -24.110 -9.993 37.565 1.00 93.06 348 ALA A N 1
ATOM 2749 C CA . ALA A 1 348 ? -25.483 -10.456 37.421 1.00 93.06 348 ALA A CA 1
ATOM 2750 C C . ALA A 1 348 ? -25.573 -11.927 37.836 1.00 93.06 348 ALA A C 1
ATOM 2752 O O . ALA A 1 348 ? -24.827 -12.777 37.351 1.00 93.06 348 ALA A O 1
ATOM 2753 N N . ASN A 1 349 ? -26.499 -12.248 38.746 1.00 92.12 349 ASN A N 1
ATOM 2754 C CA . ASN A 1 349 ? -26.705 -13.613 39.253 1.00 92.12 349 ASN A CA 1
ATOM 2755 C C . ASN A 1 349 ? -25.420 -14.264 39.815 1.00 92.12 349 ASN A C 1
ATOM 2757 O O . ASN A 1 349 ? -25.183 -15.456 39.622 1.00 92.12 349 ASN A O 1
ATOM 2761 N N . GLY A 1 350 ? -24.566 -13.471 40.473 1.00 91.06 350 GLY A N 1
ATOM 2762 C CA . GLY A 1 350 ? -23.297 -13.934 41.046 1.00 91.06 350 GLY A CA 1
ATOM 2763 C C . GLY A 1 350 ? -22.196 -14.232 40.020 1.00 91.06 350 GLY A C 1
ATOM 2764 O O . GLY A 1 350 ? -21.148 -14.756 40.394 1.00 91.06 350 GLY A O 1
ATOM 2765 N N . ARG A 1 351 ? -22.410 -13.914 38.736 1.00 94.88 351 ARG A N 1
ATOM 2766 C CA . ARG A 1 351 ? -21.394 -13.997 37.680 1.00 94.88 351 ARG A CA 1
ATOM 2767 C C . ARG A 1 351 ? -20.965 -12.600 37.268 1.00 94.88 351 ARG A C 1
ATOM 2769 O O . ARG A 1 351 ? -21.812 -11.737 37.049 1.00 94.88 351 ARG A O 1
ATOM 2776 N N . ALA A 1 352 ? -19.657 -12.404 37.160 1.00 97.56 352 ALA A N 1
ATOM 2777 C CA . ALA A 1 352 ? -19.096 -11.146 36.713 1.00 97.56 352 ALA A CA 1
ATOM 2778 C C . ALA A 1 352 ? -18.846 -11.160 35.203 1.00 97.56 352 ALA A C 1
ATOM 2780 O O . ALA A 1 352 ? -18.376 -12.154 34.644 1.00 97.56 352 ALA A O 1
ATOM 2781 N N . THR A 1 353 ? -19.153 -10.042 34.561 1.00 98.00 353 THR A N 1
ATOM 2782 C CA . THR A 1 353 ? -18.993 -9.829 33.120 1.00 98.00 353 THR A CA 1
ATOM 2783 C C . THR A 1 353 ? -18.438 -8.438 32.868 1.00 98.00 353 THR A C 1
ATOM 2785 O O . THR A 1 353 ? -18.736 -7.513 33.627 1.00 98.00 353 THR A O 1
ATOM 2788 N N . ILE A 1 354 ? -17.663 -8.277 31.801 1.00 98.00 354 ILE A N 1
ATOM 2789 C CA . ILE A 1 354 ? -17.285 -6.963 31.271 1.00 98.00 354 ILE A CA 1
ATOM 2790 C C . ILE A 1 354 ? -18.153 -6.619 30.057 1.00 98.00 354 ILE A C 1
ATOM 2792 O O . ILE A 1 354 ? -18.496 -7.510 29.282 1.00 98.00 354 ILE A O 1
ATOM 2796 N N . ASP A 1 355 ? -18.519 -5.345 29.905 1.00 97.19 355 ASP A N 1
ATOM 2797 C CA . ASP A 1 355 ? -19.360 -4.800 28.815 1.00 97.19 355 ASP A CA 1
ATOM 2798 C C . ASP A 1 355 ? -18.600 -4.589 27.488 1.00 97.19 355 ASP A C 1
ATOM 2800 O O . ASP A 1 355 ? -18.925 -3.708 26.690 1.00 97.19 355 ASP A O 1
ATOM 2804 N N . ILE A 1 356 ? -17.555 -5.389 27.284 1.00 97.25 356 ILE A N 1
ATOM 2805 C CA . ILE A 1 356 ? -16.728 -5.424 26.084 1.00 97.25 356 ILE A CA 1
ATOM 2806 C C . ILE A 1 356 ? -16.397 -6.870 25.726 1.00 97.25 356 ILE A C 1
ATOM 2808 O O . ILE A 1 356 ? -16.271 -7.726 26.601 1.00 97.25 356 ILE A O 1
ATOM 2812 N N . GLY A 1 357 ? -16.216 -7.130 24.434 1.00 96.94 357 GLY A N 1
ATOM 2813 C CA . GLY A 1 357 ? -15.990 -8.473 23.910 1.00 96.94 357 GLY A CA 1
ATOM 2814 C C . GLY A 1 357 ? -15.064 -8.507 22.696 1.00 96.94 357 GLY A C 1
ATOM 2815 O O . GLY A 1 357 ? -14.209 -7.635 22.501 1.00 96.94 357 GLY A O 1
ATOM 2816 N N . GLU A 1 358 ? -15.236 -9.525 21.859 1.00 96.06 358 GLU A N 1
ATOM 2817 C CA . GLU A 1 358 ? -14.391 -9.799 20.691 1.00 96.06 358 GLU A CA 1
ATOM 2818 C C . GLU A 1 358 ? -14.327 -8.595 19.736 1.00 96.06 358 GLU A C 1
ATOM 2820 O O . GLU A 1 358 ? -13.287 -8.318 19.135 1.00 96.06 358 GLU A O 1
ATOM 2825 N N . ALA A 1 359 ? -15.413 -7.821 19.626 1.00 92.31 359 ALA A N 1
ATOM 2826 C CA . ALA A 1 359 ? -15.495 -6.691 18.705 1.00 92.31 359 ALA A CA 1
ATOM 2827 C C . ALA A 1 359 ? -14.504 -5.556 19.019 1.00 92.31 359 ALA A C 1
ATOM 2829 O O . ALA A 1 359 ? -14.230 -4.738 18.139 1.00 92.31 359 ALA A O 1
ATOM 2830 N N . VAL A 1 360 ? -13.959 -5.507 20.238 1.00 94.81 360 VAL A N 1
ATOM 2831 C CA . VAL A 1 360 ? -12.911 -4.551 20.642 1.00 94.81 360 VAL A CA 1
ATOM 2832 C C . VAL A 1 360 ? -11.579 -5.232 20.959 1.00 94.81 360 VAL A C 1
ATOM 2834 O O . VAL A 1 360 ? -10.678 -4.606 21.508 1.00 94.81 360 VAL A O 1
ATOM 2837 N N . GLY A 1 361 ? -11.443 -6.513 20.603 1.00 94.81 361 GLY A N 1
ATOM 2838 C CA . GLY A 1 361 ? -10.209 -7.275 20.768 1.00 94.81 361 GLY A CA 1
ATOM 2839 C C . GLY A 1 361 ? -10.040 -7.963 22.119 1.00 94.81 361 GLY A C 1
ATOM 2840 O O . GLY A 1 361 ? -8.916 -8.335 22.447 1.00 94.81 361 GLY A O 1
ATOM 2841 N N . VAL A 1 362 ? -11.113 -8.144 22.898 1.00 96.88 362 VAL A N 1
ATOM 2842 C CA . VAL A 1 362 ? -11.054 -8.977 24.108 1.00 96.88 362 VAL A CA 1
ATOM 2843 C C . VAL A 1 362 ? -10.870 -10.440 23.707 1.00 96.88 362 VAL A C 1
ATOM 2845 O O . VAL A 1 362 ? -11.595 -10.950 22.854 1.00 96.88 362 VAL A O 1
ATOM 2848 N N . THR A 1 363 ? -9.922 -11.129 24.341 1.00 96.56 363 THR A N 1
ATOM 2849 C CA . THR A 1 363 ? -9.676 -12.566 24.149 1.00 96.56 363 THR A CA 1
ATOM 2850 C C . THR A 1 363 ? -9.675 -13.305 25.484 1.00 96.56 363 THR A C 1
ATOM 2852 O O . THR A 1 363 ? -9.432 -12.708 26.535 1.00 96.56 363 THR A O 1
ATOM 2855 N N . GLU A 1 364 ? -9.904 -14.619 25.456 1.00 97.62 364 GLU A N 1
ATOM 2856 C CA . GLU A 1 364 ? -9.776 -15.471 26.645 1.00 97.62 364 GLU A CA 1
ATOM 2857 C C . GLU A 1 364 ? -8.387 -15.316 27.292 1.00 97.62 364 GLU A C 1
ATOM 2859 O O . GLU A 1 364 ? -7.370 -15.199 26.602 1.00 97.62 364 GLU A O 1
ATOM 2864 N N . GLY A 1 365 ? -8.344 -15.255 28.625 1.00 97.75 365 GLY A N 1
ATOM 2865 C CA . GLY A 1 365 ? -7.119 -15.045 29.398 1.00 97.75 365 GLY A CA 1
ATOM 2866 C C . GLY A 1 365 ? -6.617 -13.598 29.453 1.00 97.75 365 GLY A C 1
ATOM 2867 O O . GLY A 1 365 ? -5.701 -13.318 30.231 1.00 97.75 365 GLY A O 1
ATOM 2868 N N . MET A 1 366 ? -7.208 -12.667 28.691 1.00 97.81 366 MET A N 1
ATOM 2869 C CA . MET A 1 366 ? -6.875 -11.243 28.788 1.00 97.81 366 MET A CA 1
ATOM 2870 C C . MET A 1 366 ? -7.168 -10.725 30.200 1.00 97.81 366 MET A C 1
ATOM 2872 O O . MET A 1 366 ? -8.161 -11.101 30.831 1.00 97.81 366 MET A O 1
ATOM 2876 N N . ARG A 1 367 ? -6.279 -9.874 30.714 1.00 98.38 367 ARG A N 1
ATOM 2877 C CA . ARG A 1 367 ? -6.304 -9.407 32.099 1.00 98.38 367 ARG A CA 1
ATOM 2878 C C . ARG A 1 367 ? -6.465 -7.900 32.163 1.00 98.38 367 ARG A C 1
ATOM 2880 O O . ARG A 1 367 ? -5.758 -7.159 31.488 1.00 98.38 367 ARG A O 1
ATOM 2887 N N . PHE A 1 368 ? -7.351 -7.465 33.045 1.00 98.44 368 PHE A N 1
ATOM 2888 C CA . PHE A 1 368 ? -7.662 -6.066 33.264 1.00 98.44 368 PHE A CA 1
ATOM 2889 C C . PHE A 1 368 ? -7.411 -5.677 34.715 1.00 98.44 368 PHE A C 1
ATOM 2891 O O . PHE A 1 368 ? -7.769 -6.423 35.631 1.00 98.44 368 PHE A O 1
ATOM 2898 N N . VAL A 1 369 ? -6.859 -4.485 34.929 1.00 97.88 369 VAL A N 1
ATOM 2899 C CA . VAL A 1 369 ? -6.857 -3.855 36.254 1.00 97.88 369 VAL A CA 1
ATOM 2900 C C . VAL A 1 369 ? -8.184 -3.143 36.479 1.00 97.88 369 VAL A C 1
ATOM 2902 O O . VAL A 1 369 ? -8.792 -2.620 35.541 1.00 97.88 369 VAL A O 1
ATOM 2905 N N . VAL A 1 370 ? -8.654 -3.139 37.725 1.00 97.75 370 VAL A N 1
ATOM 2906 C CA . VAL A 1 370 ? -9.969 -2.586 38.072 1.00 97.75 370 VAL A CA 1
ATOM 2907 C C . VAL A 1 370 ? -9.811 -1.201 38.681 1.00 97.75 370 VAL A C 1
ATOM 2909 O O . VAL A 1 370 ? -9.046 -1.027 39.623 1.00 97.75 370 VAL A O 1
ATOM 2912 N N . ALA A 1 371 ? -10.569 -0.226 38.195 1.00 97.38 371 ALA A N 1
ATOM 2913 C CA . ALA A 1 371 ? -10.603 1.143 38.681 1.00 97.38 371 ALA A CA 1
ATOM 2914 C C . ALA A 1 371 ? -11.966 1.504 39.283 1.00 97.38 371 ALA A C 1
ATOM 2916 O O . ALA A 1 371 ? -13.027 1.119 38.790 1.00 97.38 371 ALA A O 1
ATOM 2917 N N . ALA A 1 372 ? -11.943 2.291 40.359 1.00 95.00 372 ALA A N 1
ATOM 2918 C CA . ALA A 1 372 ? -13.161 2.743 41.035 1.00 95.00 372 ALA A CA 1
ATOM 2919 C C . ALA A 1 372 ? -13.908 3.846 40.259 1.00 95.00 372 ALA A C 1
ATOM 2921 O O . ALA A 1 372 ? -15.064 4.140 40.554 1.00 95.00 372 ALA A O 1
ATOM 2922 N N . ARG A 1 373 ? -13.244 4.494 39.293 1.00 94.06 373 ARG A N 1
ATOM 2923 C CA . ARG A 1 373 ? -13.785 5.572 38.450 1.00 94.06 373 ARG A CA 1
ATOM 2924 C C . ARG A 1 373 ? -13.287 5.410 37.015 1.00 94.06 373 ARG A C 1
ATOM 2926 O O . ARG A 1 373 ? -12.301 4.713 36.796 1.00 94.06 373 ARG A O 1
ATOM 2933 N N . ALA A 1 374 ? -13.927 6.111 36.079 1.00 91.69 374 ALA A N 1
ATOM 2934 C CA . ALA A 1 374 ? -13.561 6.196 34.662 1.00 91.69 374 ALA A CA 1
ATOM 2935 C C . ALA A 1 374 ? -12.235 6.955 34.426 1.00 91.69 374 ALA A C 1
ATOM 2937 O O . ALA A 1 374 ? -12.177 7.915 33.659 1.00 91.69 374 ALA A O 1
ATOM 2938 N N . ASN A 1 375 ? -11.180 6.599 35.156 1.00 90.69 375 ASN A N 1
ATOM 2939 C CA . ASN A 1 375 ? -9.867 7.216 35.088 1.00 90.69 375 ASN A CA 1
ATOM 2940 C C . ASN A 1 375 ? -8.815 6.242 35.651 1.00 90.69 375 ASN A C 1
ATOM 2942 O O . ASN A 1 375 ? -8.980 5.706 36.749 1.00 90.69 375 ASN A O 1
ATOM 2946 N N . ALA A 1 376 ? -7.725 6.041 34.903 1.00 88.00 376 ALA A N 1
ATOM 2947 C CA . ALA A 1 376 ? -6.637 5.125 35.250 1.00 88.00 376 ALA A CA 1
ATOM 2948 C C . ALA A 1 376 ? -5.940 5.461 36.586 1.00 88.00 376 ALA A C 1
ATOM 2950 O O . ALA A 1 376 ? -5.435 4.563 37.251 1.00 88.00 376 ALA A O 1
ATOM 2951 N N . ALA A 1 377 ? -5.993 6.713 37.050 1.00 90.69 377 ALA A N 1
ATOM 2952 C CA . ALA A 1 377 ? -5.464 7.113 38.358 1.00 90.69 377 ALA A CA 1
ATOM 2953 C C . ALA A 1 377 ? -6.231 6.507 39.554 1.00 90.69 377 ALA A C 1
ATOM 2955 O O . ALA A 1 377 ? -5.783 6.610 40.693 1.00 90.69 377 ALA A O 1
ATOM 2956 N N . PHE A 1 378 ? -7.398 5.895 39.319 1.00 93.12 378 PHE A N 1
ATOM 2957 C CA . PHE A 1 378 ? -8.231 5.263 40.349 1.00 93.12 378 PHE A CA 1
ATOM 2958 C C . PHE A 1 378 ? -8.191 3.733 40.287 1.00 93.12 378 PHE A C 1
ATOM 2960 O O . PHE A 1 378 ? -9.117 3.081 40.783 1.00 93.12 378 PHE A O 1
ATOM 2967 N N . VAL A 1 379 ? -7.156 3.159 39.665 1.00 94.88 379 VAL A N 1
ATOM 2968 C CA . VAL A 1 379 ? -6.904 1.716 39.707 1.00 94.88 379 VAL A CA 1
ATOM 2969 C C . VAL A 1 379 ? -6.726 1.262 41.156 1.00 94.88 379 VAL A C 1
ATOM 2971 O O . VAL A 1 379 ? -6.048 1.892 41.964 1.00 94.88 379 VAL A O 1
ATOM 2974 N N . MET A 1 380 ? -7.402 0.172 41.496 1.00 96.38 380 MET A N 1
ATOM 2975 C CA . MET A 1 380 ? -7.394 -0.436 42.814 1.00 96.38 380 MET A CA 1
ATOM 2976 C C . MET A 1 380 ? -6.313 -1.509 42.865 1.00 96.38 380 MET A C 1
ATOM 2978 O O . MET A 1 380 ? -6.409 -2.540 42.197 1.00 96.38 380 MET A O 1
ATOM 2982 N N . GLU A 1 381 ? -5.299 -1.273 43.690 1.00 95.19 381 GLU A N 1
ATOM 2983 C CA . GLU A 1 381 ? -4.182 -2.195 43.865 1.00 95.19 381 GLU A CA 1
ATOM 2984 C C . GLU A 1 381 ? -4.660 -3.603 44.264 1.00 95.19 381 GLU A C 1
ATOM 2986 O O . GLU A 1 381 ? -5.556 -3.774 45.094 1.00 95.19 381 GLU A O 1
ATOM 2991 N N . GLY A 1 382 ? -4.078 -4.625 43.630 1.00 95.81 382 GLY A N 1
ATOM 2992 C CA . GLY A 1 382 ? -4.398 -6.031 43.888 1.00 95.81 382 GLY A CA 1
ATOM 2993 C C . GLY A 1 382 ? -5.749 -6.511 43.345 1.00 95.81 382 GLY A C 1
ATOM 2994 O O . GLY A 1 382 ? -6.092 -7.672 43.571 1.00 95.81 382 GLY A O 1
ATOM 2995 N N . LYS A 1 383 ? -6.510 -5.668 42.630 1.00 97.75 383 LYS A N 1
ATOM 2996 C CA . LYS A 1 383 ? -7.784 -6.052 42.008 1.00 97.75 383 LYS A CA 1
ATOM 2997 C C . LYS A 1 383 ? -7.661 -6.198 40.497 1.00 97.75 383 LYS A C 1
ATOM 2999 O O . LYS A 1 383 ? -7.275 -5.258 39.803 1.00 97.75 383 LYS A O 1
ATOM 3004 N N . ALA A 1 384 ? -8.068 -7.357 39.989 1.00 98.06 384 ALA A N 1
ATOM 3005 C CA . ALA A 1 384 ? -8.068 -7.642 38.559 1.00 98.06 384 ALA A CA 1
ATOM 3006 C C . ALA A 1 384 ? -9.316 -8.414 38.117 1.00 98.06 384 ALA A C 1
ATOM 3008 O O . ALA A 1 384 ? -9.937 -9.130 38.905 1.00 98.06 384 ALA A O 1
ATOM 3009 N N . ALA A 1 385 ? -9.651 -8.283 36.837 1.00 98.00 385 ALA A N 1
ATOM 3010 C CA . ALA A 1 385 ? -10.622 -9.117 36.142 1.00 98.00 385 ALA A CA 1
ATOM 3011 C C . ALA A 1 385 ? -9.899 -9.871 35.019 1.00 98.00 385 ALA A C 1
ATOM 3013 O O . ALA A 1 385 ? -9.198 -9.261 34.213 1.00 98.00 385 ALA A O 1
ATOM 3014 N N . VAL A 1 386 ? -10.037 -11.194 34.982 1.00 98.31 386 VAL A N 1
ATOM 3015 C CA . VAL A 1 386 ? -9.426 -12.055 33.960 1.00 98.31 386 VAL A CA 1
ATOM 3016 C C . VAL A 1 386 ? -10.534 -12.689 33.144 1.00 98.31 386 VAL A C 1
ATOM 3018 O O . VAL A 1 386 ? -11.430 -13.295 33.723 1.00 98.31 386 VAL A O 1
ATOM 3021 N N . VAL A 1 387 ? -10.477 -12.562 31.824 1.00 98.06 387 VAL A N 1
ATOM 3022 C CA . VAL A 1 387 ? -11.461 -13.172 30.924 1.00 98.06 387 VAL A CA 1
ATOM 3023 C C . VAL A 1 387 ? -11.384 -14.691 31.037 1.00 98.06 387 VAL A C 1
ATOM 3025 O O . VAL A 1 387 ? -10.317 -15.271 30.834 1.00 98.06 387 VAL A O 1
ATOM 3028 N N . ASP A 1 388 ? -12.507 -15.314 31.391 1.00 97.31 388 ASP A N 1
ATOM 3029 C CA . ASP A 1 388 ? -12.604 -16.738 31.727 1.00 97.31 388 ASP A CA 1
ATOM 3030 C C . ASP A 1 388 ? -13.891 -17.324 31.125 1.00 97.31 388 ASP A C 1
ATOM 3032 O O . ASP A 1 388 ? -14.982 -17.190 31.691 1.00 97.31 388 ASP A O 1
ATOM 3036 N N . GLY A 1 389 ? -13.764 -17.921 29.935 1.00 95.31 389 GLY A N 1
ATOM 3037 C CA . GLY A 1 389 ? -14.866 -18.497 29.165 1.00 95.31 389 GLY A CA 1
ATOM 3038 C C . GLY A 1 389 ? -15.001 -17.942 27.743 1.00 95.31 389 GLY A C 1
ATOM 3039 O O . GLY A 1 389 ? -14.118 -17.265 27.220 1.00 95.31 389 GLY A O 1
ATOM 3040 N N . VAL A 1 390 ? -16.136 -18.256 27.108 1.00 95.69 390 VAL A N 1
ATOM 3041 C CA . VAL A 1 390 ? -16.441 -17.837 25.732 1.00 95.69 390 VAL A CA 1
ATOM 3042 C C . VAL A 1 390 ? -16.705 -16.334 25.700 1.00 95.69 390 VAL A C 1
ATOM 3044 O O . VAL A 1 390 ? -17.614 -15.849 26.370 1.00 95.69 390 VAL A O 1
ATOM 3047 N N . VAL A 1 391 ? -15.907 -15.617 24.914 1.00 96.25 391 VAL A N 1
ATOM 3048 C CA . VAL A 1 391 ? -16.068 -14.183 24.665 1.00 96.25 391 VAL A CA 1
ATOM 3049 C C . VAL A 1 391 ? -17.151 -13.981 23.608 1.00 96.25 391 VAL A C 1
ATOM 3051 O O . VAL A 1 391 ? -17.083 -14.575 22.533 1.00 96.25 391 VAL A O 1
ATOM 3054 N N . GLU A 1 392 ? -18.152 -13.162 23.917 1.00 96.38 392 GLU A N 1
ATOM 3055 C CA . GLU A 1 392 ? -19.175 -12.742 22.960 1.00 96.38 392 GLU A CA 1
ATOM 3056 C C . GLU A 1 392 ? -18.722 -11.467 22.229 1.00 96.38 392 GLU A C 1
ATOM 3058 O O . GLU A 1 392 ? -17.656 -10.912 22.498 1.00 96.38 392 GLU A O 1
ATOM 3063 N N . SER A 1 393 ? -19.515 -10.980 21.271 1.00 93.44 393 SER A N 1
ATOM 3064 C CA . SER A 1 393 ? -19.135 -9.801 20.480 1.00 93.44 393 SER A CA 1
ATOM 3065 C C . SER A 1 393 ? -18.951 -8.551 21.348 1.00 93.44 393 SER A C 1
ATOM 3067 O O . SER A 1 393 ? -18.032 -7.766 21.113 1.00 93.44 393 SER A O 1
ATOM 3069 N N . ASP A 1 394 ? -19.831 -8.347 22.322 1.00 95.94 394 ASP A N 1
ATOM 3070 C CA . ASP A 1 394 ? -19.954 -7.131 23.129 1.00 95.94 394 ASP A CA 1
ATOM 3071 C C . ASP A 1 394 ? -19.841 -7.384 24.636 1.00 95.94 394 ASP A C 1
ATOM 3073 O O . ASP A 1 394 ? -19.820 -6.430 25.405 1.00 95.94 394 ASP A O 1
ATOM 3077 N N . THR A 1 395 ? -19.716 -8.637 25.073 1.00 97.00 395 THR A N 1
ATOM 3078 C CA . THR A 1 395 ? -19.516 -8.974 26.483 1.00 97.00 395 THR A CA 1
ATOM 3079 C C . THR A 1 395 ? -18.513 -10.107 26.651 1.00 97.00 395 THR A C 1
ATOM 3081 O O . THR A 1 395 ? -18.303 -10.924 25.751 1.00 97.00 395 THR A O 1
ATOM 3084 N N . ALA A 1 396 ? -17.886 -10.176 27.824 1.00 97.94 396 ALA A N 1
ATOM 3085 C CA . ALA A 1 396 ? -17.018 -11.292 28.173 1.00 97.94 396 ALA A CA 1
ATOM 3086 C C . ALA A 1 396 ? -17.191 -11.702 29.645 1.00 97.94 396 ALA A C 1
ATOM 3088 O O . ALA A 1 396 ? -17.213 -10.836 30.529 1.00 97.94 396 ALA A O 1
ATOM 3089 N N . PRO A 1 397 ? -17.298 -13.009 29.945 1.00 97.94 397 PRO A N 1
ATOM 3090 C CA . PRO A 1 397 ? -17.274 -13.497 31.317 1.00 97.94 397 PRO A CA 1
ATOM 3091 C C . PRO A 1 397 ? -15.885 -13.297 31.928 1.00 97.94 397 PRO A C 1
ATOM 3093 O O . PRO A 1 397 ? -14.865 -13.505 31.268 1.00 97.94 397 PRO A O 1
ATOM 3096 N N . VAL A 1 398 ? -15.839 -12.900 33.202 1.00 98.31 398 VAL A N 1
ATOM 3097 C CA . VAL A 1 398 ? -14.575 -12.683 33.913 1.00 98.31 398 VAL A CA 1
ATOM 3098 C C . VAL A 1 398 ? -14.543 -13.368 35.273 1.00 98.31 398 VAL A C 1
ATOM 3100 O O . VAL A 1 398 ? -15.506 -13.358 36.042 1.00 98.31 398 VAL A O 1
ATOM 3103 N N . ARG A 1 399 ? -13.372 -13.902 35.609 1.00 97.88 399 ARG A N 1
ATOM 3104 C CA . ARG A 1 399 ? -12.997 -14.303 36.960 1.00 97.88 399 ARG A CA 1
ATOM 3105 C C . ARG A 1 399 ? -12.352 -13.120 37.674 1.00 97.88 399 ARG A C 1
ATOM 3107 O O . ARG A 1 399 ? -11.414 -12.504 37.169 1.00 97.88 399 ARG A O 1
ATOM 3114 N N . LEU A 1 400 ? -12.852 -12.814 38.866 1.00 98.12 400 LEU A N 1
ATOM 3115 C CA . LEU A 1 400 ? -12.371 -11.700 39.681 1.00 98.12 400 LEU A CA 1
ATOM 3116 C C . LEU A 1 400 ? -11.228 -12.151 40.593 1.00 98.12 400 LEU A C 1
ATOM 3118 O O . LEU A 1 400 ? -11.262 -13.245 41.159 1.00 98.12 400 LEU A O 1
ATOM 3122 N N . GLU A 1 401 ? -10.230 -11.292 40.763 1.00 98.19 401 GLU A N 1
ATOM 3123 C CA . GLU A 1 401 ? -9.103 -11.505 41.667 1.00 98.19 401 GLU A CA 1
ATOM 3124 C C . GLU A 1 401 ? -8.986 -10.340 42.645 1.00 98.19 401 GLU A C 1
ATOM 3126 O O . GLU A 1 401 ? -9.017 -9.179 42.243 1.00 98.19 401 GLU A O 1
ATOM 3131 N N . GLY A 1 402 ? -8.865 -10.654 43.938 1.00 97.50 402 GLY A N 1
ATOM 3132 C CA . GLY A 1 402 ? -8.758 -9.656 45.008 1.00 97.50 402 GLY A CA 1
ATOM 3133 C C . GLY A 1 402 ? -10.091 -9.061 45.484 1.00 97.50 402 GLY A C 1
ATOM 3134 O O . GLY A 1 402 ? -10.092 -8.212 46.372 1.00 97.50 402 GLY A O 1
ATOM 3135 N N . PHE A 1 403 ? -11.230 -9.491 44.928 1.00 97.12 403 PHE A N 1
ATOM 3136 C CA . PHE A 1 403 ? -12.573 -9.074 45.353 1.00 97.12 403 PHE A CA 1
ATOM 3137 C C . PHE A 1 403 ? -13.654 -10.070 44.897 1.00 97.12 403 PHE A C 1
ATOM 3139 O O . PHE A 1 403 ? -13.388 -10.938 44.067 1.00 97.12 403 PHE A O 1
ATOM 3146 N N . SER A 1 404 ? -14.869 -9.959 45.448 1.00 96.38 404 SER A N 1
ATOM 3147 C CA . SER A 1 404 ? -16.021 -10.790 45.065 1.00 96.38 404 SER A CA 1
ATOM 3148 C C . SER A 1 404 ? -17.048 -10.005 44.247 1.00 96.38 404 SER A C 1
ATOM 3150 O O . SER A 1 404 ? -17.149 -8.781 44.356 1.00 96.38 404 SER A O 1
ATOM 3152 N N . ALA A 1 405 ? -17.845 -10.719 43.449 1.00 96.31 405 ALA A N 1
ATOM 3153 C CA . ALA A 1 405 ? -18.852 -10.122 42.573 1.00 96.31 405 ALA A CA 1
ATOM 3154 C C . ALA A 1 405 ? -19.925 -9.327 43.345 1.00 96.31 405 ALA A C 1
ATOM 3156 O O . ALA A 1 405 ? -20.431 -8.334 42.834 1.00 96.31 405 ALA A O 1
ATOM 3157 N N . ASP A 1 406 ? -20.206 -9.703 44.597 1.00 95.44 406 ASP A N 1
ATOM 3158 C CA . ASP A 1 406 ? -21.161 -9.011 45.479 1.00 95.44 406 ASP A CA 1
ATOM 3159 C C . ASP A 1 406 ? -20.665 -7.635 45.958 1.00 95.44 406 ASP A C 1
ATOM 3161 O O . ASP A 1 406 ? -21.433 -6.855 46.517 1.00 95.44 406 ASP A O 1
ATOM 3165 N N . THR A 1 407 ? -19.375 -7.331 45.770 1.00 96.00 407 THR A N 1
ATOM 3166 C CA . THR A 1 407 ? -18.791 -6.021 46.114 1.00 96.00 407 THR A CA 1
ATOM 3167 C C . THR A 1 407 ? -18.827 -5.024 44.961 1.00 96.00 407 THR A C 1
ATOM 3169 O O . THR A 1 407 ? -18.512 -3.852 45.171 1.00 96.00 407 THR A O 1
ATOM 3172 N N . ILE A 1 408 ? -19.196 -5.473 43.755 1.00 96.00 408 ILE A N 1
ATOM 3173 C CA . ILE A 1 408 ? -19.329 -4.604 42.588 1.00 96.00 408 ILE A CA 1
ATOM 3174 C C . ILE A 1 408 ? -20.599 -3.762 42.776 1.00 96.00 408 ILE A C 1
ATOM 3176 O O . ILE A 1 408 ? -21.673 -4.327 42.995 1.00 96.00 408 ILE A O 1
ATOM 3180 N N . PRO A 1 409 ? -20.508 -2.425 42.715 1.00 95.88 409 PRO A N 1
ATOM 3181 C CA . PRO A 1 409 ? -21.665 -1.568 42.900 1.00 95.88 409 PRO A CA 1
ATOM 3182 C C . PRO A 1 409 ? -22.607 -1.663 41.690 1.00 95.88 409 PRO A C 1
ATOM 3184 O O . PRO A 1 409 ? -22.235 -2.167 40.631 1.00 95.88 409 PRO A O 1
ATOM 3187 N N . SER A 1 410 ? -23.841 -1.179 41.834 1.00 93.19 410 SER A N 1
ATOM 3188 C CA . SER A 1 410 ? -24.878 -1.294 40.794 1.00 93.19 410 SER A CA 1
ATOM 3189 C C . SER A 1 410 ? -24.489 -0.663 39.455 1.00 93.19 410 SER A C 1
ATOM 3191 O O . SER A 1 410 ? -24.900 -1.139 38.403 1.00 93.19 410 SER A O 1
ATOM 3193 N N . GLU A 1 411 ? -23.691 0.400 39.495 1.00 93.69 411 GLU A N 1
ATOM 3194 C CA . GLU A 1 411 ? -23.155 1.112 38.336 1.00 93.69 411 GLU A CA 1
ATOM 3195 C C . GLU A 1 411 ? -21.926 0.432 37.709 1.00 93.69 411 GLU A C 1
ATOM 3197 O O . GLU A 1 411 ? -21.458 0.862 36.653 1.00 93.69 411 GLU A O 1
ATOM 3202 N N . GLY A 1 412 ? -21.415 -0.626 38.344 1.00 95.62 412 GLY A N 1
ATOM 3203 C CA . GLY A 1 412 ? -20.209 -1.336 37.945 1.00 95.62 412 GLY A CA 1
ATOM 3204 C C . GLY A 1 412 ? -18.913 -0.655 38.386 1.00 95.62 412 GLY A C 1
ATOM 3205 O O . GLY A 1 412 ? -18.884 0.461 38.907 1.00 95.62 412 GLY A O 1
ATOM 3206 N N . TRP A 1 413 ? -17.803 -1.350 38.163 1.00 96.75 413 TRP A N 1
ATOM 3207 C CA . TRP A 1 413 ? -16.464 -0.764 38.224 1.00 96.75 413 TRP A CA 1
ATOM 3208 C C . TRP A 1 413 ? -15.858 -0.688 36.838 1.00 96.75 413 TRP A C 1
ATOM 3210 O O . TRP A 1 413 ? -16.304 -1.356 35.916 1.00 96.75 413 TRP A O 1
ATOM 3220 N N . TYR A 1 414 ? -14.822 0.119 36.695 1.00 97.69 414 TYR A N 1
ATOM 3221 C CA . TYR A 1 414 ? -14.150 0.335 35.429 1.00 97.69 414 TYR A CA 1
ATOM 3222 C C . TYR A 1 414 ? -12.988 -0.644 35.296 1.00 97.69 414 TYR A C 1
ATOM 3224 O O . TYR A 1 414 ? -12.366 -1.013 36.288 1.00 97.69 414 TYR A O 1
ATOM 3232 N N . VAL A 1 415 ? -12.693 -1.083 34.082 1.00 97.75 415 VAL A N 1
ATOM 3233 C CA . VAL A 1 415 ? -11.571 -1.971 33.778 1.00 97.75 415 VAL A CA 1
ATOM 3234 C C . VAL A 1 415 ? -10.756 -1.416 32.618 1.00 97.75 415 VAL A C 1
ATOM 3236 O O . VAL A 1 415 ? -11.310 -0.782 31.718 1.00 97.75 415 VAL A O 1
ATOM 3239 N N . ILE A 1 416 ? -9.444 -1.633 32.652 1.00 97.19 416 ILE A N 1
ATOM 3240 C CA . ILE A 1 416 ? -8.497 -1.267 31.590 1.00 97.19 416 ILE A CA 1
ATOM 3241 C C . ILE A 1 416 ? -7.453 -2.371 31.434 1.00 97.19 416 ILE A C 1
ATOM 3243 O O . ILE A 1 416 ? -7.065 -2.988 32.428 1.00 97.19 416 ILE A O 1
ATOM 3247 N N . ASP A 1 417 ? -7.044 -2.645 30.193 1.00 97.00 417 ASP A N 1
ATOM 3248 C CA . ASP A 1 417 ? -6.022 -3.647 29.879 1.00 97.00 417 ASP A CA 1
ATOM 3249 C C . ASP A 1 417 ? -4.772 -3.464 30.757 1.00 97.00 417 ASP A C 1
ATOM 3251 O O . ASP A 1 417 ? -4.197 -2.374 30.852 1.00 97.00 417 ASP A O 1
ATOM 3255 N N . GLU A 1 418 ? -4.363 -4.543 31.429 1.00 96.38 418 GLU A N 1
ATOM 3256 C CA . GLU A 1 418 ? -3.258 -4.512 32.389 1.00 96.38 418 GLU A CA 1
ATOM 3257 C C . GLU A 1 418 ? -1.918 -4.229 31.696 1.00 96.38 418 GLU A C 1
ATOM 3259 O O . GLU A 1 418 ? -1.073 -3.529 32.260 1.00 96.38 418 GLU A O 1
ATOM 3264 N N . THR A 1 419 ? -1.723 -4.738 30.475 1.00 94.19 419 THR A N 1
ATOM 3265 C CA . THR A 1 419 ? -0.476 -4.539 29.720 1.00 94.19 419 THR A CA 1
ATOM 3266 C C . THR A 1 419 ? -0.277 -3.064 29.405 1.00 94.19 419 THR A C 1
ATOM 3268 O O . THR A 1 419 ? 0.788 -2.512 29.687 1.00 94.19 419 THR A O 1
ATOM 3271 N N . TRP A 1 420 ? -1.320 -2.408 28.895 1.00 94.94 420 TRP A N 1
ATOM 3272 C CA . TRP A 1 420 ? -1.311 -0.974 28.643 1.00 94.94 420 TRP A CA 1
ATOM 3273 C C . TRP A 1 420 ? -1.118 -0.170 29.930 1.00 94.94 420 TRP A C 1
ATOM 3275 O O . TRP A 1 420 ? -0.288 0.741 29.957 1.00 94.94 420 TRP A O 1
ATOM 3285 N N . TYR A 1 421 ? -1.836 -0.517 31.007 1.00 92.12 421 TYR A N 1
ATOM 3286 C CA . TYR A 1 421 ? -1.753 0.208 32.279 1.00 92.12 421 TYR A CA 1
ATOM 3287 C C . TYR A 1 421 ? -0.339 0.183 32.868 1.00 92.12 421 TYR A C 1
ATOM 3289 O O . TYR A 1 421 ? 0.154 1.220 33.295 1.00 92.12 421 TYR A O 1
ATOM 3297 N N . ARG A 1 422 ? 0.359 -0.957 32.818 1.00 92.75 422 ARG A N 1
ATOM 3298 C CA . ARG A 1 422 ? 1.758 -1.044 33.280 1.00 92.75 422 ARG A CA 1
ATOM 3299 C C . ARG A 1 422 ? 2.726 -0.204 32.449 1.00 92.75 422 ARG A C 1
ATOM 3301 O O . ARG A 1 422 ? 3.763 0.202 32.956 1.00 92.75 422 ARG A O 1
ATOM 3308 N N . GLN A 1 423 ? 2.424 0.018 31.173 1.00 90.62 423 GLN A N 1
ATOM 3309 C CA . GLN A 1 423 ? 3.289 0.790 30.279 1.00 90.62 423 GLN A CA 1
ATOM 3310 C C . GLN A 1 423 ? 3.051 2.304 30.384 1.00 90.62 423 GLN A C 1
ATOM 3312 O O . GLN A 1 423 ? 4.001 3.065 30.225 1.00 90.62 423 GLN A O 1
ATOM 3317 N N . HIS A 1 424 ? 1.814 2.738 30.659 1.00 88.88 424 HIS A N 1
ATOM 3318 C CA . HIS A 1 424 ? 1.404 4.147 30.517 1.00 88.88 424 HIS A CA 1
ATOM 3319 C C . HIS A 1 424 ? 0.666 4.739 31.728 1.00 88.88 424 HIS A C 1
ATOM 3321 O O . HIS A 1 424 ? 0.437 5.942 31.773 1.00 88.88 424 HIS A O 1
ATOM 3327 N N . GLY A 1 425 ? 0.214 3.917 32.675 1.00 75.19 425 GLY A N 1
ATOM 3328 C CA . GLY A 1 425 ? -0.689 4.327 33.755 1.00 75.19 425 GLY A CA 1
ATOM 3329 C C . GLY A 1 425 ? -0.011 4.706 35.073 1.00 75.19 425 GLY A C 1
ATOM 3330 O O . GLY A 1 425 ? -0.692 5.219 35.958 1.00 75.19 425 GLY A O 1
ATOM 3331 N N . GLU A 1 426 ? 1.292 4.446 35.217 1.00 66.75 426 GLU A N 1
ATOM 3332 C CA . GLU A 1 426 ? 2.080 4.782 36.419 1.00 66.75 426 GLU A CA 1
ATOM 3333 C C . GLU A 1 426 ? 2.745 6.173 36.355 1.00 66.75 426 GLU A C 1
ATOM 3335 O O . GLU A 1 426 ? 3.339 6.613 37.341 1.00 66.75 426 GLU A O 1
ATOM 3340 N N . THR A 1 427 ? 2.643 6.868 35.217 1.00 54.03 427 THR A N 1
ATOM 3341 C CA . THR A 1 427 ? 3.069 8.269 35.031 1.00 54.03 427 THR A CA 1
ATOM 3342 C C . THR A 1 427 ? 1.933 9.234 35.311 1.00 54.03 427 THR A C 1
ATOM 3344 O O . THR A 1 427 ? 2.186 10.251 35.995 1.00 54.03 427 THR A O 1
#

Radius of gyration: 27.56 Å; chains: 1; bounding box: 71×39×78 Å

pLDDT: mean 89.87, std 12.6, range [45.75, 98.5]

Foldseek 3Di:
DLVVLVVVCVVVVADLVSLLVNLVVCVLVVNLVVSLVSLVSHPPQLSSLLSQLSSLCQPVPLNSLVSLVVSVVRHQALLSLLSVLLSCVLVVNLVSSLVSLVPHDPVRDPALVSVLSSLLSNLSSCVSVVVLVSSLVSLVVSLVRDVVSVVVSVLSNVVSVLVVVQPVVQPVLLVVLVVVVVVVVVDPPPDCVPDDPQAFAQAEEFEAQEAQNNASVCSSVVVNPRVRVLLQCLQVVPHLYHYQPVSQVVSHDDSVRLVVLLVDLNSLVSCVVRRVHQKYKYWYWDADPNWIWIKIWIAGSVVRDIDIFDIGTQDRVGDPVVVSNVVSVRVVVVCCLVRFRKFFWADDPQWIKTQAFVSRPDDAQFKWFWAQDSALLRGDPQWMWGFHDDTDHGMTTTDITPDGNVPADPVGIMITGPVSCVVPVVD